Protein AF-A0A131YBC5-F1 (afdb_monomer)

Solvent-accessible surface area (backbone atoms only — not comparable to full-atom values): 39615 Å² total; per-residue (Å²): 109,69,64,59,53,55,29,52,48,31,42,52,53,32,71,51,49,41,75,57,91,74,76,90,86,76,80,87,75,79,66,49,69,49,52,29,26,50,46,65,32,44,64,62,72,51,44,61,75,42,24,81,53,76,83,85,81,64,76,83,44,83,56,64,72,63,69,94,82,47,56,78,46,55,39,40,51,45,51,32,32,52,36,47,54,52,54,61,67,48,94,66,61,68,50,45,68,53,53,69,59,48,43,53,46,45,57,54,52,67,77,45,67,62,61,71,50,40,58,47,55,46,37,50,48,52,55,51,49,54,50,50,53,54,46,65,45,49,68,68,92,54,102,64,82,49,70,66,52,49,52,32,51,50,47,45,50,53,54,50,34,50,53,64,66,24,90,53,84,79,61,51,57,48,53,36,59,46,17,57,51,51,50,39,50,25,49,38,36,55,49,74,40,33,72,51,59,74,40,66,73,52,32,52,46,51,48,48,41,51,42,43,52,46,54,60,26,68,75,38,63,34,32,39,56,41,32,52,65,40,51,49,53,49,25,54,50,32,62,71,40,100,50,78,52,52,77,34,46,42,48,49,52,51,42,45,45,50,49,41,34,54,61,57,57,66,77,83,62,60,68,83,49,43,58,53,43,51,53,51,41,51,46,44,49,55,20,52,44,58,45,41,42,60,55,62,72,45,94,78,73,58,70,72,56,47,43,50,52,26,47,51,38,29,48,49,54,49,35,34,56,30,48,56,75,71,45,97,64,91,67,94,74,65,70,56,70,40,43,37,48,46,47,51,53,53,50,50,35,36,62,71,62,67,58,92,66,92,44,71,38,52,51,51,22,51,44,47,49,57,76,38,36,89,82,38,79,78,55,62,90,68,55,71,47,55,55,48,51,18,53,50,52,47,54,33,52,54,38,57,66,67,55,82,67,98,79,74,78,95,86,69,80,84,80,74,87,41,85,79,67,65,56,52,74,67,57,51,53,38,50,49,51,52,49,63,65,47,52,75,68,45,51,42,51,40,50,65,55,48,50,59,55,55,71,72,48,56,86,86,42,57,41,43,46,45,50,54,51,49,49,51,52,47,60,74,53,64,81,71,54,94,49,72,69,29,52,51,45,22,52,51,55,36,53,53,52,53,49,50,30,52,47,47,63,71,50,60,34,52,85,39,38,69,57,53,38,49,54,50,51,50,51,44,52,61,70,69,45,63,76,80,47,52,52,70,63,44,50,49,50,50,37,49,33,58,49,49,52,52,61,65,57,15,57,92,40,61,68,51,32,46,50,36,52,43,48,51,37,50,44,54,41,49,36,60,76,76,38,44,70,47,44,67,78,37,46,66,40,53,47,47,36,54,41,49,54,55,49,40,54,54,70,60,38,21,54,75,58,47,70,78,50,63,82,64,52,62,56,47,50,38,53,36,42,52,41,48,34,54,36,57,53,59,46,56,83,42,32,87,80,37,24,82,50,27,39,57,49,50,49,49,52,40,68,63,44,71,87,49,63,53,37,67,75,44,43,57,43,50,50,53,36,48,39,53,32,62,71,34,27,44,74,69,51,50,53,47,47,61,72,70,47,54,78,75,35,38,59,56,48,53,54,54,52,56,51,38,55,58,62,63,71,71,71,74,130

Structure (mmCIF, N/CA/C/O backbone):
data_AF-A0A131YBC5-F1
#
_entry.id   AF-A0A131YBC5-F1
#
loop_
_atom_site.group_PDB
_atom_site.id
_atom_site.type_symbol
_atom_site.label_atom_id
_atom_site.label_alt_id
_atom_site.label_comp_id
_atom_site.label_asym_id
_atom_site.label_entity_id
_atom_site.label_seq_id
_atom_site.pdbx_PDB_ins_code
_atom_site.Cartn_x
_atom_site.Cartn_y
_atom_site.Cartn_z
_atom_site.occupancy
_atom_site.B_iso_or_equiv
_atom_site.auth_seq_id
_atom_site.auth_comp_id
_atom_site.auth_asym_id
_atom_site.auth_atom_id
_atom_site.pdbx_PDB_model_num
ATOM 1 N N . MET A 1 1 ? -16.601 -34.981 16.150 1.00 80.06 1 MET A N 1
ATOM 2 C CA . MET A 1 1 ? -15.252 -34.863 16.756 1.00 80.06 1 MET A CA 1
ATOM 3 C C . MET A 1 1 ? -15.036 -33.504 17.428 1.00 80.06 1 MET A C 1
ATOM 5 O O . MET A 1 1 ? -14.831 -33.505 18.633 1.00 80.06 1 MET A O 1
ATOM 9 N N . GLN A 1 2 ? -15.168 -32.365 16.724 1.00 89.00 2 GLN A N 1
ATOM 10 C CA . GLN A 1 2 ? -15.011 -31.020 17.324 1.00 89.00 2 GLN A CA 1
ATOM 11 C C . GLN A 1 2 ? -15.858 -30.815 18.596 1.00 89.00 2 GLN A C 1
ATOM 13 O O . GLN A 1 2 ? -15.333 -30.436 19.635 1.00 89.00 2 GLN A O 1
ATOM 18 N N . THR A 1 3 ? -17.158 -31.128 18.547 1.00 90.44 3 THR A N 1
ATOM 19 C CA . THR A 1 3 ? -18.078 -30.937 19.683 1.00 90.44 3 THR A CA 1
ATOM 20 C C . THR A 1 3 ? -17.697 -31.757 20.917 1.00 90.44 3 THR A C 1
ATOM 22 O O . THR A 1 3 ? -17.765 -31.249 22.035 1.00 90.44 3 THR A O 1
ATOM 25 N N . ALA A 1 4 ? -17.268 -33.008 20.729 1.00 90.19 4 ALA A N 1
ATOM 26 C CA . ALA A 1 4 ? -16.803 -33.867 21.817 1.00 90.19 4 ALA A CA 1
ATOM 27 C C . ALA A 1 4 ? -15.543 -33.298 22.478 1.00 90.19 4 ALA A C 1
ATOM 29 O O . ALA A 1 4 ? -15.485 -33.196 23.700 1.00 90.19 4 ALA A O 1
ATOM 30 N N . PHE A 1 5 ? -14.591 -32.841 21.664 1.00 91.88 5 PHE A N 1
ATOM 31 C CA . PHE A 1 5 ? -13.354 -32.233 22.141 1.00 91.88 5 PHE A CA 1
ATOM 32 C C . PHE A 1 5 ? -13.615 -30.944 22.935 1.00 91.88 5 PHE A C 1
ATOM 34 O O . PHE A 1 5 ? -13.182 -30.823 24.077 1.00 91.88 5 PHE A O 1
ATOM 41 N N . VAL A 1 6 ? -14.422 -30.027 22.388 1.00 92.38 6 VAL A N 1
ATOM 42 C CA . VAL A 1 6 ? -14.829 -28.786 23.072 1.00 92.38 6 VAL A CA 1
ATOM 43 C C . VAL A 1 6 ? -15.564 -29.086 24.387 1.00 92.38 6 VAL A C 1
ATOM 45 O O . VAL A 1 6 ? -15.355 -28.404 25.384 1.00 92.38 6 VAL A O 1
ATOM 48 N N . THR A 1 7 ? -16.390 -30.136 24.425 1.00 92.38 7 THR A N 1
ATOM 49 C CA . THR A 1 7 ? -17.095 -30.548 25.652 1.00 92.38 7 THR A CA 1
ATOM 50 C C . THR A 1 7 ? -16.144 -31.046 26.731 1.00 92.38 7 THR A C 1
ATOM 52 O O . THR A 1 7 ? -16.283 -30.644 27.883 1.00 92.38 7 THR A O 1
ATOM 55 N N . ALA A 1 8 ? -15.160 -31.867 26.362 1.00 91.50 8 ALA A N 1
ATOM 56 C CA . ALA A 1 8 ? -14.150 -32.354 27.294 1.00 91.50 8 ALA A CA 1
ATOM 57 C C . ALA A 1 8 ? -13.313 -31.206 27.882 1.00 91.50 8 ALA A C 1
ATOM 59 O O . ALA A 1 8 ? -13.076 -31.183 29.088 1.00 91.50 8 ALA A O 1
ATOM 60 N N . LEU A 1 9 ? -12.930 -30.223 27.057 1.00 92.06 9 LEU A N 1
ATOM 61 C CA . LEU A 1 9 ? -12.197 -29.042 27.522 1.00 92.06 9 LEU A CA 1
ATOM 62 C C . LEU A 1 9 ? -13.000 -28.247 28.558 1.00 92.06 9 LEU A C 1
ATOM 64 O O . LEU A 1 9 ? -12.499 -27.993 29.649 1.00 92.06 9 LEU A O 1
ATOM 68 N N . TRP A 1 10 ? -14.262 -27.905 28.276 1.00 93.31 10 TRP A N 1
ATOM 69 C CA . TRP A 1 10 ? -15.070 -27.144 29.238 1.00 93.31 10 TRP A CA 1
ATOM 70 C C . TRP A 1 10 ? -15.426 -27.946 30.496 1.00 93.31 10 TRP A C 1
ATOM 72 O O . TRP A 1 10 ? -15.513 -27.358 31.571 1.00 93.31 10 TRP A O 1
ATOM 82 N N . SER A 1 11 ? -15.558 -29.277 30.404 1.00 90.31 11 SER A N 1
ATOM 83 C CA . SER A 1 11 ? -15.691 -30.144 31.588 1.00 90.31 11 SER A CA 1
ATOM 84 C C . SER A 1 11 ? -14.456 -30.044 32.479 1.00 90.31 11 SER A C 1
ATOM 86 O O . SER A 1 11 ? -14.574 -29.787 33.674 1.00 90.31 11 SER A O 1
ATOM 88 N N . LYS A 1 12 ? -13.261 -30.147 31.883 1.00 88.06 12 LYS A N 1
ATOM 89 C CA . LYS A 1 12 ? -11.995 -30.010 32.608 1.00 88.06 12 LYS A CA 1
ATOM 90 C C . LYS A 1 12 ? -11.838 -28.618 33.227 1.00 88.06 12 LYS A C 1
ATOM 92 O O . LYS A 1 12 ? -11.399 -28.505 34.366 1.00 88.06 12 LYS A O 1
ATOM 97 N N . ALA A 1 13 ? -12.241 -27.565 32.510 1.00 86.94 13 ALA A N 1
ATOM 98 C CA . ALA A 1 13 ? -12.257 -26.204 33.043 1.00 86.94 13 ALA A CA 1
ATOM 99 C C . ALA A 1 13 ? -13.158 -26.099 34.281 1.00 86.94 13 ALA A C 1
ATOM 101 O O . ALA A 1 13 ? -12.733 -25.570 35.301 1.00 86.94 13 ALA A O 1
ATOM 102 N N . SER A 1 14 ? -14.366 -26.668 34.221 1.00 87.38 14 SER A N 1
ATOM 103 C CA . SER A 1 14 ? -15.304 -26.700 35.347 1.00 87.38 14 SER A CA 1
ATOM 104 C C . SER A 1 14 ? -14.753 -27.448 36.566 1.00 87.38 14 SER A C 1
ATOM 106 O O . SER A 1 14 ? -14.954 -27.008 37.696 1.00 87.38 14 SER A O 1
ATOM 108 N N . GLU A 1 15 ? -14.068 -28.575 36.355 1.00 85.62 15 GLU A N 1
ATOM 109 C CA . GLU A 1 15 ? -13.433 -29.363 37.422 1.00 85.62 15 GLU A CA 1
ATOM 110 C C . GLU A 1 15 ? -12.255 -28.622 38.076 1.00 85.62 15 GLU A C 1
ATOM 112 O O . GLU A 1 15 ? -12.010 -28.773 39.275 1.00 85.62 15 GLU A O 1
ATOM 117 N N . GLY A 1 16 ? -11.545 -27.795 37.303 1.00 80.38 16 GLY A N 1
ATOM 118 C CA . GLY A 1 16 ? -10.413 -26.993 37.770 1.00 80.38 16 GLY A CA 1
ATOM 119 C C . GLY A 1 16 ? -10.793 -25.783 38.634 1.00 80.38 16 GLY A C 1
ATOM 120 O O . GLY A 1 16 ? -9.922 -25.219 39.304 1.00 80.38 16 GLY A O 1
ATOM 121 N N . ILE A 1 17 ? -12.069 -25.378 38.659 1.00 83.00 17 ILE A N 1
ATOM 122 C CA . ILE A 1 17 ? -12.534 -24.202 39.411 1.00 83.00 17 ILE A CA 1
ATOM 123 C C . ILE A 1 17 ? -12.698 -24.529 40.895 1.00 83.00 17 ILE A C 1
ATOM 125 O O . ILE A 1 17 ? -13.414 -25.451 41.292 1.00 83.00 17 ILE A O 1
ATOM 129 N N . LYS A 1 18 ? -12.043 -23.726 41.739 1.00 79.06 18 LYS A N 1
ATOM 130 C CA . LYS A 1 18 ? -12.039 -23.872 43.199 1.00 79.06 18 LYS A CA 1
ATOM 131 C C . LYS A 1 18 ? -12.534 -22.593 43.871 1.00 79.06 18 LYS A C 1
ATOM 133 O O . LYS A 1 18 ? -12.229 -21.489 43.424 1.00 79.06 18 LYS A O 1
ATOM 138 N N . ALA A 1 19 ? -13.243 -22.733 44.988 1.00 71.94 19 ALA A N 1
ATOM 139 C CA . ALA A 1 19 ? -13.643 -21.594 45.814 1.00 71.94 19 ALA A CA 1
ATOM 140 C C . ALA A 1 19 ? -12.417 -20.910 46.456 1.00 71.94 19 ALA A C 1
ATOM 142 O O . ALA A 1 19 ? -11.483 -21.583 46.905 1.00 71.94 19 ALA A O 1
ATOM 143 N N . LYS A 1 20 ? -12.421 -19.573 46.550 1.00 63.97 20 LYS A N 1
ATOM 144 C CA . LYS A 1 20 ? -11.434 -18.822 47.347 1.00 63.97 20 LYS A CA 1
ATOM 145 C C . LYS A 1 20 ? -11.615 -19.159 48.836 1.00 63.97 20 LYS A C 1
ATOM 147 O O . LYS A 1 20 ? -12.739 -19.165 49.339 1.00 63.97 20 LYS A O 1
ATOM 152 N N . LYS A 1 21 ? -10.522 -19.415 49.573 1.00 52.81 21 LYS A N 1
ATOM 153 C CA . LYS A 1 21 ? -10.567 -19.569 51.043 1.00 52.81 21 LYS A CA 1
ATOM 154 C C . LYS A 1 21 ? -11.025 -18.240 51.668 1.00 52.81 21 LYS A C 1
ATOM 156 O O . LYS A 1 21 ? -10.283 -17.266 51.615 1.00 52.81 21 LYS A O 1
ATOM 161 N N . ARG A 1 22 ? -12.235 -18.185 52.240 1.00 52.72 22 ARG A N 1
ATOM 162 C CA . ARG A 1 22 ? -12.787 -16.970 52.877 1.00 52.72 22 ARG A CA 1
ATOM 163 C C . ARG A 1 22 ? -12.172 -16.734 54.268 1.00 52.72 22 ARG A C 1
ATOM 165 O O . ARG A 1 22 ? -12.033 -17.678 55.044 1.00 52.72 22 ARG A O 1
ATOM 172 N N . LYS A 1 23 ? -11.888 -15.470 54.618 1.00 42.03 23 LYS A N 1
ATOM 173 C CA . LYS A 1 23 ? -11.907 -15.009 56.022 1.00 42.03 23 LYS A CA 1
ATOM 174 C C . LYS A 1 23 ? -13.375 -14.958 56.469 1.00 42.03 23 LYS A C 1
ATOM 176 O O . LYS A 1 23 ? -14.231 -14.552 55.691 1.00 42.03 23 LYS A O 1
ATOM 181 N N . HIS A 1 24 ? -13.655 -15.442 57.678 1.00 38.81 24 HIS A N 1
ATOM 182 C CA . HIS A 1 24 ? -14.999 -15.603 58.245 1.00 38.81 24 HIS A CA 1
ATOM 183 C C . HIS A 1 24 ? -15.912 -14.379 58.020 1.00 38.81 24 HIS A C 1
ATOM 185 O O . HIS A 1 24 ? -15.507 -13.259 58.315 1.00 38.81 24 HIS A O 1
ATOM 191 N N . ASN A 1 25 ? -17.157 -14.655 57.611 1.00 41.09 25 ASN A N 1
ATOM 192 C CA . ASN A 1 25 ? -18.331 -13.769 57.518 1.00 41.09 25 ASN A CA 1
ATOM 193 C C . ASN A 1 25 ? -18.552 -13.059 56.174 1.00 41.09 25 ASN A C 1
ATOM 195 O O . ASN A 1 25 ? -18.163 -11.914 55.977 1.00 41.09 25 ASN A O 1
ATOM 199 N N . THR A 1 26 ? -19.268 -13.734 55.274 1.00 37.88 26 THR A N 1
ATOM 200 C CA . THR A 1 26 ? -20.198 -13.134 54.297 1.00 37.88 26 THR A CA 1
ATOM 201 C C . THR A 1 26 ? -21.030 -14.264 53.688 1.00 37.88 26 THR A C 1
ATOM 203 O O . THR A 1 26 ? -20.494 -15.345 53.425 1.00 37.88 26 THR A O 1
ATOM 206 N N . GLU A 1 27 ? -22.335 -14.033 53.540 1.00 39.69 27 GLU A N 1
ATOM 207 C CA . GLU A 1 27 ? -23.337 -14.980 53.030 1.00 39.69 27 GLU A CA 1
ATOM 208 C C . GLU A 1 27 ? -22.933 -15.610 51.677 1.00 39.69 27 GLU A C 1
ATOM 210 O O . GLU A 1 27 ? -22.072 -15.114 50.943 1.00 39.69 27 GLU A O 1
ATOM 215 N N . GLU A 1 28 ? -23.487 -16.783 51.375 1.00 42.75 28 GLU A N 1
ATOM 216 C CA . GLU A 1 28 ? -23.162 -17.601 50.201 1.00 42.75 28 GLU A CA 1
ATOM 217 C C . GLU A 1 28 ? -23.539 -16.899 48.882 1.00 42.75 28 GLU A C 1
ATOM 219 O O . GLU A 1 28 ? -24.636 -17.066 48.361 1.00 42.75 28 GLU A O 1
ATOM 224 N N . ALA A 1 29 ? -22.623 -16.116 48.302 1.00 47.16 29 ALA A N 1
ATOM 225 C CA . ALA A 1 29 ? -22.755 -15.693 46.907 1.00 47.16 29 ALA A CA 1
ATOM 226 C C . ALA A 1 29 ? -22.729 -16.930 45.973 1.00 47.16 29 ALA A C 1
ATOM 228 O O . ALA A 1 29 ? -21.834 -17.770 46.135 1.00 47.16 29 ALA A O 1
ATOM 229 N N . PRO A 1 30 ? -23.663 -17.058 45.008 1.00 51.69 30 PRO A N 1
ATOM 230 C CA . PRO A 1 30 ? -23.722 -18.197 44.090 1.00 51.69 30 PRO A CA 1
ATOM 231 C C . PRO A 1 30 ? -22.465 -18.302 43.204 1.00 51.69 30 PRO A C 1
ATOM 233 O O . PRO A 1 30 ? -21.887 -17.294 42.799 1.00 51.69 30 PRO A O 1
ATOM 236 N N . SER A 1 31 ? -22.029 -19.532 42.896 1.00 66.00 31 SER A N 1
ATOM 237 C CA . SER A 1 31 ? -20.847 -19.812 42.061 1.00 66.00 31 SER A CA 1
ATOM 238 C C . SER A 1 31 ? -21.128 -19.582 40.567 1.00 66.00 31 SER A C 1
ATOM 240 O O . SER A 1 31 ? -21.388 -20.525 39.808 1.00 66.00 31 SER A O 1
ATOM 242 N N . CYS A 1 32 ? -21.126 -18.322 40.128 1.00 79.88 32 CYS A N 1
ATOM 243 C CA . CYS A 1 32 ? -21.463 -17.981 38.743 1.00 79.88 32 CYS A CA 1
ATOM 244 C C . CYS A 1 32 ? -20.431 -18.517 37.729 1.00 79.88 32 CYS A C 1
ATOM 246 O O . CYS A 1 32 ? -20.822 -18.933 36.640 1.00 79.88 32 CYS A O 1
ATOM 248 N N . CYS A 1 33 ? -19.132 -18.570 38.059 1.00 83.12 33 CYS A N 1
ATOM 249 C CA . CYS A 1 33 ? -18.118 -19.014 37.097 1.00 83.12 33 CYS A CA 1
ATOM 250 C C . CYS A 1 33 ? -18.191 -20.519 36.866 1.00 83.12 33 CYS A C 1
ATOM 252 O O . CYS A 1 33 ? -18.254 -20.951 35.719 1.00 83.12 33 CYS A O 1
ATOM 254 N N . ARG A 1 34 ? -18.268 -21.331 37.923 1.00 85.88 34 ARG A N 1
ATOM 255 C CA . ARG A 1 34 ? -18.446 -22.781 37.765 1.00 85.88 34 ARG A CA 1
ATOM 256 C C . ARG A 1 34 ? -19.719 -23.130 36.984 1.00 85.88 34 ARG A C 1
ATOM 258 O O . ARG A 1 34 ? -19.656 -23.918 36.044 1.00 85.88 34 ARG A O 1
ATOM 265 N N . SER A 1 35 ? -20.838 -22.474 37.299 1.00 88.56 35 SER A N 1
ATOM 266 C CA . SER A 1 35 ? -22.120 -22.658 36.599 1.00 88.56 35 SER A CA 1
ATOM 267 C C . SER A 1 35 ? -22.028 -22.370 35.092 1.00 88.56 35 SER A C 1
ATOM 269 O O . SER A 1 35 ? -22.616 -23.090 34.275 1.00 88.56 35 SER A O 1
ATOM 271 N N . LEU A 1 36 ? -21.234 -21.364 34.697 1.00 91.31 36 LEU A N 1
ATOM 272 C CA . LEU A 1 36 ? -20.961 -21.075 33.289 1.00 91.31 36 LEU A CA 1
ATOM 273 C C . LEU A 1 36 ? -20.334 -22.294 32.601 1.00 91.31 36 LEU A C 1
ATOM 275 O O . LEU A 1 36 ? -20.853 -22.747 31.581 1.00 91.31 36 LEU A O 1
ATOM 279 N N . PHE A 1 37 ? -19.256 -22.857 33.152 1.00 91.50 37 PHE A N 1
ATOM 280 C CA . PHE A 1 37 ? -18.558 -23.980 32.518 1.00 91.50 37 PHE A CA 1
ATOM 281 C C . PHE A 1 37 ? -19.333 -25.297 32.591 1.00 91.50 37 PHE A C 1
ATOM 283 O O . PHE A 1 37 ? -19.240 -26.071 31.643 1.00 91.50 37 PHE A O 1
ATOM 290 N N . GLU A 1 38 ? -20.150 -25.524 33.623 1.00 90.69 38 GLU A N 1
ATOM 291 C CA . GLU A 1 38 ? -21.089 -26.659 33.689 1.00 90.69 38 GLU A CA 1
ATOM 292 C C . GLU A 1 38 ? -22.176 -26.552 32.606 1.00 90.69 38 GLU A C 1
ATOM 294 O O . GLU A 1 38 ? -22.495 -27.525 31.919 1.00 90.69 38 GLU A O 1
ATOM 299 N N . THR A 1 39 ? -22.704 -25.345 32.377 1.00 91.88 39 THR A N 1
ATOM 300 C CA . THR A 1 39 ? -23.646 -25.090 31.276 1.00 91.88 39 THR A CA 1
ATOM 301 C C . THR A 1 39 ? -22.967 -25.324 29.931 1.00 91.88 39 THR A C 1
ATOM 303 O O . THR A 1 39 ? -23.514 -25.997 29.048 1.00 91.88 39 THR A O 1
ATOM 306 N N . LEU A 1 40 ? -21.751 -24.789 29.771 1.00 91.75 40 LEU A N 1
ATOM 307 C CA . LEU A 1 40 ? -20.974 -24.982 28.562 1.00 91.75 40 LEU A CA 1
ATOM 308 C C . LEU A 1 40 ? -20.644 -26.459 28.384 1.00 91.75 40 LEU A C 1
ATOM 310 O O . LEU A 1 40 ? -20.755 -26.895 27.258 1.00 91.75 40 LEU A O 1
ATOM 314 N N . SER A 1 41 ? -20.337 -27.262 29.404 1.00 90.06 41 SER A N 1
ATOM 315 C CA . SER A 1 41 ? -20.012 -28.700 29.307 1.00 90.06 41 SER A CA 1
ATOM 316 C C . SER A 1 41 ? -21.230 -29.638 29.218 1.00 90.06 41 SER A C 1
ATOM 318 O O . SER A 1 41 ? -21.072 -30.857 29.275 1.00 90.06 41 SER A O 1
ATOM 320 N N . GLY A 1 42 ? -22.435 -29.089 29.012 1.00 83.00 42 GLY A N 1
ATOM 321 C CA . GLY A 1 42 ? -23.689 -29.845 28.952 1.00 83.00 42 GLY A CA 1
ATOM 322 C C . GLY A 1 42 ? -23.727 -30.998 27.930 1.00 83.00 42 GLY A C 1
ATOM 323 O O . GLY A 1 42 ? -22.832 -31.185 27.110 1.00 83.00 42 GLY A O 1
ATOM 324 N N . SER A 1 43 ? -24.814 -31.779 27.960 1.00 86.25 43 SER A N 1
ATOM 325 C CA . SER A 1 43 ? -24.950 -33.062 27.242 1.00 86.25 43 SER A CA 1
ATOM 326 C C . SER A 1 43 ? -24.418 -33.061 25.800 1.00 86.25 43 SER A C 1
ATOM 328 O O . SER A 1 43 ? -24.970 -32.393 24.921 1.00 86.25 43 SER A O 1
ATOM 330 N N . LEU A 1 44 ? -23.409 -33.903 25.534 1.00 88.25 44 LEU A N 1
ATOM 331 C CA . LEU A 1 44 ? -22.776 -34.049 24.217 1.00 88.25 44 LEU A CA 1
ATOM 332 C C . LEU A 1 44 ? -23.794 -34.287 23.091 1.00 88.25 44 LEU A C 1
ATOM 334 O O . LEU A 1 44 ? -23.717 -33.652 22.043 1.00 88.25 44 LEU A O 1
ATOM 338 N N . LYS A 1 45 ? -24.806 -35.131 23.337 1.00 88.69 45 LYS A N 1
ATOM 339 C CA . LYS A 1 45 ? -25.863 -35.445 22.361 1.00 88.69 45 LYS A CA 1
ATOM 340 C C . LYS A 1 45 ? -26.663 -34.209 21.940 1.00 88.69 45 LYS A C 1
ATOM 342 O O . LYS A 1 45 ? -27.123 -34.137 20.804 1.00 88.69 45 LYS A O 1
ATOM 347 N N . VAL A 1 46 ? -26.860 -33.252 22.849 1.00 89.06 46 VAL A N 1
ATOM 348 C CA . VAL A 1 46 ? -27.586 -32.007 22.555 1.00 89.06 46 VAL A CA 1
ATOM 349 C C . VAL A 1 46 ? -26.738 -31.104 21.669 1.00 89.06 46 VAL A C 1
ATOM 351 O O . VAL A 1 46 ? -27.238 -30.610 20.660 1.00 89.06 46 VAL A O 1
ATOM 354 N N . TRP A 1 47 ? -25.462 -30.931 22.012 1.00 89.69 47 TRP A N 1
ATOM 355 C CA . TRP A 1 47 ? -24.541 -30.109 21.233 1.00 89.69 47 TRP A CA 1
ATOM 356 C C . TRP A 1 47 ? -24.278 -30.693 19.843 1.00 89.69 47 TRP A C 1
ATOM 358 O O . TRP A 1 47 ? -24.305 -29.955 18.869 1.00 89.69 47 TRP A O 1
ATOM 368 N N . GLU A 1 48 ? -24.079 -32.009 19.717 1.00 89.38 48 GLU A N 1
ATOM 369 C CA . GLU A 1 48 ? -23.844 -32.656 18.418 1.00 89.38 48 GLU A CA 1
ATOM 370 C C . GLU A 1 48 ? -25.057 -32.552 17.494 1.00 89.38 48 GLU A C 1
ATOM 372 O O . GLU A 1 48 ? -24.898 -32.255 16.314 1.00 89.38 48 GLU A O 1
ATOM 377 N N . LYS A 1 49 ? -26.271 -32.721 18.032 1.00 89.50 49 LYS A N 1
ATOM 378 C CA . LYS A 1 49 ? -27.506 -32.671 17.240 1.00 89.50 49 LYS A CA 1
ATOM 379 C C . LYS A 1 49 ? -27.746 -31.311 16.577 1.00 89.50 49 LYS A C 1
ATOM 381 O O . LYS A 1 49 ? -28.340 -31.259 15.505 1.00 89.50 49 LYS A O 1
ATOM 386 N N . TYR A 1 50 ? -27.343 -30.220 17.226 1.00 88.69 50 TYR A N 1
ATOM 387 C CA . TYR A 1 50 ? -27.657 -28.858 16.785 1.00 88.69 50 TYR A CA 1
ATOM 388 C C . TYR A 1 50 ? -26.416 -28.027 16.434 1.00 88.69 50 TYR A C 1
ATOM 390 O O . TYR A 1 50 ? -26.567 -26.833 16.184 1.00 88.69 50 TYR A O 1
ATOM 398 N N . ALA A 1 51 ? -25.217 -28.621 16.382 1.00 82.94 51 ALA A N 1
ATOM 399 C CA . ALA A 1 51 ? -23.952 -27.895 16.222 1.00 82.94 51 ALA A CA 1
ATOM 400 C C . ALA A 1 51 ? -23.948 -26.940 15.014 1.00 82.94 51 ALA A C 1
ATOM 402 O O . ALA A 1 51 ? -23.507 -25.797 15.135 1.00 82.94 51 ALA A O 1
ATOM 403 N N . GLU A 1 52 ? -24.476 -27.402 13.876 1.00 86.06 52 GLU A N 1
ATOM 404 C CA . GLU A 1 52 ? -24.560 -26.654 12.612 1.00 86.06 52 GLU A CA 1
ATOM 405 C C . GLU A 1 52 ? -25.754 -25.695 12.532 1.00 86.06 52 GLU A C 1
ATOM 407 O O . GLU A 1 52 ? -25.812 -24.847 11.644 1.00 86.06 52 GLU A O 1
ATOM 412 N N . SER A 1 53 ? -26.717 -25.813 13.451 1.00 88.50 53 SER A N 1
ATOM 413 C CA . SER A 1 53 ? -27.884 -24.935 13.453 1.00 88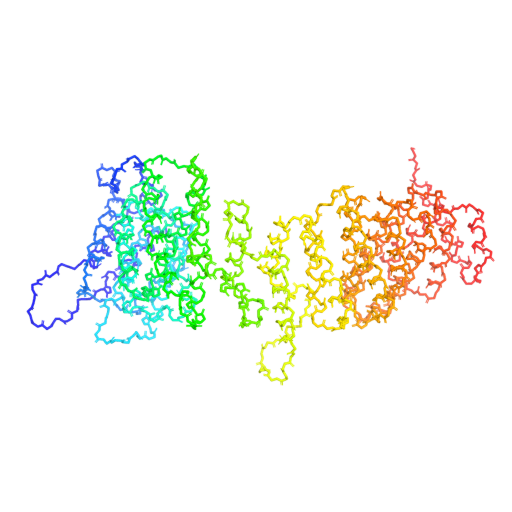.50 53 SER A CA 1
ATOM 414 C C . SER A 1 53 ? -27.482 -23.504 13.795 1.00 88.50 53 SER A C 1
ATOM 416 O O . SER A 1 53 ? -26.602 -23.280 14.622 1.00 88.50 53 SER A O 1
ATOM 418 N N . VAL A 1 54 ? -28.186 -22.535 13.219 1.00 85.56 54 VAL A N 1
ATOM 419 C CA . VAL A 1 54 ? -28.038 -21.108 13.528 1.00 85.56 54 VAL A CA 1
ATOM 420 C C . VAL A 1 54 ? -29.345 -20.590 14.128 1.00 85.56 54 VAL A C 1
ATOM 422 O O . VAL A 1 54 ? -30.413 -21.082 13.750 1.00 85.56 54 VAL A O 1
ATOM 425 N N . PRO A 1 55 ? -29.308 -19.631 15.069 1.00 80.44 55 PRO A N 1
ATOM 426 C CA . PRO A 1 55 ? -30.534 -19.040 15.580 1.00 80.44 55 PRO A CA 1
ATOM 427 C C . PRO A 1 55 ? -31.196 -18.236 14.457 1.00 80.44 55 PRO A C 1
ATOM 429 O O . PRO A 1 55 ? -30.489 -17.603 13.672 1.00 80.44 55 PRO A O 1
ATOM 432 N N . GLN A 1 56 ? -32.530 -18.247 14.370 1.00 70.00 56 GLN A N 1
ATOM 433 C CA . GLN A 1 56 ? -33.250 -17.360 13.453 1.00 70.00 56 GLN A CA 1
ATOM 434 C C . GLN A 1 56 ? -33.210 -15.931 14.017 1.00 70.00 56 GLN A C 1
ATOM 436 O O . GLN A 1 56 ? -33.787 -15.678 15.075 1.00 70.00 56 GLN A O 1
ATOM 441 N N . PRO A 1 57 ? -32.504 -14.995 13.365 1.00 61.75 57 PRO A N 1
ATOM 442 C CA . PRO A 1 57 ? -32.391 -13.633 13.861 1.00 61.75 57 PRO A CA 1
ATOM 443 C C . PRO A 1 57 ? -33.664 -12.838 13.540 1.00 61.75 57 PRO A C 1
ATOM 445 O O . PRO A 1 57 ? -34.010 -12.661 12.374 1.00 61.75 57 PRO A O 1
ATOM 448 N N . ASP A 1 58 ? -34.325 -12.290 14.560 1.00 63.81 58 ASP A N 1
ATOM 449 C CA . ASP A 1 58 ? -35.307 -11.219 14.365 1.00 63.81 58 ASP A CA 1
ATOM 450 C C . ASP A 1 58 ? -34.583 -9.864 14.355 1.00 63.81 58 ASP A C 1
ATOM 452 O O . ASP A 1 58 ? -34.369 -9.227 15.389 1.00 63.81 58 ASP A O 1
ATOM 456 N N . TYR A 1 59 ? -34.182 -9.426 13.162 1.00 58.06 59 TYR A N 1
ATOM 457 C CA . TYR A 1 59 ? -33.480 -8.156 12.959 1.00 58.06 59 TYR A CA 1
ATOM 458 C C . TYR A 1 59 ? -34.345 -6.911 13.220 1.00 58.06 59 TYR A C 1
ATOM 460 O O . TYR A 1 59 ? -33.804 -5.805 13.309 1.00 58.06 59 TYR A O 1
ATOM 468 N N . ALA A 1 60 ? -35.667 -7.063 13.351 1.00 57.34 60 ALA A N 1
ATOM 469 C CA . ALA A 1 60 ? -36.577 -5.971 13.685 1.00 57.34 60 ALA A CA 1
ATOM 470 C C . ALA A 1 60 ? -36.734 -5.788 15.207 1.00 57.34 60 ALA A C 1
ATOM 472 O O . ALA A 1 60 ? -37.072 -4.687 15.665 1.00 57.34 60 ALA A O 1
ATOM 473 N N . SER A 1 61 ? -36.452 -6.835 15.992 1.00 65.56 61 SER A N 1
ATOM 474 C CA . SER A 1 61 ? -36.573 -6.822 17.449 1.00 65.56 61 SER A CA 1
ATOM 475 C C . SER A 1 61 ? -35.677 -5.772 18.112 1.00 65.56 61 SER A C 1
ATOM 477 O O . SER A 1 61 ? -34.538 -5.506 17.725 1.00 65.56 61 SER A O 1
ATOM 479 N N . LYS A 1 62 ? -36.207 -5.164 19.180 1.00 62.00 62 LYS A N 1
ATOM 480 C CA . LYS A 1 62 ? -35.474 -4.218 20.034 1.00 62.00 62 LYS A CA 1
ATOM 481 C C . LYS A 1 62 ? -34.611 -4.915 21.092 1.00 62.00 62 LYS A C 1
ATOM 483 O O . LYS A 1 62 ? -33.880 -4.217 21.790 1.00 62.00 62 LYS A O 1
ATOM 488 N N . LYS A 1 63 ? -34.738 -6.235 21.251 1.00 71.12 63 LYS A N 1
ATOM 489 C CA . LYS A 1 63 ? -34.088 -7.028 22.302 1.00 71.12 63 LYS A CA 1
ATOM 490 C C . LYS A 1 63 ? -33.099 -8.026 21.692 1.00 71.12 63 LYS A C 1
ATOM 492 O O . LYS A 1 63 ? -33.189 -8.362 20.511 1.00 71.12 63 LYS A O 1
ATOM 497 N N . LEU A 1 64 ? -32.148 -8.475 22.508 1.00 76.44 64 LEU A N 1
ATOM 498 C CA . LEU A 1 64 ? -31.334 -9.656 22.208 1.00 76.44 64 LEU A CA 1
ATOM 499 C C . LEU A 1 64 ? -32.234 -10.902 22.124 1.00 76.44 64 LEU A C 1
ATOM 501 O O . LEU A 1 64 ? -33.392 -10.856 22.555 1.00 76.44 64 LEU A O 1
ATOM 505 N N . LEU A 1 65 ? -31.733 -11.990 21.538 1.00 77.56 65 LEU A N 1
ATOM 506 C CA . LEU A 1 65 ? -32.523 -13.211 21.365 1.00 77.56 65 LEU A CA 1
ATOM 507 C C . LEU A 1 65 ? -32.957 -13.772 22.726 1.00 77.56 65 LEU A C 1
ATOM 509 O O . LEU A 1 65 ? -32.119 -14.010 23.589 1.00 77.56 65 LEU A O 1
ATOM 513 N N . GLY A 1 66 ? -34.264 -13.983 22.903 1.00 70.31 66 GLY A N 1
ATOM 514 C CA . GLY A 1 66 ? -34.842 -14.619 24.091 1.00 70.31 66 GLY A CA 1
ATOM 515 C C . GLY A 1 66 ? -35.034 -16.128 23.918 1.00 70.31 66 GLY A C 1
ATOM 516 O O . GLY A 1 66 ? -34.938 -16.649 22.807 1.00 70.31 66 GLY A O 1
ATOM 517 N N . MET A 1 67 ? -35.346 -16.832 25.011 1.00 73.81 67 MET A N 1
ATOM 518 C CA . MET A 1 67 ? -35.488 -18.298 25.025 1.00 73.81 67 MET A CA 1
ATOM 519 C C . MET A 1 67 ? -36.593 -18.851 24.113 1.00 73.81 67 MET A C 1
ATOM 521 O O . MET A 1 67 ? -36.446 -19.961 23.605 1.00 73.81 67 MET A O 1
ATOM 525 N N . ASP A 1 68 ? -37.664 -18.092 23.875 1.00 68.31 68 ASP A N 1
ATOM 526 C CA . ASP A 1 68 ? -38.941 -18.599 23.342 1.00 68.31 68 ASP A CA 1
ATOM 527 C C . ASP A 1 68 ? -38.884 -19.146 21.898 1.00 68.31 68 ASP A C 1
ATOM 529 O O . ASP A 1 68 ? -39.843 -19.750 21.423 1.00 68.31 68 ASP A O 1
ATOM 533 N N . SER A 1 69 ? -37.757 -18.975 21.196 1.00 67.44 69 SER A N 1
ATOM 534 C CA . SER A 1 69 ? -37.545 -19.421 19.806 1.00 67.44 69 SER A CA 1
ATOM 535 C C . SER A 1 69 ? -36.294 -20.290 19.605 1.00 67.44 69 SER A C 1
ATOM 537 O O . SER A 1 69 ? -35.929 -20.616 18.473 1.00 67.44 69 SER A O 1
ATOM 539 N N . LEU A 1 70 ? -35.615 -20.681 20.688 1.00 83.75 70 LEU A N 1
ATOM 540 C CA . LEU A 1 70 ? -34.318 -21.350 20.614 1.00 83.75 70 LEU A CA 1
ATOM 541 C C . LEU A 1 70 ? -34.448 -22.871 20.711 1.00 83.75 70 LEU A C 1
ATOM 543 O O . LEU A 1 70 ? -35.182 -23.417 21.534 1.00 83.75 70 LEU A O 1
ATOM 547 N N . ASN A 1 71 ? -33.661 -23.586 19.904 1.00 88.81 71 ASN A N 1
ATOM 548 C CA . ASN A 1 71 ? -33.470 -25.016 20.128 1.00 88.81 71 ASN A CA 1
ATOM 549 C C . ASN A 1 71 ? -32.669 -25.263 21.422 1.00 88.81 71 ASN A C 1
ATOM 551 O O . ASN A 1 71 ? -32.085 -24.351 22.006 1.00 88.81 71 ASN A O 1
ATOM 555 N N . LYS A 1 72 ? -32.604 -26.525 21.859 1.00 89.81 72 LYS A N 1
ATOM 556 C CA . LYS A 1 72 ? -31.982 -26.893 23.143 1.00 89.81 72 LYS A CA 1
ATOM 557 C C . LYS A 1 72 ? -30.523 -26.435 23.283 1.00 89.81 72 LYS A C 1
ATOM 559 O O . LYS A 1 72 ? -30.119 -26.094 24.385 1.00 89.81 72 LYS A O 1
ATOM 564 N N . MET A 1 73 ? -29.741 -26.425 22.201 1.00 92.50 73 MET A N 1
ATOM 565 C CA . MET A 1 73 ? -28.346 -25.971 22.244 1.00 92.50 73 MET A CA 1
ATOM 566 C C . MET A 1 73 ? -28.266 -24.451 22.406 1.00 92.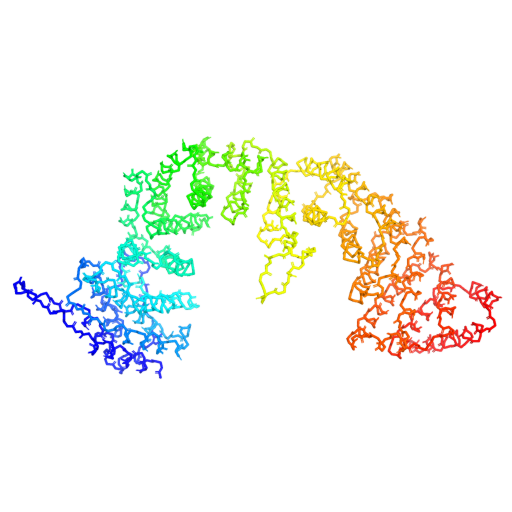50 73 MET A C 1
ATOM 568 O O . MET A 1 73 ? -27.562 -23.961 23.283 1.00 92.50 73 MET A O 1
ATOM 572 N N . TRP A 1 74 ? -29.018 -23.696 21.603 1.00 91.31 74 TRP A N 1
ATOM 573 C CA . TRP A 1 74 ? -29.035 -22.236 21.708 1.00 91.31 74 TRP A CA 1
ATOM 574 C C . TRP A 1 74 ? -29.656 -21.747 23.025 1.00 91.31 74 TRP A C 1
ATOM 576 O O . TRP A 1 74 ? -29.239 -20.717 23.542 1.00 91.31 74 TRP A O 1
ATOM 586 N N . ALA A 1 75 ? -30.572 -22.512 23.624 1.00 90.38 75 ALA A N 1
ATOM 587 C CA . ALA A 1 75 ? -31.072 -22.257 24.974 1.00 90.38 75 ALA A CA 1
ATOM 588 C C . ALA A 1 75 ? -29.974 -22.397 26.050 1.00 90.38 75 ALA A C 1
ATOM 590 O O . ALA A 1 75 ? -29.925 -21.585 26.972 1.00 90.38 75 ALA A O 1
ATOM 591 N N . LEU A 1 76 ? -29.062 -23.372 25.917 1.00 91.81 76 LEU A N 1
ATOM 592 C CA . LEU A 1 76 ? -27.882 -23.483 26.789 1.00 91.81 76 LEU A CA 1
ATOM 593 C C . LEU A 1 76 ? -26.913 -22.314 26.577 1.00 91.81 76 LEU A C 1
ATOM 595 O O . LEU A 1 76 ? -26.386 -21.782 27.547 1.00 91.81 76 LEU A O 1
ATOM 599 N N . ILE A 1 77 ? -26.711 -21.881 25.328 1.00 92.69 77 ILE A N 1
ATOM 600 C CA . ILE A 1 77 ? -25.901 -20.691 25.012 1.00 92.69 77 ILE A CA 1
ATOM 601 C C . ILE A 1 77 ? -26.507 -19.436 25.648 1.00 92.69 77 ILE A C 1
ATOM 603 O O . ILE A 1 77 ? -25.775 -18.653 26.245 1.00 92.69 77 ILE A O 1
ATOM 607 N N . HIS A 1 78 ? -27.829 -19.263 25.578 1.00 92.62 78 HIS A N 1
ATOM 608 C CA . HIS A 1 78 ? -28.526 -18.168 26.252 1.00 92.62 78 HIS A CA 1
ATOM 609 C C . HIS A 1 78 ? -28.367 -18.243 27.779 1.00 92.62 78 HIS A C 1
ATOM 611 O O . HIS A 1 78 ? -28.105 -17.235 28.422 1.00 92.62 78 HIS A O 1
ATOM 617 N N . HIS A 1 79 ? -28.492 -19.427 28.387 1.00 92.38 79 HIS A N 1
ATOM 618 C CA . HIS A 1 79 ? -28.246 -19.580 29.825 1.00 92.38 79 HIS A CA 1
ATOM 619 C C . HIS A 1 79 ? -26.809 -19.178 30.192 1.00 92.38 79 HIS A C 1
ATOM 621 O O . HIS A 1 79 ? -26.604 -18.353 31.077 1.00 92.38 79 HIS A O 1
ATOM 627 N N . ALA A 1 80 ? -25.823 -19.674 29.440 1.00 93.56 80 ALA A N 1
ATOM 628 C CA . ALA A 1 80 ? -24.422 -19.315 29.615 1.00 93.56 80 ALA A CA 1
ATOM 629 C C . ALA A 1 80 ? -24.170 -17.807 29.417 1.00 93.56 80 ALA A C 1
ATOM 631 O O . ALA A 1 80 ? -23.375 -17.222 30.149 1.00 93.56 80 ALA A O 1
ATOM 632 N N . SER A 1 81 ? -24.850 -17.146 28.474 1.00 93.31 81 SER A N 1
ATOM 633 C CA . SER A 1 81 ? -24.701 -15.700 28.266 1.00 93.31 81 SER A CA 1
ATOM 634 C C . SER A 1 81 ? -25.287 -14.878 29.415 1.00 93.31 81 SER A C 1
ATOM 636 O O . SER A 1 81 ? -24.704 -13.859 29.782 1.00 93.31 81 SER A O 1
ATOM 638 N N . VAL A 1 82 ? -26.390 -15.331 30.023 1.00 91.94 82 VAL A N 1
ATOM 639 C CA . VAL A 1 82 ? -26.959 -14.725 31.236 1.00 91.94 82 VAL A CA 1
ATOM 640 C C . VAL A 1 82 ? -25.984 -14.862 32.404 1.00 91.94 82 VAL A C 1
ATOM 642 O O . VAL A 1 82 ? -25.684 -13.864 33.055 1.00 91.94 82 VAL A O 1
ATOM 645 N N . THR A 1 83 ? -25.415 -16.052 32.615 1.00 91.62 83 THR A N 1
ATOM 646 C CA . THR A 1 83 ? -24.396 -16.269 33.652 1.00 91.62 83 THR A CA 1
ATOM 647 C C . THR A 1 83 ? -23.153 -15.407 33.415 1.00 91.62 83 THR A C 1
ATOM 649 O O . THR A 1 83 ? -22.649 -14.776 34.340 1.00 91.62 83 THR A O 1
ATOM 652 N N . LEU A 1 84 ? -22.679 -15.295 32.168 1.00 92.50 84 LEU A N 1
ATOM 653 C CA . LEU A 1 84 ? -21.573 -14.395 31.828 1.00 92.50 84 LEU A CA 1
ATOM 654 C C . LEU A 1 84 ? -21.926 -12.927 32.111 1.00 92.50 84 LEU A C 1
ATOM 656 O O . LEU A 1 84 ? -21.083 -12.178 32.595 1.00 92.50 84 LEU A O 1
ATOM 660 N N . ALA A 1 85 ? -23.166 -12.504 31.856 1.00 91.12 85 ALA A N 1
ATOM 661 C CA . ALA A 1 85 ? -23.616 -11.150 32.169 1.00 91.12 85 ALA A CA 1
ATOM 662 C C . ALA A 1 85 ? -23.633 -10.852 33.676 1.00 91.12 85 ALA A C 1
ATOM 664 O O . ALA A 1 85 ? -23.404 -9.707 34.064 1.00 91.12 85 ALA A O 1
ATOM 665 N N . GLU A 1 86 ? -23.874 -11.851 34.524 1.00 89.81 86 GLU A N 1
ATOM 666 C CA . GLU A 1 86 ? -23.714 -11.726 35.978 1.00 89.81 86 GLU A CA 1
ATOM 667 C C . GLU A 1 86 ? -22.240 -11.600 36.371 1.00 89.81 86 GLU A C 1
ATOM 669 O O . GLU A 1 86 ? -21.895 -10.705 37.142 1.00 89.81 86 GLU A O 1
ATOM 674 N N . ILE A 1 87 ? -21.360 -12.413 35.773 1.00 88.50 87 ILE A N 1
ATOM 675 C CA . ILE A 1 87 ? -19.904 -12.331 35.985 1.00 88.50 87 ILE A CA 1
ATOM 676 C C . ILE A 1 87 ? -19.383 -10.937 35.613 1.00 88.50 87 ILE A C 1
ATOM 678 O O . ILE A 1 87 ? -18.662 -10.327 36.394 1.00 88.50 87 ILE A O 1
ATOM 682 N N . MET A 1 88 ? -19.804 -10.384 34.470 1.00 89.50 88 MET A N 1
ATOM 683 C CA . MET A 1 88 ? -19.391 -9.044 34.029 1.00 89.50 88 MET A CA 1
ATOM 684 C C . MET A 1 88 ? -19.828 -7.920 34.982 1.00 89.50 88 MET A C 1
ATOM 686 O O . MET A 1 88 ? -19.179 -6.875 35.018 1.00 89.50 88 MET A O 1
ATOM 690 N N . LYS A 1 89 ? -20.919 -8.108 35.739 1.00 85.38 89 LYS A N 1
ATOM 691 C CA . LYS A 1 89 ? -21.410 -7.133 36.729 1.00 85.38 89 LYS A CA 1
ATOM 692 C C . LYS A 1 89 ? -20.714 -7.253 38.083 1.00 85.38 89 LYS A C 1
ATOM 694 O O . LYS A 1 89 ? -20.712 -6.276 38.828 1.00 85.38 89 LYS A O 1
ATOM 699 N N . SER A 1 90 ? -20.181 -8.426 38.424 1.00 75.00 90 SER A N 1
ATOM 700 C CA . SER A 1 90 ? -19.517 -8.637 39.710 1.00 75.00 90 SER A CA 1
ATOM 701 C C . SER A 1 90 ? -18.173 -7.913 39.753 1.00 75.00 90 SER A C 1
ATOM 703 O O . SER A 1 90 ? -17.382 -7.999 38.815 1.00 75.00 90 SER A O 1
ATOM 705 N N . ALA A 1 91 ? -17.894 -7.210 40.851 1.00 60.12 91 ALA A N 1
ATOM 706 C CA . ALA A 1 91 ? -16.595 -6.573 41.068 1.00 60.12 91 ALA A CA 1
ATOM 707 C C . ALA A 1 91 ? -15.508 -7.587 41.467 1.00 60.12 91 ALA A C 1
ATOM 709 O O . ALA A 1 91 ? -14.335 -7.345 41.206 1.00 60.12 91 ALA A O 1
ATOM 710 N N . GLU A 1 92 ? -15.894 -8.718 42.070 1.00 64.44 92 GLU A N 1
ATOM 711 C CA . GLU A 1 92 ? -14.970 -9.754 42.535 1.00 64.44 92 GLU A CA 1
ATOM 712 C C . GLU A 1 92 ? -15.550 -11.158 42.304 1.00 64.44 92 GLU A C 1
ATOM 714 O O . GLU A 1 92 ? -16.669 -11.472 42.721 1.00 64.44 92 GLU A O 1
ATOM 719 N N . CYS A 1 93 ? -14.778 -12.038 41.667 1.00 67.88 93 CYS A N 1
ATOM 720 C CA . CYS A 1 93 ? -15.087 -13.461 41.598 1.00 67.88 93 CYS A CA 1
ATOM 721 C C . CYS A 1 93 ? -14.704 -14.170 42.909 1.00 67.88 93 CYS A C 1
ATOM 723 O O . CYS A 1 93 ? -13.573 -14.059 43.393 1.00 67.88 93 CYS A O 1
ATOM 725 N N . SER A 1 94 ? -15.632 -14.945 43.475 1.00 67.06 94 SER A N 1
ATOM 726 C CA . SER A 1 94 ? -15.414 -15.782 44.667 1.00 67.06 94 SER A CA 1
ATOM 727 C C . SER A 1 94 ? -14.667 -17.090 44.363 1.00 67.06 94 SER A C 1
ATOM 729 O O . SER A 1 94 ? -14.337 -17.853 45.275 1.00 67.06 94 SER A O 1
ATOM 731 N N . GLU A 1 95 ? -14.360 -17.338 43.091 1.00 79.19 95 GLU A N 1
ATOM 732 C CA . GLU A 1 95 ? -13.759 -18.562 42.572 1.00 79.19 95 GLU A CA 1
ATOM 733 C C . GLU A 1 95 ? -12.405 -18.267 41.904 1.00 79.19 95 GLU A C 1
ATOM 735 O O . GLU A 1 95 ? -12.113 -17.137 41.510 1.00 79.19 95 GLU A O 1
ATOM 740 N N . LYS A 1 96 ? -11.538 -19.279 41.816 1.00 80.25 96 LYS A N 1
ATOM 741 C CA . LYS A 1 96 ? -10.230 -19.216 41.148 1.00 80.25 96 LYS A CA 1
ATOM 742 C C . LYS A 1 96 ? -10.050 -20.429 40.240 1.00 80.25 96 LYS A C 1
ATOM 744 O O . LYS A 1 96 ? -10.488 -21.528 40.581 1.00 80.25 96 LYS A O 1
ATOM 749 N N . ILE A 1 97 ? -9.362 -20.228 39.120 1.00 84.00 97 ILE A N 1
ATOM 750 C CA . ILE A 1 97 ? -8.903 -21.292 38.219 1.00 84.00 97 ILE A CA 1
ATOM 751 C C . ILE A 1 97 ? -7.372 -21.339 38.238 1.00 84.00 97 ILE A C 1
ATOM 753 O O . ILE A 1 97 ? -6.721 -20.303 38.395 1.00 84.00 97 ILE A O 1
ATOM 757 N N . ASN A 1 98 ? -6.788 -22.534 38.136 1.00 84.81 98 ASN A N 1
ATOM 758 C CA . ASN A 1 98 ? -5.337 -22.670 38.044 1.00 84.81 98 ASN A CA 1
ATOM 759 C C . ASN A 1 98 ? -4.850 -22.168 36.675 1.00 84.81 98 ASN A C 1
ATOM 761 O O . ASN A 1 98 ? -5.415 -22.512 35.640 1.00 84.81 98 ASN A O 1
ATOM 765 N N . VAL A 1 99 ? -3.779 -21.379 36.675 1.00 87.12 99 VAL A N 1
ATOM 766 C CA . VAL A 1 99 ? -3.161 -20.816 35.467 1.00 87.12 99 VAL A CA 1
ATOM 767 C C . VAL A 1 99 ? -2.673 -21.922 34.523 1.00 87.12 99 VAL A C 1
ATOM 769 O O . VAL A 1 99 ? -2.862 -21.823 33.315 1.00 87.12 99 VAL A O 1
ATOM 772 N N . GLU A 1 100 ? -2.125 -23.012 35.066 1.00 87.25 100 GLU A N 1
ATOM 773 C CA . GLU A 1 100 ? -1.659 -24.161 34.271 1.00 87.25 100 GLU A CA 1
ATOM 774 C C . GLU A 1 100 ? -2.816 -24.880 33.566 1.00 87.25 100 GLU A C 1
ATOM 776 O O . GLU A 1 100 ? -2.679 -25.302 32.417 1.00 87.25 100 GLU A O 1
ATOM 781 N N . ASP A 1 101 ? -3.984 -24.952 34.212 1.00 87.31 101 ASP A N 1
ATOM 782 C CA . ASP A 1 101 ? -5.185 -25.504 33.586 1.00 87.31 101 ASP A CA 1
ATOM 783 C C . ASP A 1 101 ? -5.659 -24.606 32.439 1.00 87.31 101 ASP A C 1
ATOM 785 O O . ASP A 1 101 ? -6.046 -25.118 31.391 1.00 87.31 101 ASP A O 1
ATOM 789 N N . VAL A 1 102 ? -5.571 -23.278 32.586 1.00 90.12 102 VAL A N 1
ATOM 790 C CA . VAL A 1 102 ? -5.904 -22.338 31.503 1.00 90.12 102 VAL A CA 1
ATOM 791 C C . VAL A 1 102 ? -4.974 -22.505 30.304 1.00 90.12 102 VAL A C 1
ATOM 793 O O . VAL A 1 102 ? -5.471 -22.598 29.184 1.00 90.12 102 VAL A O 1
ATOM 796 N N . LEU A 1 103 ? -3.660 -22.599 30.521 1.00 91.06 103 LEU A N 1
ATOM 797 C CA . LEU A 1 103 ? -2.690 -22.810 29.439 1.00 91.06 103 LEU A CA 1
ATOM 798 C C . LEU A 1 103 ? -2.940 -24.131 28.699 1.00 91.06 103 LEU A C 1
ATOM 800 O O . LEU A 1 103 ? -2.942 -24.170 27.471 1.00 91.06 103 LEU A O 1
ATOM 804 N N . LEU A 1 104 ? -3.231 -25.209 29.433 1.00 90.44 104 LEU A N 1
ATOM 805 C CA . LEU A 1 104 ? -3.607 -26.495 28.838 1.00 90.44 104 LEU A CA 1
ATOM 806 C C . LEU A 1 104 ? -4.908 -26.398 28.027 1.00 90.44 104 LEU A C 1
ATOM 808 O O . LEU A 1 104 ? -5.035 -27.041 26.984 1.00 90.44 104 LEU A O 1
ATOM 812 N N . LEU A 1 105 ? -5.883 -25.616 28.496 1.00 92.69 105 LEU A N 1
ATOM 813 C CA . LEU A 1 105 ? -7.155 -25.405 27.804 1.00 92.69 105 LEU A CA 1
ATOM 814 C C . LEU A 1 105 ? -6.969 -24.619 26.503 1.00 92.69 105 LEU A C 1
ATOM 816 O O . LEU A 1 105 ? -7.485 -25.041 25.467 1.00 92.69 105 LEU A O 1
ATOM 820 N N . THR A 1 106 ? -6.236 -23.504 26.533 1.00 92.19 106 THR A N 1
ATOM 821 C CA . THR A 1 106 ? -5.992 -22.675 25.344 1.00 92.19 106 THR A CA 1
ATOM 822 C C . THR A 1 106 ? -5.112 -23.402 24.331 1.00 92.19 106 THR A C 1
ATOM 824 O O . THR A 1 106 ? -5.449 -23.415 23.149 1.00 92.19 106 THR A O 1
ATOM 827 N N . GLN A 1 107 ? -4.073 -24.116 24.778 1.00 91.69 107 GLN A N 1
ATOM 828 C CA . GLN A 1 107 ? -3.280 -24.996 23.914 1.00 91.69 107 GLN A CA 1
ATOM 829 C C . GLN A 1 107 ? -4.148 -26.107 23.307 1.00 91.69 107 GLN A C 1
ATOM 831 O O . GLN A 1 107 ? -4.055 -26.395 22.116 1.00 91.69 107 GLN A O 1
ATOM 836 N N . GLY A 1 108 ? -5.046 -26.699 24.101 1.00 90.94 108 GLY A N 1
ATOM 837 C CA . GLY A 1 108 ? -6.035 -27.664 23.627 1.00 90.94 108 GLY A CA 1
ATOM 838 C C . GLY A 1 108 ? -6.890 -27.107 22.487 1.00 90.94 108 GLY A C 1
ATOM 839 O O . GLY A 1 108 ? -7.034 -27.755 21.451 1.00 90.94 108 GLY A O 1
ATOM 840 N N . LEU A 1 109 ? -7.424 -25.893 22.646 1.00 91.62 109 LEU A N 1
ATOM 841 C CA . LEU A 1 109 ? -8.232 -25.226 21.620 1.00 91.62 109 LEU A CA 1
ATOM 842 C C . LEU A 1 109 ? -7.451 -24.961 20.328 1.00 91.62 109 LEU A C 1
ATOM 844 O O . LEU A 1 109 ? -8.030 -25.092 19.254 1.00 91.62 109 LEU A O 1
ATOM 848 N N . GLN A 1 110 ? -6.156 -24.652 20.408 1.00 88.06 110 GLN A N 1
ATOM 849 C CA . GLN A 1 110 ? -5.311 -24.401 19.232 1.00 88.06 110 GLN A CA 1
ATOM 850 C C . GLN A 1 110 ? -5.123 -25.633 18.328 1.00 88.06 110 GLN A C 1
ATOM 852 O O . GLN A 1 110 ? -4.805 -25.476 17.153 1.00 88.06 110 GLN A O 1
ATOM 857 N N . TYR A 1 111 ? -5.381 -26.851 18.819 1.00 89.81 111 TYR A N 1
ATOM 858 C CA . TYR A 1 111 ? -5.403 -28.057 17.977 1.00 89.81 111 TYR A CA 1
ATOM 859 C C . TYR A 1 111 ? -6.681 -28.200 17.136 1.00 89.81 111 TYR A C 1
ATOM 861 O O . TYR A 1 111 ? -6.767 -29.087 16.283 1.00 89.81 111 TYR A O 1
ATOM 869 N N . LEU A 1 112 ? -7.698 -27.367 17.370 1.00 88.75 112 LEU A N 1
ATOM 870 C CA . LEU A 1 112 ? -8.897 -27.330 16.542 1.00 88.75 112 LEU A CA 1
ATOM 871 C C . LEU A 1 112 ? -8.714 -26.352 15.374 1.00 88.75 112 LEU A C 1
ATOM 873 O O . LEU A 1 112 ? -8.086 -25.309 15.537 1.00 88.75 112 LEU A O 1
ATOM 877 N N . PRO A 1 113 ? -9.345 -26.609 14.214 1.00 87.50 113 PRO A N 1
ATOM 878 C CA . PRO A 1 113 ? -9.424 -25.623 13.145 1.00 87.50 113 PRO A CA 1
ATOM 879 C C . PRO A 1 113 ? -10.406 -24.516 13.559 1.00 87.50 113 PRO A C 1
ATOM 881 O O . PRO A 1 113 ? -11.594 -24.582 13.229 1.00 87.50 113 PRO A O 1
ATOM 884 N N . LEU A 1 114 ? -9.925 -23.535 14.332 1.00 87.38 114 LEU A N 1
ATOM 885 C CA . LEU A 1 114 ? -10.745 -22.495 14.970 1.00 87.38 114 LEU A CA 1
ATOM 886 C C . LEU A 1 114 ? -11.615 -21.728 13.960 1.00 87.38 114 LEU A C 1
ATOM 888 O O . LEU A 1 114 ? -12.776 -21.441 14.253 1.00 87.38 114 LEU A O 1
ATOM 892 N N . ASP A 1 115 ? -11.118 -21.525 12.738 1.00 83.12 115 ASP A N 1
ATOM 893 C CA . ASP A 1 115 ? -11.845 -20.849 11.654 1.00 83.12 115 ASP A CA 1
ATOM 894 C C . ASP A 1 115 ? -13.013 -21.654 11.070 1.00 83.12 115 ASP A C 1
ATOM 896 O O . ASP A 1 115 ? -13.900 -21.112 10.407 1.00 83.12 115 ASP A O 1
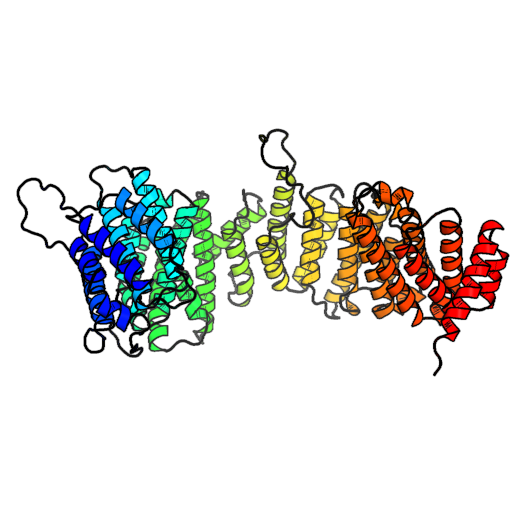ATOM 900 N N . CYS A 1 116 ? -13.024 -22.967 11.299 1.00 85.50 116 CYS A N 1
ATOM 901 C CA . CYS A 1 116 ? -13.996 -23.902 10.734 1.00 85.50 116 CYS A CA 1
ATOM 902 C C . CYS A 1 116 ? -14.916 -24.514 11.797 1.00 85.50 116 CYS A C 1
ATOM 904 O O . CYS A 1 116 ? -15.628 -25.484 11.511 1.00 85.50 116 CYS A O 1
ATOM 906 N N . LEU A 1 117 ? -14.921 -23.975 13.021 1.00 89.94 117 LEU A N 1
ATOM 907 C CA . LEU A 1 117 ? -15.814 -24.450 14.071 1.00 89.94 117 LEU A CA 1
ATOM 908 C C . LEU A 1 117 ? -17.279 -24.257 13.686 1.00 89.94 117 LEU A C 1
ATOM 910 O O . LEU A 1 117 ? -17.676 -23.276 13.049 1.00 89.94 117 LEU A O 1
ATOM 914 N N . PHE A 1 118 ? -18.109 -25.215 14.091 1.00 91.12 118 PHE A N 1
ATOM 915 C CA . PHE A 1 118 ? -19.554 -25.073 13.977 1.00 91.12 118 PHE A CA 1
ATOM 916 C C . PHE A 1 118 ? -20.072 -23.862 14.782 1.00 91.12 118 PHE A C 1
ATOM 918 O O . PHE A 1 118 ? -19.541 -23.607 15.866 1.00 91.12 118 PHE A O 1
ATOM 925 N N . PRO A 1 119 ? -21.126 -23.162 14.313 1.00 89.75 119 PRO A N 1
ATOM 926 C CA . PRO A 1 119 ? -21.704 -21.973 14.955 1.00 89.75 119 PRO A CA 1
ATOM 927 C C . PRO A 1 119 ? -21.882 -22.068 16.474 1.00 89.75 119 PRO A C 1
ATOM 929 O O . PRO A 1 119 ? -21.469 -21.176 17.226 1.00 89.75 119 PRO A O 1
ATOM 932 N N . GLY A 1 120 ? -22.466 -23.179 16.936 1.00 89.62 120 GLY A N 1
ATOM 933 C CA . GLY A 1 120 ? -22.678 -23.421 18.360 1.00 89.62 120 GLY A CA 1
ATOM 934 C C . GLY A 1 120 ? -21.366 -23.567 19.130 1.00 89.62 120 GLY A C 1
ATOM 935 O O . GLY A 1 120 ? -21.210 -22.969 20.190 1.00 89.62 120 GLY A O 1
ATOM 936 N N . ASN A 1 121 ? -20.395 -24.303 18.577 1.00 92.06 121 ASN A N 1
ATOM 937 C CA . ASN A 1 121 ? -19.090 -24.514 19.209 1.00 92.06 121 ASN A CA 1
ATOM 938 C C . ASN A 1 121 ? -18.251 -23.233 19.233 1.00 92.06 121 ASN A C 1
ATOM 940 O O . ASN A 1 121 ? -17.630 -22.949 20.250 1.00 92.06 121 ASN A O 1
ATOM 944 N N . GLN A 1 122 ? -18.266 -22.440 18.161 1.00 92.69 122 GLN A N 1
ATOM 945 C CA . GLN A 1 122 ? -17.579 -21.149 18.120 1.00 92.69 122 GLN A CA 1
ATOM 946 C C . GLN A 1 122 ? -18.115 -20.211 19.211 1.00 92.69 122 GLN A C 1
ATOM 948 O O . GLN A 1 122 ? -17.346 -19.688 20.014 1.00 92.69 122 GLN A O 1
ATOM 953 N N . THR A 1 123 ? -19.441 -20.048 19.291 1.00 92.06 123 THR A N 1
ATOM 954 C CA . THR A 1 123 ? -20.084 -19.172 20.289 1.00 92.06 123 THR A CA 1
ATOM 955 C C . THR A 1 123 ? -19.828 -19.665 21.714 1.00 92.06 123 THR A C 1
ATOM 957 O O . THR A 1 123 ? -19.509 -18.876 22.601 1.00 92.06 123 THR A O 1
ATOM 960 N N . ARG A 1 124 ? -19.896 -20.984 21.924 1.00 91.69 124 ARG A N 1
ATOM 961 C CA . ARG A 1 124 ? -19.561 -21.649 23.189 1.00 91.69 124 ARG A CA 1
ATOM 962 C C . ARG A 1 124 ? -18.116 -21.376 23.610 1.00 91.69 124 ARG A C 1
ATOM 964 O O . ARG A 1 124 ? -17.883 -21.062 24.772 1.00 91.69 124 ARG A O 1
ATOM 971 N N . CYS A 1 125 ? -17.164 -21.455 22.678 1.00 94.25 125 CYS A N 1
ATOM 972 C CA . CYS A 1 125 ? -15.765 -21.155 22.963 1.00 94.25 125 CYS A CA 1
ATOM 973 C C . CYS A 1 125 ? -15.543 -19.683 23.315 1.00 94.25 125 CYS A C 1
ATOM 975 O O . CYS A 1 125 ? -14.828 -19.402 24.270 1.00 94.25 125 CYS A O 1
ATOM 977 N N . LEU A 1 126 ? -16.192 -18.755 22.605 1.00 95.31 126 LEU A N 1
ATOM 978 C CA . LEU A 1 126 ? -16.115 -17.327 22.923 1.00 95.31 126 LEU A CA 1
ATOM 979 C C . LEU A 1 126 ? -16.627 -17.034 24.342 1.00 95.31 126 LEU A C 1
ATOM 981 O O . LEU A 1 126 ? -15.937 -16.367 25.106 1.00 95.31 126 LEU A O 1
ATOM 985 N N . LEU A 1 127 ? -17.793 -17.573 24.721 1.00 95.56 127 LEU A N 1
ATOM 986 C CA . LEU A 1 127 ? -18.345 -17.406 26.073 1.00 95.56 127 LEU A CA 1
ATOM 987 C C . LEU A 1 127 ? -17.405 -17.960 27.154 1.00 95.56 127 LEU A C 1
ATOM 989 O O . LEU A 1 127 ? -17.158 -17.287 28.153 1.00 95.56 127 LEU A O 1
ATOM 993 N N . GLY A 1 128 ? -16.862 -19.163 26.939 1.00 94.62 128 GLY A N 1
ATOM 994 C CA . GLY A 1 128 ? -15.926 -19.794 27.870 1.00 94.62 128 GLY A CA 1
ATOM 995 C C . GLY A 1 128 ? -14.628 -19.004 28.030 1.00 94.62 128 GLY A C 1
ATOM 996 O O . GLY A 1 128 ? -14.193 -18.767 29.153 1.00 94.62 128 GLY A O 1
ATOM 997 N N . LEU A 1 129 ? -14.038 -18.539 26.925 1.00 95.44 129 LEU A N 1
ATOM 998 C CA . LEU A 1 129 ? -12.801 -17.755 26.943 1.00 95.44 129 LEU A CA 1
ATOM 999 C C . LEU A 1 129 ? -12.984 -16.381 27.604 1.00 95.44 129 LEU A C 1
ATOM 1001 O O . LEU A 1 129 ? -12.130 -15.989 28.394 1.00 95.44 129 LEU A O 1
ATOM 1005 N N . PHE A 1 130 ? -14.099 -15.675 27.366 1.00 94.81 130 PHE A N 1
ATOM 1006 C CA . PHE A 1 130 ? -14.396 -14.441 28.110 1.00 94.81 130 PHE A CA 1
ATOM 1007 C C . PHE A 1 130 ? -14.576 -14.708 29.608 1.00 94.81 130 PHE A C 1
ATOM 1009 O O . PHE A 1 130 ? -14.055 -13.952 30.425 1.00 94.81 130 PHE A O 1
ATOM 1016 N N . GLY A 1 131 ? -15.242 -15.809 29.975 1.00 92.19 131 GLY A N 1
ATOM 1017 C CA . GLY A 1 131 ? -15.331 -16.253 31.367 1.00 92.19 131 GLY A CA 1
ATOM 1018 C C . GLY A 1 131 ? -13.952 -16.477 31.995 1.00 92.19 131 GLY A C 1
ATOM 1019 O O . GLY A 1 131 ? -13.664 -15.919 33.050 1.00 92.19 131 GLY A O 1
ATOM 1020 N N . ILE A 1 132 ? -13.068 -17.222 31.317 1.00 92.19 132 ILE A N 1
ATOM 1021 C CA . ILE A 1 132 ? -11.682 -17.448 31.762 1.00 92.19 132 ILE A CA 1
ATOM 1022 C C . ILE A 1 132 ? -10.928 -16.126 31.902 1.00 92.19 132 ILE A C 1
ATOM 1024 O O . ILE A 1 132 ? -10.255 -15.920 32.906 1.00 92.19 132 ILE A O 1
ATOM 1028 N N . LEU A 1 133 ? -11.034 -15.226 30.923 1.00 92.06 133 LEU A N 1
ATOM 1029 C CA . LEU A 1 133 ? -10.341 -13.940 30.941 1.00 92.06 133 LEU A CA 1
ATOM 1030 C C . LEU A 1 133 ? -10.741 -13.096 32.160 1.00 92.06 133 LEU A C 1
ATOM 1032 O O . LEU A 1 133 ? -9.871 -12.560 32.843 1.00 92.06 133 LEU A O 1
ATOM 1036 N N . PHE A 1 134 ? -12.036 -13.019 32.476 1.00 89.88 134 PHE A N 1
ATOM 1037 C CA . PHE A 1 134 ? -12.515 -12.280 33.650 1.00 89.88 134 PHE A CA 1
ATOM 1038 C C . PHE A 1 134 ? -12.168 -12.980 34.969 1.00 89.88 134 PHE A C 1
ATOM 1040 O O . PHE A 1 134 ? -11.847 -12.315 35.949 1.00 89.88 134 PHE A O 1
ATOM 1047 N N . MET A 1 135 ? -12.119 -14.315 34.996 1.00 86.69 135 MET A N 1
ATOM 1048 C CA . MET A 1 135 ? -11.563 -15.030 36.147 1.00 86.69 135 MET A CA 1
ATOM 1049 C C . MET A 1 135 ? -10.079 -14.724 36.339 1.00 86.69 135 MET A C 1
ATOM 1051 O O . MET A 1 135 ? -9.649 -14.497 37.467 1.00 86.69 135 MET A O 1
ATOM 1055 N N . LEU A 1 136 ? -9.299 -14.707 35.252 1.00 86.81 136 LEU A N 1
ATOM 1056 C CA . LEU A 1 136 ? -7.881 -14.374 35.281 1.00 86.81 136 LEU A CA 1
ATOM 1057 C C . LEU A 1 136 ? -7.645 -12.937 35.726 1.00 86.81 136 LEU A C 1
ATOM 1059 O O . LEU A 1 136 ? -6.607 -12.711 36.325 1.00 86.81 136 LEU A O 1
ATOM 1063 N N . ASP A 1 137 ? -8.550 -11.990 35.482 1.00 83.12 137 ASP A N 1
ATOM 1064 C CA . ASP A 1 137 ? -8.511 -10.620 36.018 1.00 83.12 137 ASP A CA 1
ATOM 1065 C C . ASP A 1 137 ? -8.690 -10.600 37.553 1.00 83.12 137 ASP A C 1
ATOM 1067 O O . ASP A 1 137 ? -7.878 -10.016 38.275 1.00 83.12 137 ASP A O 1
ATOM 1071 N N . ASP A 1 138 ? -9.644 -11.372 38.077 1.00 72.94 138 ASP A N 1
ATOM 1072 C CA . ASP A 1 138 ? -10.039 -11.379 39.496 1.00 72.94 138 ASP A CA 1
ATOM 1073 C C . ASP A 1 138 ? -9.106 -12.186 40.438 1.00 72.94 138 ASP A C 1
ATOM 1075 O O . ASP A 1 138 ? -9.390 -12.365 41.632 1.00 72.94 138 ASP A O 1
ATOM 1079 N N . MET A 1 139 ? -7.975 -12.706 39.946 1.00 66.19 139 MET A N 1
ATOM 1080 C CA . MET A 1 139 ? -7.045 -13.550 40.725 1.00 66.19 139 MET A CA 1
ATOM 1081 C C . MET A 1 139 ? -6.188 -12.798 41.770 1.00 66.19 139 MET A C 1
ATOM 1083 O O . MET A 1 139 ? -5.448 -13.450 42.512 1.00 66.19 139 MET A O 1
ATOM 1087 N N . SER A 1 140 ? -6.274 -11.467 41.870 1.00 56.00 140 SER A N 1
ATOM 1088 C CA . SER A 1 140 ? -5.321 -10.638 42.631 1.00 56.00 140 SER A CA 1
ATOM 1089 C C . SER A 1 140 ? -5.555 -10.605 44.154 1.00 56.00 140 SER A C 1
ATOM 1091 O O . SER A 1 140 ? -6.538 -10.037 44.616 1.00 56.00 140 SER A O 1
ATOM 1093 N N . GLU A 1 141 ? -4.598 -11.136 44.931 1.00 52.50 141 GLU A N 1
ATOM 1094 C CA . GLU A 1 141 ? -4.267 -10.625 46.284 1.00 52.50 141 GLU A CA 1
ATOM 1095 C C . GLU A 1 141 ? -2.959 -9.803 46.299 1.00 52.50 141 GLU A C 1
ATOM 1097 O O . GLU A 1 141 ? -2.718 -9.038 47.228 1.00 52.50 141 GLU A O 1
ATOM 1102 N N . GLU A 1 142 ? -2.141 -9.878 45.243 1.00 50.56 142 GLU A N 1
ATOM 1103 C CA . GLU A 1 142 ? -0.899 -9.115 45.091 1.00 50.56 142 GLU A CA 1
ATOM 1104 C C . GLU A 1 142 ? -0.936 -8.319 43.782 1.00 50.56 142 GLU A C 1
ATOM 1106 O O . GLU A 1 142 ? -1.239 -8.856 42.719 1.00 50.56 142 GLU A O 1
ATOM 1111 N N . ARG A 1 143 ? -0.591 -7.026 43.844 1.00 48.94 143 ARG A N 1
ATOM 1112 C CA . ARG A 1 143 ? -0.646 -6.058 42.726 1.00 48.94 143 ARG A CA 1
ATOM 1113 C C . ARG A 1 143 ? 0.315 -6.353 41.551 1.00 48.94 143 ARG A C 1
ATOM 1115 O O . ARG A 1 143 ? 0.542 -5.477 40.721 1.00 48.94 143 ARG A O 1
ATOM 1122 N N . LYS A 1 144 ? 0.918 -7.544 41.461 1.00 58.03 144 LYS A N 1
ATOM 1123 C CA . LYS A 1 144 ? 1.818 -7.939 40.365 1.00 58.03 144 LYS A CA 1
ATOM 1124 C C . LYS A 1 144 ? 1.223 -9.116 39.589 1.00 58.03 144 LYS A C 1
ATOM 1126 O O . LYS A 1 144 ? 0.923 -10.157 40.163 1.00 58.03 144 LYS A O 1
ATOM 1131 N N . LEU A 1 145 ? 1.075 -8.947 38.273 1.00 63.47 145 LEU A N 1
ATOM 1132 C CA . LEU A 1 145 ? 0.848 -10.066 37.359 1.00 63.47 145 LEU A CA 1
ATOM 1133 C C . LEU A 1 145 ? 2.106 -10.950 37.354 1.00 63.47 145 LEU A C 1
ATOM 1135 O O . LEU A 1 145 ? 3.181 -10.451 37.021 1.00 63.47 145 LEU A O 1
ATOM 1139 N N . ASP A 1 146 ? 1.967 -12.212 37.757 1.00 76.38 146 ASP A N 1
ATOM 1140 C CA . ASP A 1 146 ? 2.998 -13.246 37.598 1.00 76.38 146 ASP A CA 1
ATOM 1141 C C . ASP A 1 146 ? 3.185 -13.582 36.104 1.00 76.38 146 ASP A C 1
ATOM 1143 O O . ASP A 1 146 ? 2.221 -13.508 35.334 1.00 76.38 146 ASP A O 1
ATOM 1147 N N . GLU A 1 147 ? 4.395 -13.964 35.690 1.00 82.00 147 GLU A N 1
ATOM 1148 C CA . GLU A 1 147 ? 4.751 -14.266 34.294 1.00 82.00 147 GLU A CA 1
ATOM 1149 C C . GLU A 1 147 ? 3.849 -15.358 33.708 1.00 82.00 147 GLU A C 1
ATOM 1151 O O . GLU A 1 147 ? 3.294 -15.194 32.622 1.00 82.00 147 GLU A O 1
ATOM 1156 N N . LYS A 1 148 ? 3.578 -16.422 34.476 1.00 84.62 148 LYS A N 1
ATOM 1157 C CA . LYS A 1 148 ? 2.658 -17.492 34.053 1.00 84.62 148 LYS A CA 1
ATOM 1158 C C . LYS A 1 148 ? 1.233 -16.984 33.817 1.00 84.62 148 LYS A C 1
ATOM 1160 O O . LYS A 1 148 ? 0.529 -17.452 32.923 1.00 84.62 148 LYS A O 1
ATOM 1165 N N . ARG A 1 149 ? 0.765 -16.029 34.631 1.00 85.31 149 ARG A N 1
ATOM 1166 C CA . ARG A 1 149 ? -0.574 -15.434 34.475 1.00 85.31 149 ARG A CA 1
ATOM 1167 C C . ARG A 1 149 ? -0.624 -14.546 33.235 1.00 85.31 149 ARG A C 1
ATOM 1169 O O . ARG A 1 149 ? -1.634 -14.572 32.537 1.00 85.31 149 ARG A O 1
ATOM 1176 N N . LEU A 1 150 ? 0.445 -13.799 32.953 1.00 86.88 150 LEU A N 1
ATOM 1177 C CA . LEU A 1 150 ? 0.580 -13.017 31.723 1.00 86.88 150 LEU A CA 1
ATOM 1178 C C . LEU A 1 150 ? 0.521 -13.920 30.485 1.00 86.88 150 LEU A C 1
ATOM 1180 O O . LEU A 1 150 ? -0.237 -13.636 29.560 1.00 86.88 150 LEU A O 1
ATOM 1184 N N . GLU A 1 151 ? 1.242 -15.042 30.511 1.00 89.12 151 GLU A N 1
ATOM 1185 C CA . GLU A 1 151 ? 1.222 -16.057 29.453 1.00 89.12 151 GLU A CA 1
ATOM 1186 C C . GLU A 1 151 ? -0.195 -16.609 29.222 1.00 89.12 151 GLU A C 1
ATOM 1188 O O . GLU A 1 151 ? -0.666 -16.681 28.086 1.00 89.12 151 GLU A O 1
ATOM 1193 N N . ALA A 1 152 ? -0.927 -16.925 30.295 1.00 90.94 152 ALA A N 1
ATOM 1194 C CA . ALA A 1 152 ? -2.297 -17.423 30.186 1.00 90.94 152 ALA A CA 1
ATOM 1195 C C . ALA A 1 152 ? -3.272 -16.379 29.620 1.00 90.94 152 ALA A C 1
ATOM 1197 O O . ALA A 1 152 ? -4.123 -16.719 28.794 1.00 90.94 152 ALA A O 1
ATOM 1198 N N . VAL A 1 153 ? -3.141 -15.108 30.018 1.00 91.38 153 VAL A N 1
ATOM 1199 C CA . VAL A 1 153 ? -3.938 -14.007 29.450 1.00 91.38 153 VAL A CA 1
ATOM 1200 C C . VAL A 1 153 ? -3.614 -13.822 27.968 1.00 91.38 153 VAL A C 1
ATOM 1202 O O . VAL A 1 153 ? -4.535 -13.760 27.157 1.00 91.38 153 VAL A O 1
ATOM 1205 N N . SER A 1 154 ? -2.331 -13.813 27.603 1.00 90.44 154 SER A N 1
ATOM 1206 C CA . SER A 1 154 ? -1.868 -13.726 26.213 1.00 90.44 154 SER A CA 1
ATOM 1207 C C . SER A 1 154 ? -2.431 -14.863 25.350 1.00 90.44 154 SER A C 1
ATOM 1209 O O . SER A 1 154 ? -3.055 -14.623 24.313 1.00 90.44 154 SER A O 1
ATOM 1211 N N . SER A 1 155 ? -2.320 -16.108 25.821 1.00 92.00 155 SER A N 1
ATOM 1212 C CA . SER A 1 155 ? -2.846 -17.290 25.129 1.00 92.00 155 SER A CA 1
ATOM 1213 C C . SER A 1 155 ? -4.374 -17.235 24.957 1.00 92.00 155 SER A C 1
ATOM 1215 O O . SER A 1 155 ? -4.911 -17.567 23.892 1.00 92.00 155 SER A O 1
ATOM 1217 N N . CYS A 1 156 ? -5.089 -16.745 25.977 1.00 93.75 156 CYS A N 1
ATOM 1218 C CA . CYS A 1 156 ? -6.535 -16.532 25.928 1.00 93.75 156 CYS A CA 1
ATOM 1219 C C . CYS A 1 156 ? -6.919 -15.453 24.901 1.00 93.75 156 CYS A C 1
ATOM 1221 O O . CYS A 1 156 ? -7.761 -15.706 24.036 1.00 93.75 156 CYS A O 1
ATOM 1223 N N . CYS A 1 157 ? -6.262 -14.288 24.931 1.00 92.81 157 CYS A N 1
ATOM 1224 C CA . CYS A 1 157 ? -6.469 -13.202 23.969 1.00 92.81 157 CYS A CA 1
ATOM 1225 C C . CYS A 1 157 ? -6.176 -13.645 22.533 1.00 92.81 157 CYS A C 1
ATOM 1227 O O . CYS A 1 157 ? -6.963 -13.355 21.634 1.00 92.81 157 CYS A O 1
ATOM 1229 N N . THR A 1 158 ? -5.110 -14.420 22.321 1.00 91.12 158 THR A N 1
ATOM 1230 C CA . THR A 1 158 ? -4.739 -14.930 20.990 1.00 91.12 158 THR A CA 1
ATOM 1231 C C . THR A 1 158 ? -5.857 -15.807 20.436 1.00 91.12 158 THR A C 1
ATOM 1233 O O . THR A 1 158 ? -6.308 -15.640 19.303 1.00 91.12 158 THR A O 1
ATOM 1236 N N . THR A 1 159 ? -6.374 -16.708 21.273 1.00 92.94 159 THR A N 1
ATOM 1237 C CA . THR A 1 159 ? -7.460 -17.620 20.897 1.00 92.94 159 THR A CA 1
ATOM 1238 C C . THR A 1 159 ? -8.775 -16.870 20.649 1.00 92.94 159 THR A C 1
ATOM 1240 O O . THR A 1 159 ? -9.489 -17.177 19.692 1.00 92.94 159 THR A O 1
ATOM 1243 N N . LEU A 1 160 ? -9.085 -15.855 21.464 1.00 93.94 160 LEU A N 1
ATOM 1244 C CA . LEU A 1 160 ? -10.236 -14.969 21.263 1.00 93.94 160 LEU A CA 1
ATOM 1245 C C . LEU A 1 160 ? -10.143 -14.200 19.942 1.00 93.94 160 LEU A C 1
ATOM 1247 O O . LEU A 1 160 ? -11.123 -14.157 19.198 1.00 93.94 160 LEU A O 1
ATOM 1251 N N . ALA A 1 161 ? -8.979 -13.621 19.639 1.00 91.88 161 ALA A N 1
ATOM 1252 C CA . ALA A 1 161 ? -8.747 -12.867 18.413 1.00 91.88 161 ALA A CA 1
ATOM 1253 C C . ALA A 1 161 ? -8.971 -13.744 17.172 1.00 91.88 161 ALA A C 1
ATOM 1255 O O . ALA A 1 161 ? -9.747 -13.358 16.299 1.00 91.88 161 ALA A O 1
ATOM 1256 N N . MET A 1 162 ? -8.403 -14.957 17.142 1.00 90.19 162 MET A N 1
ATOM 1257 C CA . MET A 1 162 ? -8.617 -15.916 16.047 1.00 90.19 162 MET A CA 1
ATOM 1258 C C . MET A 1 162 ? -10.104 -16.255 15.857 1.00 90.19 162 MET A C 1
ATOM 1260 O O . MET A 1 162 ? -10.634 -16.179 14.752 1.00 90.19 162 MET A O 1
ATOM 1264 N N . LEU A 1 163 ? -10.820 -16.564 16.944 1.00 92.56 163 LEU A N 1
ATOM 1265 C CA . LEU A 1 163 ? -12.240 -16.926 16.870 1.00 92.56 163 LEU A CA 1
ATOM 1266 C C . LEU A 1 163 ? -13.144 -15.774 16.415 1.00 92.56 163 LEU A C 1
ATOM 1268 O O . LEU A 1 163 ? -14.155 -16.025 15.756 1.00 92.56 163 LEU A O 1
ATOM 1272 N N . LEU A 1 164 ? -12.816 -14.532 16.781 1.00 90.81 164 LEU A N 1
ATOM 1273 C CA . LEU A 1 164 ? -13.568 -13.338 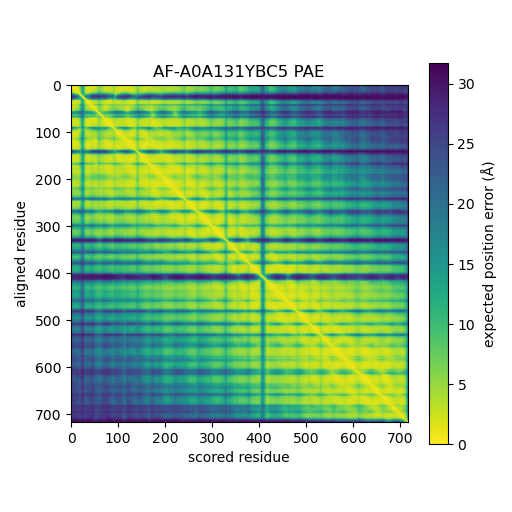16.386 1.00 90.81 164 LEU A CA 1
ATOM 1274 C C . LEU A 1 164 ? -13.258 -12.885 14.952 1.00 90.81 164 LEU A C 1
ATOM 1276 O O . LEU A 1 164 ? -14.120 -12.276 14.320 1.00 90.81 164 LEU A O 1
ATOM 1280 N N . GLN A 1 165 ? -12.061 -13.182 14.443 1.00 84.38 165 GLN A N 1
ATOM 1281 C CA . GLN A 1 165 ? -11.629 -12.850 13.080 1.00 84.38 165 GLN A CA 1
ATOM 1282 C C . GLN A 1 165 ? -11.947 -13.936 12.044 1.00 84.38 165 GLN A C 1
ATOM 1284 O O . GLN A 1 165 ? -11.707 -13.726 10.854 1.00 84.38 165 GLN A O 1
ATOM 1289 N N . SER A 1 166 ? -12.491 -15.081 12.465 1.00 83.62 166 SER A N 1
ATOM 1290 C CA . SER A 1 166 ? -12.814 -16.178 11.553 1.00 83.62 166 SER A CA 1
ATOM 1291 C C . SER A 1 166 ? -13.714 -15.725 10.395 1.00 83.62 166 SER A C 1
ATOM 1293 O O . SER A 1 166 ? -14.570 -14.852 10.554 1.00 83.62 166 SER A O 1
ATOM 1295 N N . THR A 1 167 ? -13.615 -16.402 9.249 1.00 76.44 167 THR A N 1
ATOM 1296 C CA . THR A 1 167 ? -14.480 -16.139 8.080 1.00 76.44 167 THR A CA 1
ATOM 1297 C C . THR A 1 167 ? -15.975 -16.338 8.363 1.00 76.44 167 THR A C 1
ATOM 1299 O O . THR A 1 167 ? -16.825 -15.793 7.654 1.00 76.44 167 THR A O 1
ATOM 1302 N N . ARG A 1 168 ? -16.320 -17.106 9.405 1.00 77.88 168 ARG A N 1
ATOM 1303 C CA . ARG A 1 168 ? -17.698 -17.314 9.854 1.00 77.88 168 ARG A CA 1
ATOM 1304 C C . ARG A 1 168 ? -18.132 -16.199 10.801 1.00 77.88 168 ARG A C 1
ATOM 1306 O O . ARG A 1 168 ? -17.412 -15.803 11.711 1.00 77.88 168 ARG A O 1
ATOM 1313 N N . ARG A 1 169 ? -19.368 -15.729 10.617 1.00 80.19 169 ARG A N 1
ATOM 1314 C CA . ARG A 1 169 ? -19.999 -14.752 11.514 1.00 80.19 169 ARG A CA 1
ATOM 1315 C C . ARG A 1 169 ? -20.036 -15.283 12.950 1.00 80.19 169 ARG A C 1
ATOM 1317 O O . ARG A 1 169 ? -20.489 -16.396 13.173 1.00 80.19 169 ARG A O 1
ATOM 1324 N N . SER A 1 170 ? -19.707 -14.429 13.917 1.00 83.56 170 SER A N 1
ATOM 1325 C CA . SER A 1 170 ? -19.956 -14.696 15.336 1.00 83.56 170 SER A CA 1
ATOM 1326 C C . SER A 1 170 ? -21.412 -14.394 15.727 1.00 83.56 170 SER A C 1
ATOM 1328 O O . SER A 1 170 ? -21.967 -13.344 15.386 1.00 83.56 170 SER A O 1
ATOM 1330 N N . TRP A 1 171 ? -22.036 -15.303 16.483 1.00 87.94 171 TRP A N 1
ATOM 1331 C CA . TRP A 1 171 ? -23.361 -15.101 17.095 1.00 87.94 171 TRP A CA 1
ATOM 1332 C C . TRP A 1 171 ? -23.284 -14.616 18.545 1.00 87.94 171 TRP A C 1
ATOM 1334 O O . TRP A 1 171 ? -24.316 -14.443 19.183 1.00 87.94 171 TRP A O 1
ATOM 1344 N N . LEU A 1 172 ? -22.085 -14.348 19.073 1.00 91.31 172 LEU A N 1
ATOM 1345 C CA . LEU A 1 172 ? -21.883 -13.925 20.463 1.00 91.31 172 LEU A CA 1
ATOM 1346 C C . LEU A 1 172 ? -22.779 -12.741 20.853 1.00 91.31 172 LEU A C 1
ATOM 1348 O O . LEU A 1 172 ? -23.501 -12.795 21.847 1.00 91.31 172 LEU A O 1
ATOM 1352 N N . LEU A 1 173 ? -22.769 -11.684 20.038 1.00 90.62 173 LEU A N 1
ATOM 1353 C CA . LEU A 1 173 ? -23.508 -10.455 20.331 1.00 90.62 173 LEU A CA 1
ATOM 1354 C C . LEU A 1 173 ? -25.019 -10.585 20.103 1.00 90.62 173 LEU A C 1
ATOM 1356 O O . LEU A 1 173 ? -25.757 -9.678 20.455 1.00 90.62 173 LEU A O 1
ATOM 1360 N N . ASP A 1 174 ? -25.510 -11.701 19.553 1.00 87.94 174 ASP A N 1
ATOM 1361 C CA . ASP A 1 174 ? -26.954 -11.973 19.542 1.00 87.94 174 ASP A CA 1
ATOM 1362 C C . ASP A 1 174 ? -27.481 -12.338 20.950 1.00 87.94 174 ASP A C 1
ATOM 1364 O O . ASP A 1 174 ? -28.684 -12.227 21.197 1.00 87.94 174 ASP A O 1
ATOM 1368 N N . PHE A 1 175 ? -26.582 -12.715 21.873 1.00 89.81 175 PHE A N 1
ATOM 1369 C CA . PHE A 1 175 ? -26.890 -13.154 23.242 1.00 89.81 175 PHE A CA 1
ATOM 1370 C C . PHE A 1 175 ? -26.224 -12.316 24.345 1.00 89.81 175 PHE A C 1
ATOM 1372 O O . PHE A 1 175 ? -26.690 -12.342 25.484 1.00 89.81 175 PHE A O 1
ATOM 1379 N N . VAL A 1 176 ? -25.136 -11.601 24.039 1.00 91.81 176 VAL A N 1
ATOM 1380 C CA . VAL A 1 176 ? -24.350 -10.813 25.006 1.00 91.81 176 VAL A CA 1
ATOM 1381 C C . VAL A 1 176 ? -24.467 -9.318 24.708 1.00 91.81 176 VAL A C 1
ATOM 1383 O O . VAL A 1 176 ? -24.325 -8.887 23.565 1.00 91.81 176 VAL A O 1
ATOM 1386 N N . ASP A 1 177 ? -24.689 -8.519 25.754 1.00 92.88 177 ASP A N 1
ATOM 1387 C CA . ASP A 1 177 ? -24.721 -7.057 25.676 1.00 92.88 177 ASP A CA 1
ATOM 1388 C C . ASP A 1 177 ? -23.328 -6.500 25.331 1.00 92.88 177 ASP A C 1
ATOM 1390 O O . ASP A 1 177 ? -22.391 -6.579 26.128 1.00 92.88 177 ASP A O 1
ATOM 1394 N N . SER A 1 178 ? -23.192 -5.941 24.125 1.00 92.06 178 SER A N 1
ATOM 1395 C CA . SER A 1 178 ? -21.908 -5.454 23.600 1.00 92.06 178 SER A CA 1
ATOM 1396 C C . SER A 1 178 ? -21.314 -4.311 24.428 1.00 92.06 178 SER A C 1
ATOM 1398 O O . SER A 1 178 ? -20.097 -4.250 24.587 1.00 92.06 178 SER A O 1
ATOM 1400 N N . GLY A 1 179 ? -22.149 -3.423 24.979 1.00 92.56 179 GLY A N 1
ATOM 1401 C CA . GLY A 1 179 ? -21.694 -2.294 25.790 1.00 92.56 179 GLY A CA 1
ATOM 1402 C C . GLY A 1 179 ? -21.123 -2.750 27.130 1.00 92.56 179 GLY A C 1
ATOM 1403 O O . GLY A 1 179 ? -20.066 -2.286 27.544 1.00 92.56 179 GLY A O 1
ATOM 1404 N N . SER A 1 180 ? -21.783 -3.711 27.773 1.00 92.88 180 SER A N 1
ATOM 1405 C CA . SER A 1 180 ? -21.340 -4.313 29.034 1.00 92.88 180 SER A CA 1
ATOM 1406 C C . SER A 1 180 ? -20.063 -5.130 28.843 1.00 92.88 180 SER A C 1
ATOM 1408 O O . SER A 1 180 ? -19.158 -5.047 29.669 1.00 92.88 180 SER A O 1
ATOM 1410 N N . LEU A 1 181 ? -19.960 -5.869 27.731 1.00 94.75 181 LEU A N 1
ATOM 1411 C CA . LEU A 1 181 ? -18.764 -6.637 27.387 1.00 94.75 181 LEU A CA 1
ATOM 1412 C C . LEU A 1 181 ? -17.549 -5.731 27.156 1.00 94.75 181 LEU A C 1
ATOM 1414 O O . LEU A 1 181 ? -16.494 -5.961 27.746 1.00 94.75 181 LEU A O 1
ATOM 1418 N N . LEU A 1 182 ? -17.699 -4.684 26.338 1.00 94.69 182 LEU A N 1
ATOM 1419 C CA . LEU A 1 182 ? -16.630 -3.712 26.095 1.00 94.69 182 LEU A CA 1
ATOM 1420 C C . LEU A 1 182 ? -16.257 -2.947 27.369 1.00 94.69 182 LEU A C 1
ATOM 1422 O O . LEU A 1 182 ? -15.074 -2.751 27.631 1.00 94.69 182 LEU A O 1
ATOM 1426 N N . GLY A 1 183 ? -17.244 -2.574 28.189 1.00 92.69 183 GLY A N 1
ATOM 1427 C CA . GLY A 1 183 ? -17.007 -1.923 29.475 1.00 92.69 183 GLY A CA 1
ATOM 1428 C C . GLY A 1 183 ? -16.233 -2.801 30.454 1.00 92.69 183 GLY A C 1
ATOM 1429 O O . GLY A 1 183 ? -15.277 -2.326 31.071 1.00 92.69 183 GLY A O 1
ATOM 1430 N N . ARG A 1 184 ? -16.578 -4.092 30.559 1.00 92.25 184 ARG A N 1
ATOM 1431 C CA . ARG A 1 184 ? -15.834 -5.024 31.413 1.00 92.25 184 ARG A CA 1
ATOM 1432 C C . ARG A 1 184 ? -14.414 -5.246 30.897 1.00 92.25 184 ARG A C 1
ATOM 1434 O O . ARG A 1 184 ? -13.492 -5.176 31.698 1.00 92.25 184 ARG A O 1
ATOM 1441 N N . LEU A 1 185 ? -14.222 -5.436 29.588 1.00 93.81 185 LEU A N 1
ATOM 1442 C CA . LEU A 1 185 ? -12.885 -5.550 28.991 1.00 93.81 185 LEU A CA 1
ATOM 1443 C C . LEU A 1 185 ? -12.029 -4.314 29.285 1.00 93.81 185 LEU A C 1
ATOM 1445 O O . LEU A 1 185 ? -10.926 -4.448 29.808 1.00 93.81 185 LEU A O 1
ATOM 1449 N N . ALA A 1 186 ? -12.552 -3.115 29.018 1.00 92.06 186 ALA A N 1
ATOM 1450 C CA . ALA A 1 186 ? -11.830 -1.877 29.285 1.00 92.06 186 ALA A CA 1
ATOM 1451 C C . ALA A 1 186 ? -11.472 -1.740 30.774 1.00 92.06 186 ALA A C 1
ATOM 1453 O O . ALA A 1 186 ? -10.344 -1.380 31.100 1.00 92.06 186 ALA A O 1
ATOM 1454 N N . THR A 1 187 ? -12.385 -2.120 31.674 1.00 90.75 187 THR A N 1
ATOM 1455 C CA . THR A 1 187 ? -12.133 -2.133 33.122 1.00 90.75 187 THR A CA 1
ATOM 1456 C C . THR A 1 187 ? -11.015 -3.110 33.489 1.00 90.75 187 THR A C 1
ATOM 1458 O O . THR A 1 187 ? -10.049 -2.695 34.124 1.00 90.75 187 THR A O 1
ATOM 1461 N N . SER A 1 188 ? -11.081 -4.368 33.041 1.00 89.75 188 SER A N 1
ATOM 1462 C CA . SER A 1 188 ? -10.077 -5.400 33.340 1.00 89.75 188 SER A CA 1
ATOM 1463 C C . SER A 1 188 ? -8.673 -5.013 32.860 1.00 89.75 188 SER A C 1
ATOM 1465 O O . SER A 1 188 ? -7.703 -5.134 33.607 1.00 89.75 188 SER A O 1
ATOM 1467 N N . PHE A 1 189 ? -8.560 -4.480 31.638 1.00 90.69 189 PHE A N 1
ATOM 1468 C CA . PHE A 1 189 ? -7.286 -4.034 31.057 1.00 90.69 189 PHE A CA 1
ATOM 1469 C C . PHE A 1 189 ? -6.822 -2.656 31.538 1.00 90.69 189 PHE A C 1
ATOM 1471 O O . PHE A 1 189 ? -5.653 -2.328 31.385 1.00 90.69 189 PHE A O 1
ATOM 1478 N N . SER A 1 190 ? -7.694 -1.855 32.149 1.00 88.06 190 SER A N 1
ATOM 1479 C CA . SER A 1 190 ? -7.282 -0.662 32.901 1.00 88.06 190 SER A CA 1
ATOM 1480 C C . SER A 1 190 ? -6.839 -0.981 34.331 1.00 88.06 190 SER A C 1
ATOM 1482 O O . SER A 1 190 ? -6.047 -0.246 34.912 1.00 88.06 190 SER A O 1
ATOM 1484 N N . GLY A 1 191 ? -7.383 -2.065 34.889 1.00 85.62 191 GLY A N 1
ATOM 1485 C CA . GLY A 1 191 ? -7.159 -2.540 36.244 1.00 85.62 191 GLY A CA 1
ATOM 1486 C C . GLY A 1 191 ? -6.050 -3.578 36.279 1.00 85.62 191 GLY A C 1
ATOM 1487 O O . GLY A 1 191 ? -4.906 -3.274 35.967 1.00 85.62 191 GLY A O 1
ATOM 1488 N N . ASN A 1 192 ? -6.359 -4.816 36.670 1.00 82.38 192 ASN A N 1
ATOM 1489 C CA . ASN A 1 192 ? -5.313 -5.793 36.976 1.00 82.38 192 ASN A CA 1
ATOM 1490 C C . ASN A 1 192 ? -4.515 -6.244 35.750 1.00 82.38 192 ASN A C 1
ATOM 1492 O O . ASN A 1 192 ? -3.381 -6.679 35.921 1.00 82.38 192 ASN A O 1
ATOM 1496 N N . LEU A 1 193 ? -5.068 -6.145 34.537 1.00 85.81 193 LEU A N 1
ATOM 1497 C CA . LEU A 1 193 ? -4.418 -6.603 33.304 1.00 85.81 193 LEU A CA 1
ATOM 1498 C C . LEU A 1 193 ? -3.656 -5.493 32.556 1.00 85.81 193 LEU A C 1
ATOM 1500 O O . LEU A 1 193 ? -3.230 -5.719 31.428 1.00 85.81 193 LEU A O 1
ATOM 1504 N N . PHE A 1 194 ? -3.444 -4.316 33.158 1.00 83.94 194 PHE A N 1
ATOM 1505 C CA . PHE A 1 194 ? -2.818 -3.170 32.476 1.00 83.94 194 PHE A CA 1
ATOM 1506 C C . PHE A 1 194 ? -1.439 -3.465 31.873 1.00 83.94 194 PHE A C 1
ATOM 1508 O O . PHE A 1 194 ? -1.147 -2.988 30.780 1.00 83.94 194 PHE A O 1
ATOM 1515 N N . LYS A 1 195 ? -0.630 -4.310 32.529 1.00 82.94 195 LYS A N 1
ATOM 1516 C CA . LYS A 1 195 ? 0.694 -4.726 32.035 1.00 82.94 195 LYS A CA 1
ATOM 1517 C C . LYS A 1 195 ? 0.645 -5.411 30.672 1.00 82.94 195 LYS A C 1
ATOM 1519 O O . LYS A 1 195 ? 1.606 -5.344 29.922 1.00 82.94 195 LYS A O 1
ATOM 1524 N N . VAL A 1 196 ? -0.475 -6.055 30.334 1.00 82.19 196 VAL A N 1
ATOM 1525 C CA . VAL A 1 196 ? -0.665 -6.670 29.012 1.00 82.19 196 VAL A CA 1
ATOM 1526 C C . VAL A 1 196 ? -0.606 -5.611 27.914 1.00 82.19 196 VAL A C 1
ATOM 1528 O O . VAL A 1 196 ? -0.181 -5.900 26.808 1.00 82.19 196 VAL A O 1
ATOM 1531 N N . LEU A 1 197 ? -1.018 -4.378 28.216 1.00 85.12 197 LEU A N 1
ATOM 1532 C CA . LEU A 1 197 ? -0.995 -3.277 27.262 1.00 85.12 197 LEU A CA 1
ATOM 1533 C C . LEU A 1 197 ? 0.362 -2.561 27.198 1.00 85.12 197 LEU A C 1
ATOM 1535 O O . LEU A 1 197 ? 0.489 -1.635 26.401 1.00 85.12 197 LEU A O 1
ATOM 1539 N N . GLU A 1 198 ? 1.344 -2.920 28.028 1.00 85.31 198 GLU A N 1
ATOM 1540 C CA . GLU A 1 198 ? 2.715 -2.386 27.937 1.00 85.31 198 GLU A CA 1
ATOM 1541 C C . GLU A 1 198 ? 3.513 -3.067 26.814 1.00 85.31 198 GLU A C 1
ATOM 1543 O O . GLU A 1 198 ? 4.422 -2.455 26.266 1.00 85.31 198 GLU A O 1
ATOM 1548 N N . ASP A 1 199 ? 3.138 -4.295 26.443 1.00 85.88 199 ASP A N 1
ATOM 1549 C CA . ASP A 1 199 ? 3.657 -5.012 25.277 1.00 85.88 199 ASP A CA 1
ATOM 1550 C C . ASP A 1 199 ? 2.855 -4.628 24.021 1.00 85.88 199 ASP A C 1
ATOM 1552 O O . ASP A 1 199 ? 1.622 -4.712 24.005 1.00 85.88 199 ASP A O 1
ATOM 1556 N N . ASP A 1 200 ? 3.547 -4.191 22.968 1.00 85.25 200 ASP A N 1
ATOM 1557 C CA . ASP A 1 200 ? 2.902 -3.695 21.749 1.00 85.25 200 ASP A CA 1
ATOM 1558 C C . ASP A 1 200 ? 2.152 -4.799 20.985 1.00 85.25 200 ASP A C 1
ATOM 1560 O O . ASP A 1 200 ? 1.029 -4.568 20.535 1.00 85.25 200 ASP A O 1
ATOM 1564 N N . ALA A 1 201 ? 2.688 -6.022 20.913 1.00 85.88 201 ALA A N 1
ATOM 1565 C CA . ALA A 1 201 ? 2.033 -7.133 20.217 1.00 85.88 201 ALA A CA 1
ATOM 1566 C C . ALA A 1 201 ? 0.742 -7.565 20.934 1.00 85.88 201 ALA A C 1
ATOM 1568 O O . ALA A 1 201 ? -0.281 -7.866 20.307 1.00 85.88 201 ALA A O 1
ATOM 1569 N N . LEU A 1 202 ? 0.752 -7.563 22.268 1.00 85.62 202 LEU A N 1
ATOM 1570 C CA . LEU A 1 202 ? -0.437 -7.853 23.069 1.00 85.62 202 LEU A CA 1
ATOM 1571 C C . LEU A 1 202 ? -1.448 -6.701 23.052 1.00 85.62 202 LEU A C 1
ATOM 1573 O O . LEU A 1 202 ? -2.661 -6.950 23.058 1.00 85.62 202 LEU A O 1
ATOM 1577 N N . HIS A 1 203 ? -0.988 -5.449 22.979 1.00 89.12 203 HIS A N 1
ATOM 1578 C CA . HIS A 1 203 ? -1.870 -4.298 22.782 1.00 89.12 203 HIS A CA 1
ATOM 1579 C C . HIS A 1 203 ? -2.577 -4.351 21.424 1.00 89.12 203 HIS A C 1
ATOM 1581 O O . HIS A 1 203 ? -3.797 -4.173 21.385 1.00 89.12 203 HIS A O 1
ATOM 1587 N N . GLU A 1 204 ? -1.866 -4.675 20.342 1.00 89.12 204 GLU A N 1
ATOM 1588 C CA . GLU A 1 204 ? -2.457 -4.885 19.012 1.00 89.12 204 GLU A CA 1
ATOM 1589 C C . GLU A 1 204 ? -3.515 -5.995 19.030 1.00 89.12 204 GLU A C 1
ATOM 1591 O O . GLU A 1 204 ? -4.597 -5.867 18.445 1.00 89.12 204 GLU A O 1
ATOM 1596 N N . MET A 1 205 ? -3.250 -7.077 19.762 1.00 89.31 205 MET A N 1
ATOM 1597 C CA . MET A 1 205 ? -4.188 -8.184 19.918 1.00 89.31 205 MET A CA 1
ATOM 1598 C C . MET A 1 205 ? -5.461 -7.762 20.664 1.00 89.31 205 MET A C 1
ATOM 1600 O O . MET A 1 205 ? -6.571 -8.060 20.211 1.00 89.31 205 MET A O 1
ATOM 1604 N N . TYR A 1 206 ? -5.326 -7.015 21.765 1.00 92.69 206 TYR A N 1
ATOM 1605 C CA . TYR A 1 206 ? -6.462 -6.420 22.475 1.00 92.69 206 TYR A CA 1
ATOM 1606 C C . TYR A 1 206 ? -7.256 -5.468 21.569 1.00 92.69 206 TYR A C 1
ATOM 1608 O O . TYR A 1 206 ? -8.482 -5.576 21.477 1.00 92.69 206 TYR A O 1
ATOM 1616 N N . GLN A 1 207 ? -6.568 -4.580 20.845 1.00 91.88 207 GLN A N 1
ATOM 1617 C CA . GLN A 1 207 ? -7.187 -3.673 19.881 1.00 91.88 207 GLN A CA 1
ATOM 1618 C C . GLN A 1 207 ? -7.965 -4.447 18.812 1.00 91.88 207 GLN A C 1
ATOM 1620 O O . GLN A 1 207 ? -9.077 -4.060 18.451 1.00 91.88 207 GLN A O 1
ATOM 1625 N N . SER A 1 208 ? -7.434 -5.576 18.349 1.00 93.00 208 SER A N 1
ATOM 1626 C CA . SER A 1 208 ? -8.099 -6.430 17.373 1.00 93.00 208 SER A CA 1
ATOM 1627 C C . SER A 1 208 ? -9.382 -7.081 17.907 1.00 93.00 208 SER A C 1
ATOM 1629 O O . SER A 1 208 ? -10.411 -7.066 17.224 1.00 93.00 208 SER A O 1
ATOM 1631 N N . ILE A 1 209 ? -9.373 -7.571 19.154 1.00 94.56 209 ILE A N 1
ATOM 1632 C CA . ILE A 1 209 ? -10.572 -8.094 19.836 1.00 94.56 209 ILE A CA 1
ATOM 1633 C C . ILE A 1 209 ? -11.646 -7.005 19.941 1.00 94.56 209 ILE A C 1
ATOM 1635 O O . ILE A 1 209 ? -12.799 -7.224 19.558 1.00 94.56 209 ILE A O 1
ATOM 1639 N N . VAL A 1 210 ? -11.268 -5.817 20.423 1.00 95.31 210 VAL A N 1
ATOM 1640 C CA . VAL A 1 210 ? -12.178 -4.672 20.565 1.00 95.31 210 VAL A CA 1
ATOM 1641 C C . VAL A 1 210 ? -12.759 -4.272 19.207 1.00 95.31 210 VAL A C 1
ATOM 1643 O O . VAL A 1 210 ? -13.978 -4.155 19.075 1.00 95.31 210 VAL A O 1
ATOM 1646 N N . ASN A 1 211 ? -11.920 -4.141 18.176 1.00 93.75 211 ASN A N 1
ATOM 1647 C CA . ASN A 1 211 ? -12.344 -3.814 16.815 1.00 93.75 211 ASN A CA 1
ATOM 1648 C C . ASN A 1 211 ? -13.337 -4.839 16.250 1.00 93.75 211 ASN A C 1
ATOM 1650 O O . ASN A 1 211 ? -14.317 -4.454 15.611 1.00 93.75 211 ASN A O 1
ATOM 1654 N N . ALA A 1 212 ? -13.115 -6.136 16.483 1.00 93.00 212 ALA A N 1
ATOM 1655 C CA . ALA A 1 212 ? -14.020 -7.184 16.020 1.00 93.00 212 ALA A CA 1
ATOM 1656 C C . ALA A 1 212 ? -15.393 -7.104 16.712 1.00 93.00 212 ALA A C 1
ATOM 1658 O O . ALA A 1 212 ? -16.426 -7.151 16.039 1.00 93.00 212 ALA A O 1
ATOM 1659 N N . ILE A 1 213 ? -15.418 -6.905 18.036 1.00 93.88 213 ILE A N 1
ATOM 1660 C CA . ILE A 1 213 ? -16.660 -6.743 18.809 1.00 93.88 213 ILE A CA 1
ATOM 1661 C C . ILE A 1 213 ? -17.426 -5.501 18.345 1.00 93.88 213 ILE A C 1
ATOM 1663 O O . ILE A 1 213 ? -18.623 -5.581 18.072 1.00 93.88 213 ILE A O 1
ATOM 1667 N N . VAL A 1 214 ? -16.745 -4.360 18.225 1.00 93.25 214 VAL A N 1
ATOM 1668 C CA . VAL A 1 214 ? -17.345 -3.094 17.786 1.00 93.25 214 VAL A CA 1
ATOM 1669 C C . VAL A 1 214 ? -17.922 -3.221 16.373 1.00 93.25 214 VAL A C 1
ATOM 1671 O O . VAL A 1 214 ? -19.069 -2.835 16.132 1.00 93.25 214 VAL A O 1
ATOM 1674 N N . ARG A 1 215 ? -17.171 -3.822 15.442 1.00 90.62 215 ARG A N 1
ATOM 1675 C CA . ARG A 1 215 ? -17.616 -4.056 14.062 1.00 90.62 215 ARG A CA 1
ATOM 1676 C C . ARG A 1 215 ? -18.881 -4.901 14.004 1.00 90.62 215 ARG A C 1
ATOM 1678 O O . ARG A 1 215 ? -19.811 -4.546 13.284 1.00 90.62 215 ARG A O 1
ATOM 1685 N N . GLU A 1 216 ? -18.941 -5.999 14.753 1.00 88.56 216 GLU A N 1
ATOM 1686 C CA . GLU A 1 216 ? -20.143 -6.837 14.810 1.00 88.56 216 GLU A CA 1
ATOM 1687 C C . GLU A 1 216 ? -21.314 -6.124 15.498 1.00 88.56 216 GLU A C 1
ATOM 1689 O O . GLU A 1 216 ? -22.454 -6.231 15.039 1.00 88.56 216 GLU A O 1
ATOM 1694 N N . ALA A 1 217 ? -21.051 -5.345 16.550 1.00 89.69 217 ALA A N 1
ATOM 1695 C CA . ALA A 1 217 ? -22.079 -4.605 17.273 1.00 89.69 217 ALA A CA 1
ATOM 1696 C C . ALA A 1 217 ? -22.755 -3.540 16.397 1.00 89.69 217 ALA A C 1
ATOM 1698 O O . ALA A 1 217 ? -23.975 -3.376 16.470 1.00 89.69 217 ALA A O 1
ATOM 1699 N N . CYS A 1 218 ? -21.993 -2.861 15.533 1.00 87.75 218 CYS A N 1
ATOM 1700 C CA . CYS A 1 218 ? -22.514 -1.834 14.631 1.00 87.75 218 CYS A CA 1
ATOM 1701 C C . CYS A 1 218 ? -23.366 -2.390 13.475 1.00 87.75 218 CYS A C 1
ATOM 1703 O O . CYS A 1 218 ? -24.133 -1.638 12.879 1.00 87.75 218 CYS A O 1
ATOM 1705 N N . LYS A 1 219 ? -23.301 -3.695 13.168 1.00 82.31 219 LYS A N 1
ATOM 1706 C CA . LYS A 1 219 ? -24.071 -4.299 12.063 1.00 82.31 219 LYS A CA 1
ATOM 1707 C C . LYS A 1 219 ? -25.562 -4.477 12.361 1.00 82.31 219 LYS A C 1
ATOM 1709 O O . LYS A 1 219 ? -26.349 -4.570 11.421 1.00 82.31 219 LYS A O 1
ATOM 1714 N N . LYS A 1 220 ? -25.972 -4.582 13.632 1.00 79.19 220 LYS A N 1
ATOM 1715 C CA . LYS A 1 220 ? -27.362 -4.915 14.001 1.00 79.19 220 LYS A CA 1
ATOM 1716 C C . LYS A 1 220 ? -27.975 -3.868 14.920 1.00 79.19 220 LYS A C 1
ATOM 1718 O O . LYS A 1 220 ? -27.340 -3.333 15.822 1.00 79.19 220 LYS A O 1
ATOM 1723 N N . LYS A 1 221 ? -29.271 -3.621 14.726 1.00 81.31 221 LYS A N 1
ATOM 1724 C CA . LYS A 1 221 ? -30.036 -2.608 15.467 1.00 81.31 221 LYS A CA 1
ATOM 1725 C C . LYS A 1 221 ? -30.094 -2.872 16.975 1.00 81.31 221 LYS A C 1
ATOM 1727 O O . LYS A 1 221 ? -30.021 -1.931 17.762 1.00 81.31 221 LYS A O 1
ATOM 1732 N N . ASN A 1 222 ? -30.259 -4.130 17.379 1.00 80.94 222 ASN A N 1
ATOM 1733 C CA . ASN A 1 222 ? -30.351 -4.530 18.784 1.00 80.94 222 ASN A CA 1
ATOM 1734 C C . ASN A 1 222 ? -28.999 -4.393 19.510 1.00 80.94 222 ASN A C 1
ATOM 1736 O O . ASN A 1 222 ? -28.963 -3.800 20.585 1.00 80.94 222 ASN A O 1
ATOM 1740 N N . THR A 1 223 ? -27.899 -4.833 18.894 1.00 85.56 223 THR A N 1
ATOM 1741 C CA . THR A 1 223 ? -26.532 -4.739 19.446 1.00 85.56 223 THR A CA 1
ATOM 1742 C C . THR A 1 223 ? -25.935 -3.338 19.386 1.00 85.56 223 THR A C 1
ATOM 1744 O O . THR A 1 223 ? -25.054 -3.003 20.171 1.00 85.56 223 THR A O 1
ATOM 1747 N N . LEU A 1 224 ? -26.399 -2.493 18.466 1.00 88.06 224 LEU A N 1
ATOM 1748 C CA . LEU A 1 224 ? -25.993 -1.092 18.424 1.00 88.06 224 LEU A CA 1
ATOM 1749 C C . LEU A 1 224 ? -26.545 -0.329 19.635 1.00 88.06 224 LEU A C 1
ATOM 1751 O O . LEU A 1 224 ? -25.861 0.503 20.221 1.00 88.06 224 LEU A O 1
ATOM 1755 N N . ARG A 1 225 ? -27.789 -0.611 20.039 1.00 86.81 225 ARG A N 1
ATOM 1756 C CA . ARG A 1 225 ? -28.431 0.097 21.159 1.00 86.81 225 ARG A CA 1
ATOM 1757 C C . ARG A 1 225 ? -27.770 -0.176 22.499 1.00 86.81 225 ARG A C 1
ATOM 1759 O O . ARG A 1 225 ? -27.746 0.716 23.344 1.00 86.81 225 ARG A O 1
ATOM 1766 N N . THR A 1 226 ? -27.230 -1.374 22.688 1.00 89.31 226 THR A N 1
ATOM 1767 C CA . THR A 1 226 ? -26.505 -1.737 23.910 1.00 89.31 226 THR A CA 1
ATOM 1768 C C . THR A 1 226 ? -25.216 -0.922 24.069 1.00 89.31 226 THR A C 1
ATOM 1770 O O . THR A 1 226 ? -24.795 -0.666 25.194 1.00 89.31 226 THR A O 1
ATOM 1773 N N . LEU A 1 227 ? -24.648 -0.396 22.975 1.00 92.56 227 LEU A N 1
ATOM 1774 C CA . LEU A 1 227 ? -23.477 0.486 23.026 1.00 92.56 227 LEU A CA 1
ATOM 1775 C C . LEU A 1 227 ? -23.779 1.889 23.570 1.00 92.56 227 LEU A C 1
ATOM 1777 O O . LEU A 1 227 ? -22.867 2.527 24.083 1.00 92.56 227 LEU A O 1
ATOM 1781 N N . ILE A 1 228 ? -25.027 2.373 23.515 1.00 91.25 228 ILE A N 1
ATOM 1782 C CA . ILE A 1 228 ? -25.369 3.771 23.853 1.00 91.25 228 ILE A CA 1
ATOM 1783 C C . ILE A 1 228 ? -24.921 4.139 25.273 1.00 91.25 228 ILE A C 1
ATOM 1785 O O . ILE A 1 228 ? -24.347 5.206 25.488 1.00 91.25 228 ILE A O 1
ATOM 1789 N N . ARG A 1 229 ? -25.165 3.255 26.251 1.00 90.69 229 ARG A N 1
ATOM 1790 C CA . ARG A 1 229 ? -24.768 3.499 27.647 1.00 90.69 229 ARG A CA 1
ATOM 1791 C C . ARG A 1 229 ? -23.247 3.548 27.791 1.00 90.69 229 ARG A C 1
ATOM 1793 O O . ARG A 1 229 ? -22.745 4.410 28.501 1.00 90.69 229 ARG A O 1
ATOM 1800 N N . PHE A 1 230 ? -22.539 2.645 27.117 1.00 92.88 230 PHE A N 1
ATOM 1801 C CA . PHE A 1 230 ? -21.083 2.579 27.180 1.00 92.88 230 PHE A CA 1
ATOM 1802 C C . PHE A 1 230 ? -20.428 3.780 26.486 1.00 92.88 230 PHE A C 1
ATOM 1804 O O . PHE A 1 230 ? -19.527 4.390 27.046 1.00 92.88 230 PHE A O 1
ATOM 1811 N N . VAL A 1 231 ? -20.947 4.201 25.329 1.00 93.38 231 VAL A N 1
ATOM 1812 C CA . VAL A 1 231 ? -20.516 5.433 24.653 1.00 93.38 231 VAL A CA 1
ATOM 1813 C C . VAL A 1 231 ? -20.697 6.647 25.558 1.00 93.38 231 VAL A C 1
ATOM 1815 O O . VAL A 1 231 ? -19.784 7.456 25.668 1.00 93.38 231 VAL A O 1
ATOM 1818 N N . LYS A 1 232 ? -21.837 6.754 26.252 1.00 91.81 232 LYS A N 1
ATOM 1819 C CA . LYS A 1 232 ? -22.055 7.834 27.217 1.00 91.81 232 LYS A CA 1
ATOM 1820 C C . LYS A 1 232 ? -21.015 7.803 28.344 1.00 91.81 232 LYS A C 1
ATOM 1822 O O . LYS A 1 232 ? -20.419 8.829 28.633 1.00 91.81 232 LYS A O 1
ATOM 1827 N N . GLN A 1 233 ? -20.761 6.630 28.927 1.00 90.38 233 GLN A N 1
ATOM 1828 C CA . GLN A 1 233 ? -19.736 6.458 29.961 1.00 90.38 233 GLN A CA 1
ATOM 1829 C C . GLN A 1 233 ? -18.342 6.889 29.474 1.00 90.38 233 GLN A C 1
ATOM 1831 O O . GLN A 1 233 ? -17.625 7.557 30.212 1.00 90.38 233 GLN A O 1
ATOM 1836 N N . LEU A 1 234 ? -17.970 6.539 28.238 1.00 90.69 234 LEU A N 1
ATOM 1837 C CA . LEU A 1 234 ? -16.710 6.967 27.625 1.00 90.69 234 LEU A CA 1
ATOM 1838 C C . LEU A 1 234 ? -16.659 8.484 27.427 1.00 90.69 234 LEU A C 1
ATOM 1840 O O . LEU A 1 234 ? -15.685 9.110 27.829 1.00 90.69 234 LEU A O 1
ATOM 1844 N N . SER A 1 235 ? -17.700 9.077 26.833 1.00 89.62 235 SER A N 1
ATOM 1845 C CA . SER A 1 235 ? -17.782 10.524 26.606 1.00 89.62 235 SER A CA 1
ATOM 1846 C C . SER A 1 235 ? -17.685 11.313 27.911 1.00 89.62 235 SER A C 1
ATOM 1848 O O . SER A 1 235 ? -16.945 12.293 27.975 1.00 89.62 235 SER A O 1
ATOM 1850 N N . ASP A 1 236 ? -18.403 10.878 28.947 1.00 87.88 236 ASP A N 1
ATOM 1851 C CA . ASP A 1 236 ? -18.397 11.527 30.258 1.00 87.88 236 ASP A CA 1
ATOM 1852 C C . ASP A 1 236 ? -17.008 11.398 30.918 1.00 87.88 236 ASP A C 1
ATOM 1854 O O . ASP A 1 236 ? -16.497 12.377 31.455 1.00 87.88 236 ASP A O 1
ATOM 1858 N N . GLY A 1 237 ? -16.364 10.227 30.814 1.00 85.12 237 GLY A N 1
ATOM 1859 C CA . GLY A 1 237 ? -15.014 9.988 31.339 1.00 85.12 237 GLY A CA 1
ATOM 1860 C C . GLY A 1 237 ? -13.931 10.827 30.653 1.00 85.12 237 GLY A C 1
ATOM 1861 O O . GLY A 1 237 ? -13.160 11.494 31.332 1.00 85.12 237 GLY A O 1
ATOM 1862 N N . ILE A 1 238 ? -13.923 10.868 29.315 1.00 85.81 238 ILE A N 1
ATOM 1863 C CA . ILE A 1 238 ? -12.977 11.684 28.528 1.00 85.81 238 ILE A CA 1
ATOM 1864 C C . ILE A 1 238 ? -13.149 13.177 28.835 1.00 85.81 238 ILE A C 1
ATOM 1866 O O . ILE A 1 238 ? -12.174 13.913 28.864 1.00 85.81 238 ILE A O 1
ATOM 1870 N N . SER A 1 239 ? -14.385 13.632 29.063 1.00 83.31 239 SER A N 1
ATOM 1871 C CA . SER A 1 239 ? -14.658 15.050 29.333 1.00 83.31 239 SER A CA 1
ATOM 1872 C C . SER A 1 239 ? -14.283 15.475 30.758 1.00 83.31 239 SER A C 1
ATOM 1874 O O . SER A 1 239 ? -14.105 16.666 31.006 1.00 83.31 239 SER A O 1
ATOM 1876 N N . ALA A 1 240 ? -14.229 14.530 31.702 1.00 80.62 240 ALA A N 1
ATOM 1877 C CA . ALA A 1 240 ? -13.934 14.791 33.109 1.00 80.62 240 ALA A CA 1
ATOM 1878 C C . ALA A 1 240 ? -12.433 14.736 33.434 1.00 80.62 240 ALA A C 1
ATOM 1880 O O . ALA A 1 240 ? -11.992 15.398 34.373 1.00 80.62 240 ALA A O 1
ATOM 1881 N N . GLU A 1 241 ? -11.657 13.945 32.693 1.00 70.62 241 GLU A N 1
ATOM 1882 C CA . GLU A 1 241 ? -10.217 13.780 32.903 1.00 70.62 241 GLU A CA 1
ATOM 1883 C C . GLU A 1 241 ? -9.409 14.740 32.006 1.00 70.62 241 GLU A C 1
ATOM 1885 O O . GLU A 1 241 ? -9.654 14.847 30.810 1.00 70.62 241 GLU A O 1
ATOM 1890 N N . GLU A 1 242 ? -8.390 15.415 32.560 1.00 60.94 242 GLU A N 1
ATOM 1891 C CA . GLU A 1 242 ? -7.435 16.250 31.789 1.00 60.94 242 GLU A CA 1
ATOM 1892 C C . GLU A 1 242 ? -6.467 15.421 30.911 1.00 60.94 242 GLU A C 1
ATOM 1894 O O . GLU A 1 242 ? -5.575 15.951 30.238 1.00 60.94 242 GLU A O 1
ATOM 1899 N N . GLN A 1 243 ? -6.573 14.094 30.972 1.00 64.06 243 GLN A N 1
ATOM 1900 C CA . GLN A 1 243 ? -5.802 13.135 30.190 1.00 64.06 243 GLN A CA 1
ATOM 1901 C C . GLN A 1 243 ? -6.762 12.152 29.526 1.00 64.06 243 GLN A C 1
ATOM 1903 O O . GLN A 1 243 ? -7.888 11.968 29.980 1.00 64.06 243 GLN A O 1
ATOM 1908 N N . LEU A 1 244 ? -6.316 11.516 28.438 1.00 68.50 244 LEU A N 1
ATOM 1909 C CA . LEU A 1 244 ? -7.125 10.471 27.820 1.00 68.50 244 LEU A CA 1
ATOM 1910 C C . LEU A 1 244 ? -7.244 9.332 28.845 1.00 68.50 244 LEU A C 1
ATOM 1912 O O . LEU A 1 244 ? -6.223 8.985 29.453 1.00 68.50 244 LEU A O 1
ATOM 1916 N N . PRO A 1 245 ? -8.434 8.735 29.029 1.00 75.12 245 PRO A N 1
ATOM 1917 C CA . PRO A 1 245 ? -8.590 7.610 29.935 1.00 75.12 245 PRO A CA 1
ATOM 1918 C C . PRO A 1 245 ? -7.631 6.480 29.548 1.00 75.12 245 PRO A C 1
ATOM 1920 O O . PRO A 1 245 ? -7.115 6.446 28.428 1.00 75.12 245 PRO A O 1
ATOM 1923 N N . SER A 1 246 ? -7.381 5.557 30.482 1.00 83.69 246 SER A N 1
ATOM 1924 C CA . SER A 1 246 ? -6.357 4.505 30.353 1.00 83.69 246 SER A CA 1
ATOM 1925 C C . SER A 1 246 ? -6.276 3.864 28.955 1.00 83.69 246 SER A C 1
ATOM 1927 O O . SER A 1 246 ? -7.274 3.775 28.236 1.00 83.69 246 SER A O 1
ATOM 1929 N N . LYS A 1 247 ? -5.097 3.339 28.575 1.00 86.12 247 LYS A N 1
ATOM 1930 C CA . LYS A 1 247 ? -4.822 2.756 27.239 1.00 86.12 247 LYS A CA 1
ATOM 1931 C C . LYS A 1 247 ? -5.942 1.813 26.749 1.00 86.12 247 LYS A C 1
ATOM 1933 O O . LYS A 1 247 ? -6.279 1.823 25.564 1.00 86.12 247 LYS A O 1
ATOM 1938 N N . ALA A 1 248 ? -6.591 1.080 27.658 1.00 88.75 248 ALA A N 1
ATOM 1939 C CA . ALA A 1 248 ? -7.754 0.234 27.386 1.00 88.75 248 ALA A CA 1
ATOM 1940 C C . ALA A 1 248 ? -9.016 1.010 26.946 1.00 88.75 248 ALA A C 1
ATOM 1942 O O . ALA A 1 248 ? -9.616 0.673 25.921 1.00 88.75 248 ALA A O 1
ATOM 1943 N N . TYR A 1 249 ? -9.413 2.040 27.703 1.00 89.94 249 TYR A N 1
ATOM 1944 C CA . TYR A 1 249 ? -10.562 2.903 27.405 1.00 89.94 249 TYR A CA 1
ATOM 1945 C C . TYR A 1 249 ? -10.316 3.776 26.171 1.00 89.94 249 TYR A C 1
ATOM 1947 O O . TYR A 1 249 ? -11.207 3.892 25.331 1.00 89.94 249 TYR A O 1
ATOM 1955 N N . ALA A 1 250 ? -9.104 4.315 26.013 1.00 88.50 250 ALA A N 1
ATOM 1956 C CA . ALA A 1 250 ? -8.686 5.029 24.808 1.00 88.50 250 ALA A CA 1
ATOM 1957 C C . ALA A 1 250 ? -8.848 4.163 23.549 1.00 88.50 250 ALA A C 1
ATOM 1959 O O . ALA A 1 250 ? -9.478 4.579 22.577 1.00 88.50 250 ALA A O 1
ATOM 1960 N N . THR A 1 251 ? -8.352 2.921 23.591 1.00 90.88 251 THR A N 1
ATOM 1961 C CA . THR A 1 251 ? -8.489 1.962 22.482 1.00 90.88 251 THR A CA 1
ATOM 1962 C C . THR A 1 251 ? -9.963 1.689 22.160 1.00 90.88 251 THR A C 1
ATOM 1964 O O . THR A 1 251 ? -10.344 1.679 20.991 1.00 90.88 251 THR A O 1
ATOM 1967 N N . ALA A 1 252 ? -10.816 1.524 23.178 1.00 92.69 252 ALA A N 1
ATOM 1968 C CA . ALA A 1 252 ? -12.252 1.316 22.989 1.00 92.69 252 ALA A CA 1
ATOM 1969 C C . ALA A 1 252 ? -12.957 2.536 22.372 1.00 92.69 252 ALA A C 1
ATOM 1971 O O . ALA A 1 252 ? -13.762 2.371 21.455 1.00 92.69 252 ALA A O 1
ATOM 1972 N N . ALA A 1 253 ? -12.639 3.749 22.835 1.00 92.88 253 ALA A N 1
ATOM 1973 C CA . ALA A 1 253 ? -13.197 4.989 22.300 1.00 92.88 253 ALA A CA 1
ATOM 1974 C C . ALA A 1 253 ? -12.796 5.211 20.834 1.00 92.88 253 ALA A C 1
ATOM 1976 O O . ALA A 1 253 ? -13.661 5.485 20.002 1.00 92.88 253 ALA A O 1
ATOM 1977 N N . ILE A 1 254 ? -11.514 5.017 20.502 1.00 91.94 254 ILE A N 1
ATOM 1978 C CA . ILE A 1 254 ? -10.989 5.133 19.132 1.00 91.94 254 ILE A CA 1
ATOM 1979 C C . ILE A 1 254 ? -11.638 4.088 18.214 1.00 91.94 254 ILE A C 1
ATOM 1981 O O . ILE A 1 254 ? -12.113 4.439 17.134 1.00 91.94 254 ILE A O 1
ATOM 1985 N N . ALA A 1 255 ? -11.722 2.824 18.645 1.00 93.31 255 ALA A N 1
ATOM 1986 C CA . ALA A 1 255 ? -12.350 1.750 17.872 1.00 93.31 255 ALA A CA 1
ATOM 1987 C C . ALA A 1 255 ? -13.835 2.029 17.587 1.00 93.31 255 ALA A C 1
ATOM 1989 O O . ALA A 1 255 ? -14.296 1.892 16.451 1.00 93.31 255 ALA A O 1
ATOM 1990 N N . LEU A 1 256 ? -14.587 2.457 18.609 1.00 94.44 256 LEU A N 1
ATOM 1991 C CA . LEU A 1 256 ? -15.992 2.846 18.480 1.00 94.44 256 LEU A CA 1
ATOM 1992 C C . LEU A 1 256 ? -16.164 4.020 17.524 1.00 94.44 256 LEU A C 1
ATOM 1994 O O . LEU A 1 256 ? -16.983 3.939 16.609 1.00 94.44 256 LEU A O 1
ATOM 1998 N N . PHE A 1 257 ? -15.394 5.091 17.714 1.00 94.31 257 PHE A N 1
ATOM 1999 C CA . PHE A 1 257 ? -15.510 6.274 16.874 1.00 94.31 257 PHE A CA 1
ATOM 2000 C C . PHE A 1 257 ? -15.164 5.945 15.418 1.00 94.31 257 PHE A C 1
ATOM 2002 O O . PHE A 1 257 ? -15.967 6.231 14.536 1.00 94.31 257 PHE A O 1
ATOM 2009 N N . SER A 1 258 ? -14.065 5.223 15.176 1.00 93.62 258 SER A N 1
ATOM 2010 C CA . SER A 1 258 ? -13.652 4.772 13.841 1.00 93.62 258 SER A CA 1
ATOM 2011 C C . SER A 1 258 ? -14.694 3.902 13.137 1.00 93.62 258 SER A C 1
ATOM 2013 O O . SER A 1 258 ? -14.987 4.101 11.954 1.00 93.62 258 SER A O 1
ATOM 2015 N N . GLN A 1 259 ? -15.306 2.946 13.839 1.00 92.94 259 GLN A N 1
ATOM 2016 C CA . GLN A 1 259 ? -16.331 2.109 13.221 1.00 92.94 259 GLN A CA 1
ATOM 2017 C C . GLN A 1 259 ? -17.608 2.905 12.931 1.00 92.94 259 GLN A C 1
ATOM 2019 O O . GLN A 1 259 ? -18.211 2.724 11.873 1.00 92.94 259 GLN A O 1
ATOM 2024 N N . LEU A 1 260 ? -18.029 3.782 13.847 1.00 91.31 260 LEU A N 1
ATOM 2025 C CA . LEU A 1 260 ? -19.215 4.616 13.657 1.00 91.31 260 LEU A CA 1
ATOM 2026 C C . LEU A 1 260 ? -19.039 5.574 12.473 1.00 91.31 260 LEU A C 1
ATOM 2028 O O . LEU A 1 260 ? -19.938 5.663 11.638 1.00 91.31 260 LEU A O 1
ATOM 2032 N N . THR A 1 261 ? -17.887 6.238 12.348 1.00 89.38 261 THR A N 1
ATOM 2033 C CA . THR A 1 261 ? -17.586 7.112 11.200 1.00 89.38 261 THR A CA 1
ATOM 2034 C C . THR A 1 261 ? -17.552 6.323 9.894 1.00 89.38 261 THR A C 1
ATOM 2036 O O . THR A 1 261 ? -18.155 6.742 8.904 1.00 89.38 261 THR A O 1
ATOM 2039 N N . THR A 1 262 ? -16.937 5.138 9.903 1.00 89.88 262 THR A N 1
ATOM 2040 C CA . THR A 1 262 ? -16.886 4.247 8.738 1.00 89.88 262 THR A CA 1
ATOM 2041 C C . THR A 1 262 ? -18.283 3.838 8.277 1.00 89.88 262 THR A C 1
ATOM 2043 O O . THR A 1 262 ? -18.575 3.929 7.086 1.00 89.88 262 THR A O 1
ATOM 2046 N N . GLU A 1 263 ? -19.174 3.416 9.178 1.00 87.19 263 GLU A N 1
ATOM 2047 C CA . GLU A 1 263 ? -20.546 3.049 8.797 1.00 87.19 263 GLU A CA 1
ATOM 2048 C C . GLU A 1 263 ? -21.357 4.254 8.302 1.00 87.19 263 GLU A C 1
ATOM 2050 O O . GLU A 1 263 ? -22.061 4.139 7.298 1.00 87.19 263 GLU A O 1
ATOM 2055 N N . LEU A 1 264 ? -21.214 5.426 8.932 1.00 86.31 264 LEU A N 1
ATOM 2056 C CA . LEU A 1 264 ? -21.873 6.659 8.482 1.00 86.31 264 LEU A CA 1
ATOM 2057 C C . LEU A 1 264 ? -21.429 7.075 7.071 1.00 86.31 264 LEU A C 1
ATOM 2059 O O . LEU A 1 264 ? -22.239 7.578 6.294 1.00 86.31 264 LEU A O 1
ATOM 2063 N N . SER A 1 265 ? -20.174 6.806 6.703 1.00 82.31 265 SER A N 1
ATOM 2064 C CA . SER A 1 265 ? -19.633 7.146 5.383 1.00 82.31 265 SER A CA 1
ATOM 2065 C C . SER A 1 265 ? -20.226 6.331 4.218 1.00 82.31 265 SER A C 1
ATOM 2067 O O . SER A 1 265 ? -20.144 6.773 3.069 1.00 82.31 265 SER A O 1
ATOM 2069 N N . LYS A 1 266 ? -20.837 5.163 4.490 1.00 81.69 266 LYS A N 1
ATOM 2070 C CA . LYS A 1 266 ? -21.346 4.223 3.468 1.00 81.69 266 LYS A CA 1
ATOM 2071 C C . LYS A 1 266 ? -22.682 4.629 2.837 1.00 81.69 266 LYS A C 1
ATOM 2073 O O . LYS A 1 266 ? -23.096 3.996 1.871 1.00 81.69 266 LYS A O 1
ATOM 2078 N N . GLY A 1 267 ? -23.374 5.645 3.357 1.00 62.50 267 GLY A N 1
ATOM 2079 C CA . GLY A 1 267 ? -24.604 6.214 2.777 1.00 62.50 267 GLY A CA 1
ATOM 2080 C C . GLY A 1 267 ? -25.878 5.354 2.885 1.00 62.50 267 GLY A C 1
ATOM 2081 O O . GLY A 1 267 ? -26.965 5.903 3.038 1.00 62.50 267 GLY A O 1
ATOM 2082 N N . PHE A 1 268 ? -25.775 4.022 2.879 1.00 62.62 268 PHE A N 1
ATOM 2083 C CA . PHE A 1 268 ? -26.914 3.097 2.954 1.00 62.62 268 PHE A CA 1
ATOM 2084 C C . PHE A 1 268 ? -27.140 2.587 4.384 1.00 62.62 268 PHE A C 1
ATOM 2086 O O . PHE A 1 268 ? -26.708 1.493 4.745 1.00 62.62 268 PHE A O 1
ATOM 2093 N N . LEU A 1 269 ? -27.833 3.373 5.212 1.00 67.56 269 LEU A N 1
ATOM 2094 C CA . LEU A 1 269 ? -28.245 2.968 6.560 1.00 67.56 269 LEU A CA 1
ATOM 2095 C C . LEU A 1 269 ? -29.763 3.103 6.718 1.00 67.56 269 LEU A C 1
ATOM 2097 O O . LEU A 1 269 ? -30.348 4.102 6.308 1.00 67.56 269 LEU A O 1
ATOM 2101 N N . HIS A 1 270 ? -30.403 2.124 7.365 1.00 67.62 270 HIS A N 1
ATOM 2102 C CA . HIS A 1 270 ? -31.794 2.272 7.806 1.00 67.62 270 HIS A CA 1
ATOM 2103 C C . HIS A 1 270 ? -31.915 3.472 8.763 1.00 67.62 270 HIS A C 1
ATOM 2105 O O . HIS A 1 270 ? -31.135 3.571 9.713 1.00 67.62 270 HIS A O 1
ATOM 2111 N N . GLU A 1 271 ? -32.921 4.329 8.561 1.00 66.44 271 GLU A N 1
ATOM 2112 C CA . GLU A 1 271 ? -33.123 5.584 9.315 1.00 66.44 271 GLU A CA 1
ATOM 2113 C C . GLU A 1 271 ? -33.056 5.410 10.850 1.00 66.44 271 GLU A C 1
ATOM 2115 O O . GLU A 1 271 ? -32.342 6.137 11.543 1.00 66.44 271 GLU A O 1
ATOM 2120 N N . ASP A 1 272 ? -33.674 4.357 11.396 1.00 67.88 272 ASP A N 1
ATOM 2121 C CA . ASP A 1 272 ? -33.640 4.061 12.839 1.00 67.88 272 ASP A CA 1
ATOM 2122 C C . ASP A 1 272 ? -32.239 3.718 13.396 1.00 67.88 272 ASP A C 1
ATOM 2124 O O . ASP A 1 272 ? -31.976 3.879 14.593 1.00 67.88 272 ASP A O 1
ATOM 2128 N N . ILE A 1 273 ? -31.359 3.153 12.565 1.00 76.75 273 ILE A N 1
ATOM 2129 C CA . ILE A 1 273 ? -29.981 2.779 12.929 1.00 76.75 273 ILE A CA 1
ATOM 2130 C C . ILE A 1 273 ? -29.083 4.007 12.780 1.00 76.75 273 ILE A C 1
ATOM 2132 O O . ILE A 1 273 ? -28.320 4.329 13.693 1.00 76.75 273 ILE A O 1
ATOM 2136 N N . LYS A 1 274 ? -29.258 4.731 11.672 1.00 81.56 274 LYS A N 1
ATOM 2137 C CA . LYS A 1 274 ? -28.553 5.966 11.331 1.00 81.56 274 LYS A CA 1
ATOM 2138 C C . LYS A 1 274 ? -28.643 7.003 12.451 1.00 81.56 274 LYS A C 1
ATOM 2140 O O . LYS A 1 274 ? -27.606 7.458 12.924 1.00 81.56 274 LYS A O 1
ATOM 2145 N N . GLY A 1 275 ? -29.844 7.289 12.962 1.00 82.56 275 GLY A N 1
ATOM 2146 C CA . GLY A 1 275 ? -30.019 8.280 14.030 1.00 82.56 275 GLY A CA 1
ATOM 2147 C C . GLY A 1 275 ? -29.308 7.918 15.344 1.00 82.56 275 GLY A C 1
ATOM 2148 O O . GLY A 1 275 ? -28.779 8.793 16.027 1.00 82.56 275 GLY A O 1
ATOM 2149 N N . ASN A 1 276 ? -29.243 6.629 15.704 1.00 85.25 276 ASN A N 1
ATOM 2150 C CA . ASN A 1 276 ? -28.503 6.188 16.895 1.00 85.25 276 ASN A CA 1
ATOM 2151 C C . ASN A 1 276 ? -26.985 6.257 16.678 1.00 85.25 276 ASN A C 1
ATOM 2153 O O . ASN A 1 276 ? -26.267 6.698 17.574 1.00 85.25 276 ASN A O 1
ATOM 2157 N N . MET A 1 277 ? -26.502 5.866 15.493 1.00 88.19 277 MET A N 1
ATOM 2158 C CA . MET A 1 277 ? -25.085 5.982 15.132 1.00 88.19 277 MET A CA 1
ATOM 2159 C C . MET A 1 277 ? -24.622 7.440 15.130 1.00 88.19 277 MET A C 1
ATOM 2161 O O . MET A 1 277 ? -23.597 7.737 15.734 1.00 88.19 277 MET A O 1
ATOM 2165 N N . GLN A 1 278 ? -25.396 8.353 14.533 1.00 87.88 278 GLN A N 1
ATOM 2166 C CA . GLN A 1 278 ? -25.091 9.788 14.516 1.00 87.88 278 GLN A CA 1
ATOM 2167 C C . GLN A 1 278 ? -25.006 10.367 15.930 1.00 87.88 278 GLN A C 1
ATOM 2169 O O . GLN A 1 278 ? -24.039 11.050 16.247 1.00 87.88 278 GLN A O 1
ATOM 2174 N N . LYS A 1 279 ? -25.963 10.048 16.813 1.00 88.88 279 LYS A N 1
ATOM 2175 C CA . LYS A 1 279 ? -25.935 10.513 18.212 1.00 88.88 279 LYS A CA 1
ATOM 2176 C C . LYS A 1 279 ? -24.700 10.019 18.966 1.00 88.88 279 LYS A C 1
ATOM 2178 O O . LYS A 1 279 ? -24.075 10.798 19.679 1.00 88.88 279 LYS A O 1
ATOM 2183 N N . MET A 1 280 ? -24.343 8.744 18.809 1.00 91.81 280 MET A N 1
ATOM 2184 C CA . MET A 1 280 ? -23.152 8.180 19.454 1.00 91.81 280 MET A CA 1
ATOM 2185 C C . MET A 1 280 ? -21.857 8.771 18.889 1.00 91.81 280 MET A C 1
ATOM 2187 O O . MET A 1 280 ? -20.987 9.159 19.663 1.00 91.81 280 MET A O 1
ATOM 2191 N N . ALA A 1 281 ? -21.749 8.893 17.564 1.00 91.56 281 ALA A N 1
ATOM 2192 C CA . ALA A 1 281 ? -20.593 9.495 16.907 1.00 91.56 281 ALA A CA 1
ATOM 2193 C C . ALA A 1 281 ? -20.424 10.966 17.306 1.00 91.56 281 ALA A C 1
ATOM 2195 O O . ALA A 1 281 ? -19.320 11.379 17.637 1.00 91.56 281 ALA A O 1
ATOM 2196 N N . HIS A 1 282 ? -21.518 11.731 17.371 1.00 91.25 282 HIS A N 1
ATOM 2197 C CA . HIS A 1 282 ? -21.503 13.117 17.834 1.00 91.25 282 HIS A CA 1
ATOM 2198 C C . HIS A 1 282 ? -21.066 13.232 19.304 1.00 91.25 282 HIS A C 1
ATOM 2200 O O . HIS A 1 282 ? -20.240 14.080 19.629 1.00 91.25 282 HIS A O 1
ATOM 2206 N N . SER A 1 283 ? -21.566 12.357 20.186 1.00 91.06 283 SER A N 1
ATOM 2207 C CA . SER A 1 283 ? -21.166 12.321 21.603 1.00 91.06 283 SER A CA 1
ATOM 2208 C C . SER A 1 283 ? -19.670 12.041 21.776 1.00 91.06 283 SER A C 1
ATOM 2210 O O . SER A 1 283 ? -19.003 12.714 22.563 1.00 91.06 283 SER A O 1
ATOM 2212 N N . LEU A 1 284 ? -19.126 11.065 21.040 1.00 92.00 284 LEU A N 1
ATOM 2213 C CA . LEU A 1 284 ? -17.692 10.756 21.072 1.00 92.00 284 LEU A CA 1
ATOM 2214 C C . LEU A 1 284 ? -16.864 11.878 20.455 1.00 92.00 284 LEU A C 1
ATOM 2216 O O . LEU A 1 284 ? -15.881 12.286 21.059 1.00 92.00 284 LEU A O 1
ATOM 2220 N N . SER A 1 285 ? -17.296 12.417 19.312 1.00 92.44 285 SER A N 1
ATOM 2221 C CA . SER A 1 285 ? -16.652 13.561 18.667 1.00 92.44 285 SER A CA 1
ATOM 2222 C C . SER A 1 285 ? -16.545 14.730 19.643 1.00 92.44 285 SER A C 1
ATOM 2224 O O . SER A 1 285 ? -15.465 15.255 19.840 1.00 92.44 285 SER A O 1
ATOM 2226 N N . LYS A 1 286 ? -17.624 15.127 20.322 1.00 90.75 286 LYS A N 1
ATOM 2227 C CA . LYS A 1 286 ? -17.568 16.265 21.250 1.00 90.75 286 LYS A CA 1
ATOM 2228 C C . LYS A 1 286 ? -16.571 16.050 22.398 1.00 90.75 286 LYS A C 1
ATOM 2230 O O . LYS A 1 286 ? -15.843 16.971 22.750 1.00 90.75 286 LYS A O 1
ATOM 2235 N N . ALA A 1 287 ? -16.548 14.849 22.976 1.00 90.19 287 ALA A N 1
ATOM 2236 C CA . ALA A 1 287 ? -15.643 14.527 24.077 1.00 90.19 287 ALA A CA 1
ATOM 2237 C C . ALA A 1 287 ? -14.172 14.484 23.621 1.00 90.19 287 ALA A C 1
ATOM 2239 O O . ALA A 1 287 ? -13.306 15.067 24.267 1.00 90.19 287 ALA A O 1
ATOM 2240 N N . LEU A 1 288 ? -13.900 13.834 22.486 1.00 90.75 288 LEU A N 1
ATOM 2241 C CA . LEU A 1 288 ? -12.560 13.750 21.904 1.00 90.75 288 LEU A CA 1
ATOM 2242 C C . LEU A 1 288 ? -12.054 15.107 21.403 1.00 90.75 288 LEU A C 1
ATOM 2244 O O . LEU A 1 288 ? -10.863 15.374 21.517 1.00 90.75 288 LEU A O 1
ATOM 2248 N N . ASP A 1 289 ? -12.942 15.976 20.916 1.00 89.69 289 ASP A N 1
ATOM 2249 C CA . ASP A 1 289 ? -12.581 17.332 20.507 1.00 89.69 289 ASP A CA 1
ATOM 2250 C C . ASP A 1 289 ? -12.143 18.180 21.703 1.00 89.69 289 ASP A C 1
ATOM 2252 O O . ASP A 1 289 ? -11.103 18.826 21.647 1.00 89.69 289 ASP A O 1
ATOM 2256 N N . LEU A 1 290 ? -12.882 18.119 22.817 1.00 88.94 290 LEU A N 1
ATOM 2257 C CA . LEU A 1 290 ? -12.509 18.815 24.052 1.00 88.94 290 LEU A CA 1
ATOM 2258 C C . LEU A 1 290 ? -11.129 18.364 24.549 1.00 88.94 290 LEU A C 1
ATOM 2260 O O . LEU A 1 290 ? -10.297 19.190 24.922 1.00 88.94 290 LEU A O 1
ATOM 2264 N N . TRP A 1 291 ? -10.870 17.057 24.509 1.00 89.81 291 TRP A N 1
ATOM 2265 C CA . TRP A 1 291 ? -9.557 16.506 24.824 1.00 89.81 291 TRP A CA 1
ATOM 2266 C C . TRP A 1 291 ? -8.480 17.017 23.853 1.00 89.81 291 TRP A C 1
ATOM 2268 O O . TRP A 1 291 ? -7.422 17.475 24.280 1.00 89.81 291 TRP A O 1
ATOM 2278 N N . LEU A 1 292 ? -8.759 17.011 22.546 1.00 89.19 292 LEU A N 1
ATOM 2279 C CA . LEU A 1 292 ? -7.834 17.478 21.513 1.00 89.19 292 LEU A CA 1
ATOM 2280 C C . LEU A 1 292 ? -7.459 18.956 21.711 1.00 89.19 292 LEU A C 1
ATOM 2282 O O . LEU A 1 292 ? -6.279 19.294 21.625 1.00 89.19 292 LEU A O 1
ATOM 2286 N N . GLN A 1 293 ? -8.428 19.814 22.050 1.00 88.56 293 GLN A N 1
ATOM 2287 C CA . GLN A 1 293 ? -8.202 21.232 22.371 1.00 88.56 293 GLN A CA 1
ATOM 2288 C C . GLN A 1 293 ? -7.201 21.399 23.520 1.00 88.56 293 GLN A C 1
ATOM 2290 O O . GLN A 1 293 ? -6.273 22.203 23.427 1.00 88.56 293 GLN A O 1
ATOM 2295 N N . GLN A 1 294 ? -7.350 20.610 24.587 1.00 86.50 294 GLN A N 1
ATOM 2296 C CA . GLN A 1 294 ? -6.445 20.648 25.737 1.00 86.50 294 GLN A CA 1
ATOM 2297 C C . GLN A 1 294 ? -5.034 20.171 25.388 1.00 86.50 294 GLN A C 1
ATOM 2299 O O . GLN A 1 294 ? -4.063 20.698 25.929 1.00 86.50 294 GLN A O 1
ATOM 2304 N N . MET A 1 295 ? -4.905 19.176 24.506 1.00 87.25 295 MET A N 1
ATOM 2305 C CA . MET A 1 295 ? -3.602 18.634 24.124 1.00 87.25 295 MET A CA 1
ATOM 2306 C C . MET A 1 295 ? -2.827 19.573 23.202 1.00 87.25 295 MET A C 1
ATOM 2308 O O . MET A 1 295 ? -1.637 19.776 23.423 1.00 87.25 295 MET A O 1
ATOM 2312 N N . VAL A 1 296 ? -3.487 20.168 22.205 1.00 85.69 296 VAL A N 1
ATOM 2313 C CA . VAL A 1 296 ? -2.839 21.089 21.254 1.00 85.69 296 VAL A CA 1
ATOM 2314 C C . VAL A 1 296 ? -2.406 22.398 21.928 1.00 85.69 296 VAL A C 1
ATOM 2316 O O . VAL A 1 296 ? -1.447 23.024 21.492 1.00 85.69 296 VAL A O 1
ATOM 2319 N N . ALA A 1 297 ? -3.053 22.790 23.030 1.00 84.81 297 ALA A N 1
ATOM 2320 C CA . ALA A 1 297 ? -2.643 23.944 23.831 1.00 84.81 297 ALA A CA 1
ATOM 2321 C C . ALA A 1 297 ? -1.334 23.731 24.625 1.00 84.81 297 ALA A C 1
ATOM 2323 O O . ALA A 1 297 ? -0.815 24.685 25.204 1.00 84.81 297 ALA A O 1
ATOM 2324 N N . ARG A 1 298 ? -0.798 22.502 24.700 1.00 83.94 298 ARG A N 1
ATOM 2325 C CA . ARG A 1 298 ? 0.448 22.209 25.429 1.00 83.94 298 ARG A CA 1
ATOM 2326 C C . ARG A 1 298 ? 1.667 22.424 24.535 1.00 83.94 298 ARG A C 1
ATOM 2328 O O . ARG A 1 298 ? 1.710 21.931 23.416 1.00 83.94 298 ARG A O 1
ATOM 2335 N N . GLU A 1 299 ? 2.701 23.076 25.069 1.00 70.56 299 GLU A N 1
ATOM 2336 C CA . GLU A 1 299 ? 3.944 23.363 24.329 1.00 70.56 299 GLU A CA 1
ATOM 2337 C C . GLU A 1 299 ? 4.764 22.108 23.983 1.00 70.56 299 GLU A C 1
ATOM 2339 O O . GLU A 1 299 ? 5.470 22.089 22.977 1.00 70.56 299 GLU A O 1
ATOM 2344 N N . GLN A 1 300 ? 4.695 21.055 24.805 1.00 78.50 300 GLN A N 1
ATOM 2345 C CA . GLN A 1 300 ? 5.406 19.796 24.574 1.00 78.50 300 GLN A CA 1
ATOM 2346 C C . GLN A 1 300 ? 4.494 18.597 24.827 1.00 78.50 300 GLN A C 1
ATOM 2348 O O . GLN A 1 300 ? 3.851 18.482 25.872 1.00 78.50 300 GLN A O 1
ATOM 2353 N N . LEU A 1 301 ? 4.473 17.678 23.861 1.00 81.88 301 LEU A N 1
ATOM 2354 C CA . LEU A 1 301 ? 3.673 16.459 23.890 1.00 81.88 301 LEU A CA 1
ATOM 2355 C C . LEU A 1 301 ? 4.583 15.227 23.836 1.00 81.88 301 LEU A C 1
ATOM 2357 O O . LEU A 1 301 ? 5.435 15.153 22.946 1.00 81.88 301 LEU A O 1
ATOM 2361 N N . PRO A 1 302 ? 4.383 14.228 24.717 1.00 83.12 302 PRO A N 1
ATOM 2362 C CA . PRO A 1 302 ? 5.044 12.934 24.589 1.00 83.12 302 PRO A CA 1
ATOM 2363 C C . PRO A 1 302 ? 4.728 12.280 23.237 1.00 83.12 302 PRO A C 1
ATOM 2365 O O . PRO A 1 302 ? 3.602 12.387 22.745 1.00 83.12 302 PRO A O 1
ATOM 2368 N N . ALA A 1 303 ? 5.682 11.537 22.666 1.00 79.44 303 ALA A N 1
ATOM 2369 C CA . ALA A 1 303 ? 5.535 10.899 21.352 1.00 79.44 303 ALA A CA 1
ATOM 2370 C C . ALA A 1 303 ? 4.264 10.033 21.239 1.00 79.44 303 ALA A C 1
ATOM 2372 O O . ALA A 1 303 ? 3.531 10.104 20.253 1.00 79.44 303 ALA A O 1
ATOM 2373 N N . GLN A 1 304 ? 3.936 9.266 22.282 1.00 78.81 304 GLN A N 1
ATOM 2374 C CA . GLN A 1 304 ? 2.737 8.426 22.303 1.00 78.81 304 GLN A CA 1
ATOM 2375 C C . GLN A 1 304 ? 1.434 9.240 22.312 1.00 78.81 304 GLN A C 1
ATOM 2377 O O . GLN A 1 304 ? 0.456 8.863 21.668 1.00 78.81 304 GLN A O 1
ATOM 2382 N N . THR A 1 305 ? 1.419 10.383 22.997 1.00 82.50 305 THR A N 1
ATOM 2383 C CA . THR A 1 305 ? 0.273 11.295 22.997 1.00 82.50 305 THR A CA 1
ATOM 2384 C C . THR A 1 305 ? 0.117 11.987 21.645 1.00 82.50 305 THR A C 1
ATOM 2386 O O . THR A 1 305 ? -1.006 12.131 21.168 1.00 82.50 305 THR A O 1
ATOM 2389 N N . LYS A 1 306 ? 1.224 12.334 20.972 1.00 85.62 306 LYS A N 1
ATOM 2390 C CA . LYS A 1 306 ? 1.194 12.849 19.592 1.00 85.62 306 LYS A CA 1
ATOM 2391 C C . LYS A 1 306 ? 0.555 11.851 18.623 1.00 85.62 306 LYS A C 1
ATOM 2393 O O . LYS A 1 306 ? -0.324 12.234 17.855 1.00 85.62 306 LYS A O 1
ATOM 2398 N N . LYS A 1 307 ? 0.906 10.559 18.711 1.00 86.06 307 LYS A N 1
ATOM 2399 C CA . LYS A 1 307 ? 0.256 9.501 17.909 1.00 86.06 307 LYS A CA 1
ATOM 2400 C C . LYS A 1 307 ? -1.266 9.502 18.099 1.00 86.06 307 LYS A C 1
ATOM 2402 O O . LYS A 1 307 ? -2.011 9.457 17.124 1.00 86.06 307 LYS A O 1
ATOM 2407 N N . GLN A 1 308 ? -1.739 9.621 19.342 1.00 86.94 308 GLN A N 1
ATOM 2408 C CA . GLN A 1 308 ? -3.176 9.685 19.642 1.00 86.94 308 GLN A CA 1
ATOM 2409 C C . GLN A 1 308 ? -3.844 10.945 19.081 1.00 86.94 308 GLN A C 1
ATOM 2411 O O . GLN A 1 308 ? -4.934 10.842 18.521 1.00 86.94 308 GLN A O 1
ATOM 2416 N N . VAL A 1 309 ? -3.187 12.106 19.176 1.00 89.56 309 VAL A N 1
ATOM 2417 C CA . VAL A 1 309 ? -3.645 13.369 18.572 1.00 89.56 309 VAL A CA 1
ATOM 2418 C C . VAL A 1 309 ? -3.872 13.199 17.066 1.00 89.56 309 VAL A C 1
ATOM 2420 O O . VAL A 1 309 ? -4.931 13.576 16.567 1.00 89.56 309 VAL A O 1
ATOM 2423 N N . PHE A 1 310 ? -2.941 12.562 16.351 1.00 90.94 310 PHE A N 1
ATOM 2424 C CA . PHE A 1 310 ? -3.064 12.328 14.907 1.00 90.94 310 PHE A CA 1
ATOM 2425 C C . PHE A 1 310 ? -4.173 11.328 14.556 1.00 90.94 310 PHE A C 1
ATOM 2427 O O . PHE A 1 310 ? -4.958 11.575 13.637 1.00 90.94 310 PHE A O 1
ATOM 2434 N N . VAL A 1 311 ? -4.303 10.230 15.310 1.00 90.31 311 VAL A N 1
ATOM 2435 C CA . VAL A 1 311 ? -5.391 9.254 15.113 1.00 90.31 311 VAL A CA 1
ATOM 2436 C C . VAL A 1 311 ? -6.755 9.908 15.330 1.00 90.31 311 VAL A C 1
ATOM 2438 O O . VAL A 1 311 ? -7.639 9.786 14.483 1.00 90.31 311 VAL A O 1
ATOM 2441 N N . ILE A 1 312 ? -6.927 10.630 16.439 1.00 90.94 312 ILE A N 1
ATOM 2442 C CA . ILE A 1 312 ? -8.185 11.301 16.783 1.00 90.94 312 ILE A CA 1
ATOM 2443 C C . ILE A 1 312 ? -8.504 12.391 15.753 1.00 90.94 312 ILE A C 1
ATOM 2445 O O . ILE A 1 312 ? -9.612 12.401 15.217 1.00 90.94 312 ILE A O 1
ATOM 2449 N N . GLY A 1 313 ? -7.532 13.235 15.393 1.00 90.69 313 GLY A N 1
ATOM 2450 C CA . GLY A 1 313 ? -7.694 14.252 14.351 1.00 90.69 313 GLY A CA 1
ATOM 2451 C C . GLY A 1 313 ? -8.120 13.657 13.004 1.00 90.69 313 GLY A C 1
ATOM 2452 O O . GLY A 1 313 ? -9.045 14.159 12.365 1.00 90.69 313 GLY A O 1
ATOM 2453 N N . SER A 1 314 ? -7.527 12.532 12.592 1.00 91.25 314 SER A N 1
ATOM 2454 C CA . SER A 1 314 ? -7.920 11.824 11.364 1.00 91.25 314 SER A CA 1
ATOM 2455 C C . SER A 1 314 ? -9.379 11.356 11.409 1.00 91.25 314 SER A C 1
ATOM 2457 O O . SER A 1 314 ? -10.140 11.566 10.458 1.00 91.25 314 SER A O 1
ATOM 2459 N N . LEU A 1 315 ? -9.810 10.791 12.541 1.00 91.19 315 LEU A N 1
ATOM 2460 C CA . LEU A 1 315 ? -11.198 10.371 12.740 1.00 91.19 315 LEU A CA 1
ATOM 2461 C C . LEU A 1 315 ? -12.175 11.553 12.738 1.00 91.19 315 LEU A C 1
ATOM 2463 O O . LEU A 1 315 ? -13.269 11.425 12.187 1.00 91.19 315 LEU A O 1
ATOM 2467 N N . HIS A 1 316 ? -11.783 12.706 13.284 1.00 90.75 316 HIS A N 1
ATOM 2468 C CA . HIS A 1 316 ? -12.580 13.931 13.214 1.00 90.75 316 HIS A CA 1
ATOM 2469 C C . HIS A 1 316 ? -12.783 14.413 11.778 1.00 90.75 316 HIS A C 1
ATOM 2471 O O . HIS A 1 316 ? -13.916 14.705 11.396 1.00 90.75 316 HIS A O 1
ATOM 2477 N N . ILE A 1 317 ? -11.733 14.412 10.950 1.00 89.56 317 ILE A N 1
ATOM 2478 C CA . ILE A 1 317 ? -11.845 14.771 9.526 1.00 89.56 317 ILE A CA 1
ATOM 2479 C C . ILE A 1 317 ? -12.790 13.801 8.799 1.00 89.56 317 ILE A C 1
ATOM 2481 O O . ILE A 1 317 ? -13.652 14.221 8.019 1.00 89.56 317 ILE A O 1
ATOM 2485 N N . GLN A 1 318 ? -12.670 12.495 9.067 1.00 88.88 318 GLN A N 1
ATOM 2486 C CA . GLN A 1 318 ? -13.569 11.479 8.505 1.00 88.88 318 GLN A CA 1
ATOM 2487 C C . GLN A 1 318 ? -15.020 11.686 8.941 1.00 88.88 318 GLN A C 1
ATOM 2489 O O . GLN A 1 318 ? -15.935 11.571 8.117 1.00 88.88 318 GLN A O 1
ATOM 2494 N N . TYR A 1 319 ? -15.237 11.992 10.220 1.00 89.50 319 TYR A N 1
ATOM 2495 C CA . TYR A 1 319 ? -16.556 12.269 10.770 1.00 89.50 319 TYR A CA 1
ATOM 2496 C C . TYR A 1 319 ? -17.175 13.511 10.127 1.00 89.50 319 TYR A C 1
ATOM 2498 O O . TYR A 1 319 ? -18.263 13.404 9.567 1.00 89.50 319 TYR A O 1
ATOM 2506 N N . ALA A 1 320 ? -16.463 14.641 10.119 1.00 86.19 320 ALA A N 1
ATOM 2507 C CA . ALA A 1 320 ? -16.911 15.897 9.518 1.00 86.19 320 ALA A CA 1
ATOM 2508 C C . ALA A 1 320 ? -17.297 15.711 8.043 1.00 86.19 320 ALA A C 1
ATOM 2510 O O . ALA A 1 320 ? -18.388 16.089 7.623 1.00 86.19 320 ALA A O 1
ATOM 2511 N N . THR A 1 321 ? -16.460 15.007 7.275 1.00 84.44 321 THR A N 1
ATOM 2512 C CA . THR A 1 321 ? -16.745 14.690 5.866 1.00 84.44 321 THR A CA 1
ATOM 2513 C C . THR A 1 321 ? -17.986 13.805 5.707 1.00 84.44 321 THR A C 1
ATOM 2515 O O . THR A 1 321 ? -18.739 13.943 4.743 1.00 84.44 321 THR A O 1
ATOM 2518 N N . SER A 1 322 ? -18.204 12.863 6.628 1.00 83.56 322 SER A N 1
ATOM 2519 C CA . SER A 1 322 ? -19.366 11.967 6.597 1.00 83.56 322 SER A CA 1
ATOM 2520 C C . SER A 1 322 ? -20.654 12.691 6.984 1.00 83.56 322 SER A C 1
ATOM 2522 O O . SER A 1 322 ? -21.691 12.425 6.386 1.00 83.56 322 SER A O 1
ATOM 2524 N N . VAL A 1 323 ? -20.591 13.621 7.940 1.00 81.12 323 VAL A N 1
ATOM 2525 C CA . VAL A 1 323 ? -21.719 14.483 8.318 1.00 81.12 323 VAL A CA 1
ATOM 2526 C C . VAL A 1 323 ? -22.080 15.422 7.175 1.00 81.12 323 VAL A C 1
ATOM 2528 O O . VAL A 1 323 ? -23.246 15.450 6.802 1.00 81.12 323 VAL A O 1
ATOM 2531 N N . HIS A 1 324 ? -21.097 16.072 6.546 1.00 76.06 324 HIS A N 1
ATOM 2532 C CA . HIS A 1 324 ? -21.313 16.944 5.386 1.00 76.06 324 HIS A CA 1
ATOM 2533 C C . HIS A 1 324 ? -22.024 16.230 4.226 1.00 76.06 324 HIS A C 1
ATOM 2535 O O . HIS A 1 324 ? -22.891 16.791 3.575 1.00 76.06 324 HIS A O 1
ATOM 2541 N N . LYS A 1 325 ? -21.717 14.949 3.975 1.00 74.50 325 LYS A N 1
ATOM 2542 C CA . LYS A 1 325 ? -22.452 14.151 2.972 1.00 74.50 325 LYS A CA 1
ATOM 2543 C C . LYS A 1 325 ? -23.918 13.890 3.340 1.00 74.50 325 LYS A C 1
ATOM 2545 O O . LYS A 1 325 ? -24.699 13.521 2.467 1.00 74.50 325 LYS A O 1
ATOM 2550 N N . LEU A 1 326 ? -24.260 13.948 4.626 1.00 70.38 326 LEU A N 1
ATOM 2551 C CA . LEU A 1 326 ? -25.574 13.596 5.165 1.00 70.38 326 LEU A CA 1
ATOM 2552 C C . LEU A 1 326 ? -26.453 14.825 5.443 1.00 70.38 326 LEU A C 1
ATOM 2554 O O . LEU A 1 326 ? -27.674 14.670 5.448 1.00 70.38 326 LEU A O 1
ATOM 2558 N N . SER A 1 327 ? -25.868 16.002 5.687 1.00 64.75 327 SER A N 1
ATOM 2559 C CA . SER A 1 327 ? -26.572 17.282 5.809 1.00 64.75 327 SER A CA 1
ATOM 2560 C C . SER A 1 327 ? -26.683 17.947 4.436 1.00 64.75 327 SER A C 1
ATOM 2562 O O . SER A 1 327 ? -25.685 18.152 3.761 1.00 64.75 327 SER A O 1
ATOM 2564 N N . ALA A 1 328 ? -27.900 18.282 4.008 1.00 50.59 328 ALA A N 1
ATOM 2565 C CA . ALA A 1 328 ? -28.144 19.016 2.761 1.00 50.59 328 ALA A CA 1
ATOM 2566 C C . ALA A 1 328 ? -27.970 20.544 2.912 1.00 50.59 328 ALA A C 1
ATOM 2568 O O . ALA A 1 328 ? -28.286 21.280 1.982 1.00 50.59 328 ALA A O 1
ATOM 2569 N N . GLU A 1 329 ? -27.523 21.009 4.081 1.00 48.69 329 GLU A N 1
ATOM 2570 C CA . GLU A 1 329 ? -27.339 22.423 4.414 1.00 48.69 329 GLU A CA 1
ATOM 2571 C C . GLU A 1 329 ? -25.841 22.729 4.566 1.00 48.69 329 GLU A C 1
ATOM 2573 O O . GLU A 1 329 ? -25.115 21.988 5.239 1.00 48.69 329 GLU A O 1
ATOM 2578 N N . ASP A 1 330 ? -25.403 23.801 3.900 1.00 44.62 330 ASP A N 1
ATOM 2579 C CA . ASP A 1 330 ? -24.046 24.355 3.929 1.00 44.62 330 ASP A CA 1
ATOM 2580 C C . ASP A 1 330 ? -23.786 25.037 5.289 1.00 44.62 330 ASP A C 1
ATOM 2582 O O . ASP A 1 330 ? -23.907 26.254 5.419 1.00 44.62 330 ASP A O 1
ATOM 2586 N N . ASP A 1 331 ? -23.456 24.265 6.328 1.00 45.84 331 ASP A N 1
ATOM 2587 C CA . ASP A 1 331 ? -22.907 24.830 7.569 1.00 45.84 331 ASP A CA 1
ATOM 2588 C C . ASP A 1 331 ? -21.418 25.181 7.361 1.00 45.84 331 ASP A C 1
ATOM 2590 O O . ASP A 1 331 ? -20.581 24.313 7.108 1.00 45.84 331 ASP A O 1
ATOM 2594 N N . GLU A 1 332 ? -21.071 26.466 7.484 1.00 45.06 332 GLU A N 1
ATOM 2595 C CA . GLU A 1 332 ? -19.763 27.044 7.112 1.00 45.06 332 GLU A CA 1
ATOM 2596 C C . GLU A 1 332 ? -18.567 26.649 8.020 1.00 45.06 332 GLU A C 1
ATOM 2598 O O . GLU A 1 332 ? -17.429 27.010 7.723 1.00 45.06 332 GLU A O 1
ATOM 2603 N N . GLN A 1 333 ? -18.756 25.868 9.094 1.00 53.53 333 GLN A N 1
ATOM 2604 C CA . GLN A 1 333 ? -17.666 25.414 9.983 1.00 53.53 333 GLN A CA 1
ATOM 2605 C C . GLN A 1 333 ? -17.840 23.949 10.419 1.00 53.53 333 GLN A C 1
ATOM 2607 O O . GLN A 1 333 ? -18.259 23.635 11.531 1.00 53.53 333 GLN A O 1
ATOM 2612 N N . LEU A 1 334 ? -17.504 23.019 9.523 1.00 61.91 334 LEU A N 1
ATOM 2613 C CA . LEU A 1 334 ? -17.677 21.576 9.761 1.00 61.91 334 LEU A CA 1
ATOM 2614 C C . LEU A 1 334 ? -16.484 20.899 10.443 1.00 61.91 334 LEU A C 1
ATOM 2616 O O . LEU A 1 334 ? -16.650 19.845 11.060 1.00 61.91 334 LEU A O 1
ATOM 2620 N N . CYS A 1 335 ? -15.280 21.465 10.325 1.00 71.38 335 CYS A N 1
ATOM 2621 C CA . CYS A 1 335 ? -14.093 20.934 10.989 1.00 71.38 335 CYS A CA 1
ATOM 2622 C C . CYS A 1 335 ? -13.825 21.695 12.286 1.00 71.38 335 CYS A C 1
ATOM 2624 O O . CYS A 1 335 ? -13.862 22.923 12.302 1.00 71.38 335 CYS A O 1
ATOM 2626 N N . SER A 1 336 ? -13.534 20.971 13.368 1.00 79.56 336 SER A N 1
ATOM 2627 C CA . SER A 1 336 ? -13.247 21.605 14.650 1.00 79.56 336 SER A CA 1
ATOM 2628 C C . SER A 1 336 ? -11.931 22.382 14.617 1.00 79.56 336 SER A C 1
ATOM 2630 O O . SER A 1 336 ? -10.950 21.947 14.005 1.00 79.56 336 SER A O 1
ATOM 2632 N N . GLU A 1 337 ? -11.894 23.513 15.327 1.00 84.38 337 GLU A N 1
ATOM 2633 C CA . GLU A 1 337 ? -10.689 24.340 15.480 1.00 84.38 337 GLU A CA 1
ATOM 2634 C C . GLU A 1 337 ? -9.521 23.531 16.058 1.00 84.38 337 GLU A C 1
ATOM 2636 O O . GLU A 1 337 ? -8.382 23.684 15.625 1.00 84.38 337 GLU A O 1
ATOM 2641 N N . ALA A 1 338 ? -9.816 22.601 16.970 1.00 85.25 338 ALA A N 1
ATOM 2642 C CA . ALA A 1 338 ? -8.840 21.697 17.569 1.00 85.25 338 ALA A CA 1
ATOM 2643 C C . ALA A 1 338 ? -8.156 20.798 16.531 1.00 85.25 338 ALA A C 1
ATOM 2645 O O . ALA A 1 338 ? -6.943 20.602 16.574 1.00 85.25 338 ALA A O 1
ATOM 2646 N N . THR A 1 339 ? -8.928 20.274 15.573 1.00 86.75 339 THR A N 1
ATOM 2647 C CA . THR A 1 339 ? -8.410 19.423 14.494 1.00 86.75 339 THR A CA 1
ATOM 2648 C C . THR A 1 339 ? -7.526 20.228 13.546 1.00 86.75 339 THR A C 1
ATOM 2650 O O . THR A 1 339 ? -6.443 19.769 13.179 1.00 86.75 339 THR A O 1
ATOM 2653 N N . SER A 1 340 ? -7.933 21.452 13.203 1.00 86.31 340 SER A N 1
ATOM 2654 C CA . SER A 1 340 ? -7.124 22.365 12.388 1.00 86.31 340 SER A CA 1
ATOM 2655 C C . SER A 1 340 ? -5.845 22.803 13.110 1.00 86.31 340 SER A C 1
ATOM 2657 O O . SER A 1 340 ? -4.784 22.900 12.491 1.00 86.31 340 SER A O 1
ATOM 2659 N N . ALA A 1 341 ? -5.900 23.009 14.427 1.00 87.69 341 ALA A N 1
ATOM 2660 C CA . ALA A 1 341 ? -4.736 23.341 15.240 1.00 87.69 341 ALA A CA 1
ATOM 2661 C C . ALA A 1 341 ? -3.773 22.144 15.366 1.00 87.69 341 ALA A C 1
ATOM 2663 O O . ALA A 1 341 ? -2.565 22.316 15.209 1.00 87.69 341 ALA A O 1
ATOM 2664 N N . ALA A 1 342 ? -4.291 20.923 15.544 1.00 88.12 342 ALA A N 1
ATOM 2665 C CA . ALA A 1 342 ? -3.496 19.692 15.532 1.00 88.12 342 ALA A CA 1
ATOM 2666 C C . ALA A 1 342 ? -2.808 19.463 14.178 1.00 88.12 342 ALA A C 1
ATOM 2668 O O . ALA A 1 342 ? -1.640 19.074 14.134 1.00 88.12 342 ALA A O 1
ATOM 2669 N N . LEU A 1 343 ? -3.509 19.732 13.070 1.00 88.19 343 LEU A N 1
ATOM 2670 C CA . LEU A 1 343 ? -2.911 19.687 11.737 1.00 88.19 343 LEU A CA 1
ATOM 2671 C C . LEU A 1 343 ? -1.834 20.763 11.579 1.00 88.19 343 LEU A C 1
ATOM 2673 O O . LEU A 1 343 ? -0.755 20.468 11.078 1.00 88.19 343 LEU A O 1
ATOM 2677 N N . SER A 1 344 ? -2.093 21.986 12.041 1.00 87.88 344 SER A N 1
ATOM 2678 C CA . SER A 1 344 ? -1.114 23.078 11.980 1.00 87.88 344 SER A CA 1
ATOM 2679 C C . SER A 1 344 ? 0.153 22.744 12.769 1.00 87.88 344 SER A C 1
ATOM 2681 O O . SER A 1 344 ? 1.253 22.950 12.269 1.00 87.88 344 SER A O 1
ATOM 2683 N N . MET A 1 345 ? 0.009 22.148 13.957 1.00 87.62 345 MET A N 1
ATOM 2684 C CA . MET A 1 345 ? 1.128 21.634 14.753 1.00 87.62 345 MET A CA 1
ATOM 2685 C C . MET A 1 345 ? 1.921 20.572 13.978 1.00 87.62 345 MET A C 1
ATOM 2687 O O . MET A 1 345 ? 3.140 20.678 13.872 1.00 87.62 345 MET A O 1
ATOM 2691 N N . ALA A 1 346 ? 1.236 19.583 13.391 1.00 87.62 346 ALA A N 1
ATOM 2692 C CA . ALA A 1 346 ? 1.870 18.525 12.604 1.00 87.62 346 ALA A CA 1
ATOM 2693 C C . ALA A 1 346 ? 2.641 19.076 11.391 1.00 87.62 346 ALA A C 1
ATOM 2695 O O . ALA A 1 346 ? 3.751 18.636 11.101 1.00 87.62 346 ALA A O 1
ATOM 2696 N N . LEU A 1 347 ? 2.060 20.055 10.694 1.00 87.06 347 LEU A N 1
ATOM 2697 C CA . LEU A 1 347 ? 2.660 20.694 9.526 1.00 87.06 347 LEU A CA 1
ATOM 2698 C C . LEU A 1 347 ? 3.867 21.562 9.893 1.00 87.06 347 LEU A C 1
ATOM 2700 O O . LEU A 1 347 ? 4.874 21.507 9.193 1.00 87.06 347 LEU A O 1
ATOM 2704 N N . SER A 1 348 ? 3.804 22.311 10.996 1.00 85.81 348 SER A N 1
ATOM 2705 C CA . SER A 1 348 ? 4.949 23.083 11.490 1.00 85.81 348 SER A CA 1
ATOM 2706 C C . SER A 1 348 ? 6.113 22.174 11.883 1.00 85.81 348 SER A C 1
ATOM 2708 O O . SER A 1 348 ? 7.238 22.415 11.458 1.00 85.81 348 SER A O 1
ATOM 2710 N N . GLU A 1 349 ? 5.857 21.086 12.620 1.00 85.19 349 GLU A N 1
ATOM 2711 C CA . GLU A 1 349 ? 6.908 20.124 12.990 1.00 85.19 349 GLU A CA 1
ATOM 2712 C C . GLU A 1 349 ? 7.539 19.457 11.761 1.00 85.19 349 GLU A C 1
ATOM 2714 O O . GLU A 1 349 ? 8.759 19.272 11.710 1.00 85.19 349 GLU A O 1
ATOM 2719 N N . LEU A 1 350 ? 6.717 19.129 10.760 1.00 86.06 350 LEU A N 1
ATOM 2720 C CA . LEU A 1 350 ? 7.155 18.556 9.492 1.00 86.06 350 LEU A CA 1
ATOM 2721 C C . LEU A 1 350 ? 8.053 19.526 8.706 1.00 86.06 350 LEU A C 1
ATOM 2723 O O . LEU A 1 350 ? 9.116 19.129 8.232 1.00 86.06 350 LEU A O 1
ATOM 2727 N N . LEU A 1 351 ? 7.645 20.792 8.577 1.00 83.81 351 LEU A N 1
ATOM 2728 C CA . LEU A 1 351 ? 8.394 21.823 7.849 1.00 83.81 351 LEU A CA 1
ATOM 2729 C C . LEU A 1 351 ? 9.692 22.217 8.565 1.00 83.81 351 LEU A C 1
ATOM 2731 O O . LEU A 1 351 ? 10.713 22.432 7.919 1.00 83.81 351 LEU A O 1
ATOM 2735 N N . GLU A 1 352 ? 9.683 22.257 9.898 1.00 82.62 352 GLU A N 1
ATOM 2736 C CA . GLU A 1 352 ? 10.873 22.521 10.719 1.00 82.62 352 GLU A CA 1
ATOM 2737 C C . GLU A 1 352 ? 11.804 21.305 10.842 1.00 82.62 352 GLU A C 1
ATOM 2739 O O . GLU A 1 352 ? 12.839 21.376 11.503 1.00 82.62 352 GLU A O 1
ATOM 2744 N N . SER A 1 353 ? 11.444 20.185 10.212 1.00 75.75 353 SER A N 1
ATOM 2745 C CA . SER A 1 353 ? 12.162 18.916 10.278 1.00 75.75 353 SER A CA 1
ATOM 2746 C C . SER A 1 353 ? 12.413 18.391 11.698 1.00 75.75 353 SER A C 1
ATOM 2748 O O . SER A 1 353 ? 13.412 17.724 11.956 1.00 75.75 353 SER A O 1
ATOM 2750 N N . LYS A 1 354 ? 11.492 18.680 12.625 1.00 74.50 354 LYS A N 1
ATOM 2751 C CA . LYS A 1 354 ? 11.552 18.264 14.039 1.00 74.50 354 LYS A CA 1
ATOM 2752 C C . LYS A 1 354 ? 10.889 16.911 14.307 1.00 74.50 354 LYS A C 1
ATOM 2754 O O . LYS A 1 354 ? 10.834 16.469 15.452 1.00 74.50 354 LYS A O 1
ATOM 2759 N N . VAL A 1 355 ? 10.346 16.274 13.273 1.00 73.38 355 VAL A N 1
ATOM 2760 C CA . VAL A 1 355 ? 9.746 14.944 13.375 1.00 73.38 355 VAL A CA 1
ATOM 2761 C C . VAL A 1 355 ? 10.874 13.916 13.481 1.00 73.38 355 VAL A C 1
ATOM 2763 O O . VAL A 1 355 ? 11.646 13.759 12.545 1.00 73.38 355 VAL A O 1
ATOM 2766 N N . GLU A 1 356 ? 10.990 13.230 14.622 1.00 62.88 356 GLU A N 1
ATOM 2767 C CA . GLU A 1 356 ? 12.015 12.187 14.817 1.00 62.88 356 GLU A CA 1
ATOM 2768 C C . GLU A 1 356 ? 11.786 10.984 13.885 1.00 62.88 356 GLU A C 1
ATOM 2770 O O . GLU A 1 356 ? 12.730 10.435 13.324 1.00 62.88 356 GLU A O 1
ATOM 2775 N N . GLU A 1 357 ? 10.523 10.601 13.674 1.00 67.69 357 GLU A N 1
ATOM 2776 C CA . GLU A 1 357 ? 10.129 9.555 12.732 1.00 67.69 357 GLU A CA 1
ATOM 2777 C C . GLU A 1 357 ? 8.714 9.821 12.196 1.00 67.69 357 GLU A C 1
ATOM 2779 O O . GLU A 1 357 ? 7.777 10.076 12.959 1.00 67.69 357 GLU A O 1
ATOM 2784 N N . MET A 1 358 ? 8.541 9.757 10.871 1.00 73.50 358 MET A N 1
ATOM 2785 C CA . MET A 1 358 ? 7.228 9.840 10.220 1.00 73.50 358 MET A CA 1
ATOM 2786 C C . MET A 1 358 ? 6.424 8.555 10.463 1.00 73.50 358 MET A C 1
ATOM 2788 O O . MET A 1 358 ? 6.339 7.690 9.591 1.00 73.50 358 MET A O 1
ATOM 2792 N N . GLY A 1 359 ? 5.838 8.439 11.655 1.00 79.81 359 GLY A N 1
ATOM 2793 C CA . GLY A 1 359 ? 4.993 7.310 12.036 1.00 79.81 359 GLY A CA 1
ATOM 2794 C C . GLY A 1 359 ? 3.725 7.181 11.183 1.00 79.81 359 GLY A C 1
ATOM 2795 O O . GLY A 1 359 ? 3.231 8.148 10.589 1.00 79.81 359 GLY A O 1
ATOM 2796 N N . ASP A 1 360 ? 3.163 5.974 11.165 1.00 83.94 360 ASP A N 1
ATOM 2797 C CA . ASP A 1 360 ? 1.967 5.625 10.390 1.00 83.94 360 ASP A CA 1
ATOM 2798 C C . ASP A 1 360 ? 0.756 6.502 10.722 1.00 83.94 360 ASP A C 1
ATOM 2800 O O . ASP A 1 360 ? -0.048 6.824 9.844 1.00 83.94 360 ASP A O 1
ATOM 2804 N N . GLU A 1 361 ? 0.628 6.918 11.981 1.00 88.38 361 GLU A N 1
ATOM 2805 C CA . GLU A 1 361 ? -0.461 7.772 12.442 1.00 88.38 361 GLU A CA 1
ATOM 2806 C C . GLU A 1 361 ? -0.386 9.172 11.825 1.00 88.38 361 GLU A C 1
ATOM 2808 O O . GLU A 1 361 ? -1.415 9.718 11.421 1.00 88.38 361 GLU A O 1
ATOM 2813 N N . LEU A 1 362 ? 0.821 9.734 11.694 1.00 89.44 362 LEU A N 1
ATOM 2814 C CA . LEU A 1 362 ? 1.036 11.044 11.078 1.00 89.44 362 LEU A CA 1
ATOM 2815 C C . LEU A 1 362 ? 0.771 10.987 9.569 1.00 89.44 362 LEU A C 1
ATOM 2817 O O . LEU A 1 362 ? 0.032 11.822 9.045 1.00 89.44 362 LEU A O 1
ATOM 2821 N N . LEU A 1 363 ? 1.297 9.969 8.874 1.00 89.81 363 LEU A N 1
ATOM 2822 C CA . LEU A 1 363 ? 1.012 9.752 7.449 1.00 89.81 363 LEU A CA 1
ATOM 2823 C C . LEU A 1 363 ? -0.489 9.557 7.200 1.00 89.81 363 LEU A C 1
ATOM 2825 O O . LEU A 1 363 ? -1.044 10.135 6.265 1.00 89.81 363 LEU A O 1
ATOM 2829 N N . GLY A 1 364 ? -1.162 8.783 8.056 1.00 89.00 364 GLY A N 1
ATOM 2830 C CA . GLY A 1 364 ? -2.605 8.570 7.993 1.00 89.00 364 GLY A CA 1
ATOM 2831 C C . GLY A 1 364 ? -3.409 9.852 8.220 1.00 89.00 364 GLY A C 1
ATOM 2832 O O . GLY A 1 364 ? -4.385 10.097 7.507 1.00 89.00 364 GLY A O 1
ATOM 2833 N N . PHE A 1 365 ? -2.992 10.691 9.171 1.00 91.56 365 PHE A N 1
ATOM 2834 C CA . PHE A 1 365 ? -3.632 11.976 9.452 1.00 91.56 365 PHE A CA 1
ATOM 2835 C C . PHE A 1 365 ? -3.479 12.962 8.290 1.00 91.56 365 PHE A C 1
ATOM 2837 O O . PHE A 1 365 ? -4.480 13.493 7.804 1.00 91.56 365 PHE A O 1
ATOM 2844 N N . LEU A 1 366 ? -2.258 13.128 7.770 1.00 91.50 366 LEU A N 1
ATOM 2845 C CA . LEU A 1 366 ? -1.993 13.981 6.610 1.00 91.50 366 LEU A CA 1
ATOM 2846 C C . LEU A 1 366 ? -2.730 13.478 5.360 1.00 91.50 366 LEU A C 1
ATOM 2848 O O . LEU A 1 366 ? -3.364 14.272 4.670 1.00 91.50 366 LEU A O 1
ATOM 2852 N N . ALA A 1 367 ? -2.727 12.166 5.085 1.00 91.38 367 ALA A N 1
ATOM 2853 C CA . ALA A 1 367 ? -3.456 11.591 3.947 1.00 91.38 367 ALA A CA 1
ATOM 2854 C C . ALA A 1 367 ? -4.952 11.916 4.005 1.00 91.38 367 ALA A C 1
ATOM 2856 O O . ALA A 1 367 ? -5.574 12.226 2.986 1.00 91.38 367 ALA A O 1
ATOM 2857 N N . GLN A 1 368 ? -5.542 11.819 5.198 1.00 90.00 368 GLN A N 1
ATOM 2858 C CA . GLN A 1 368 ? -6.955 12.095 5.405 1.00 90.00 368 GLN A CA 1
ATOM 2859 C C . GLN A 1 368 ? -7.271 13.584 5.226 1.00 90.00 368 GLN A C 1
ATOM 2861 O O . GLN A 1 368 ? -8.272 13.910 4.582 1.00 90.00 368 GLN A O 1
ATOM 2866 N N . ALA A 1 369 ? -6.410 14.468 5.739 1.00 89.75 369 ALA A N 1
ATOM 2867 C CA . ALA A 1 369 ? -6.535 15.910 5.563 1.00 89.75 369 ALA A CA 1
ATOM 2868 C C . ALA A 1 369 ? -6.449 16.311 4.086 1.00 89.75 369 ALA A C 1
ATOM 2870 O O . ALA A 1 369 ? -7.335 16.998 3.578 1.00 89.75 369 ALA A O 1
ATOM 2871 N N . VAL A 1 370 ? -5.451 15.795 3.365 1.00 90.25 370 VAL A N 1
ATOM 2872 C CA . VAL A 1 370 ? -5.263 16.062 1.933 1.00 90.25 370 VAL A CA 1
ATOM 2873 C C . VAL A 1 370 ? -6.475 15.604 1.114 1.00 90.25 370 VAL A C 1
ATOM 2875 O O . VAL A 1 370 ? -7.009 16.385 0.331 1.00 90.25 370 VAL A O 1
ATOM 2878 N N . LYS A 1 371 ? -6.994 14.389 1.354 1.00 89.25 371 LYS A N 1
ATOM 2879 C CA . LYS A 1 371 ? -8.189 13.861 0.659 1.00 89.25 371 LYS A CA 1
ATOM 2880 C C . LYS A 1 371 ? -9.459 14.686 0.869 1.00 89.25 371 LYS A C 1
ATOM 2882 O O . LYS A 1 371 ? -10.383 14.597 0.059 1.00 89.25 371 LYS A O 1
ATOM 2887 N N . CYS A 1 372 ? -9.559 15.400 1.987 1.00 85.50 372 CYS A N 1
ATOM 2888 C CA . CYS A 1 372 ? -10.774 16.119 2.372 1.00 85.50 372 CYS A CA 1
ATOM 2889 C C . CYS A 1 372 ? -10.657 17.637 2.206 1.00 85.50 372 CYS A C 1
ATOM 2891 O O . CYS A 1 372 ? -11.656 18.322 2.407 1.00 85.50 372 CYS A O 1
ATOM 2893 N N . ARG A 1 373 ? -9.492 18.152 1.787 1.00 83.50 373 ARG A N 1
ATOM 2894 C CA . ARG A 1 373 ? -9.208 19.585 1.606 1.00 83.50 373 ARG A CA 1
ATOM 2895 C C . ARG A 1 373 ? -10.268 20.313 0.777 1.00 83.50 373 ARG A C 1
ATOM 2897 O O . ARG A 1 373 ? -10.711 21.379 1.178 1.00 83.50 373 ARG A O 1
ATOM 2904 N N . GLU A 1 374 ? -10.694 19.742 -0.350 1.00 78.00 374 GLU A N 1
ATOM 2905 C CA . GLU A 1 374 ? -11.701 20.375 -1.222 1.00 78.00 374 GLU A CA 1
ATOM 2906 C C . GLU A 1 374 ? -13.106 20.404 -0.605 1.00 78.00 374 GLU A C 1
ATOM 2908 O O . GLU A 1 374 ? -13.913 21.264 -0.938 1.00 78.00 374 GLU A O 1
ATOM 2913 N N . LYS A 1 375 ? -13.411 19.454 0.286 1.00 77.81 375 LYS A N 1
ATOM 2914 C CA . LYS A 1 375 ? -14.737 19.308 0.909 1.00 77.81 375 LYS A CA 1
ATOM 2915 C C . LYS A 1 375 ? -14.871 20.098 2.204 1.00 77.81 375 LYS A C 1
ATOM 2917 O O . LYS A 1 375 ? -15.984 20.333 2.648 1.00 77.81 375 LYS A O 1
ATOM 2922 N N . LEU A 1 376 ? -13.748 20.432 2.831 1.00 76.31 376 LEU A N 1
ATOM 2923 C CA . LEU A 1 376 ? -13.672 21.129 4.108 1.00 76.31 376 LEU A CA 1
ATOM 2924 C C . LEU A 1 376 ? -12.746 22.345 3.934 1.00 76.31 376 LEU A C 1
ATOM 2926 O O . LEU A 1 376 ? -11.562 22.267 4.287 1.00 76.31 376 LEU A O 1
ATOM 2930 N N . PRO A 1 377 ? -13.246 23.450 3.347 1.00 65.81 377 PRO A N 1
ATOM 2931 C CA . PRO A 1 377 ? -12.453 24.663 3.176 1.00 65.81 377 PRO A CA 1
ATOM 2932 C C . PRO A 1 377 ? -11.948 25.162 4.540 1.00 65.81 377 PRO A C 1
ATOM 2934 O O . PRO A 1 377 ? -12.691 25.199 5.516 1.00 65.81 377 PRO A O 1
ATOM 2937 N N . GLY A 1 378 ? -10.657 25.496 4.620 1.00 66.19 378 GLY A N 1
ATOM 2938 C CA . GLY A 1 378 ? -9.992 25.912 5.864 1.00 66.19 378 GLY A CA 1
ATOM 2939 C C . GLY A 1 378 ? -9.316 24.789 6.663 1.00 66.19 378 GLY A C 1
ATOM 2940 O O . GLY A 1 378 ? -8.637 25.086 7.642 1.00 66.19 378 GLY A O 1
ATOM 2941 N N . LEU A 1 379 ? -9.436 23.520 6.243 1.00 71.31 379 LEU A N 1
ATOM 2942 C CA . LEU A 1 379 ? -8.770 22.397 6.915 1.00 71.31 379 LEU A CA 1
ATOM 2943 C C . LEU A 1 379 ? -7.244 22.473 6.803 1.00 71.31 379 LEU A C 1
ATOM 2945 O O . LEU A 1 379 ? -6.547 22.246 7.783 1.00 71.31 379 LEU A O 1
ATOM 2949 N N . VAL A 1 380 ? -6.731 22.782 5.610 1.00 65.00 380 VAL A N 1
ATOM 2950 C CA . VAL A 1 380 ? -5.293 22.882 5.339 1.00 65.00 380 VAL A CA 1
ATOM 2951 C C . VAL A 1 380 ? -4.966 24.333 4.999 1.00 65.00 380 VAL A C 1
ATOM 2953 O O . VAL A 1 380 ? -5.344 24.821 3.936 1.00 65.00 380 VAL A O 1
ATOM 2956 N N . SER A 1 381 ? -4.281 25.024 5.909 1.00 70.81 381 SER A N 1
ATOM 2957 C CA . SER A 1 381 ? -3.782 26.390 5.692 1.00 70.81 381 SER A CA 1
ATOM 2958 C C . SER A 1 381 ? -2.527 26.428 4.808 1.00 70.81 381 SER A C 1
ATOM 2960 O O . SER A 1 381 ? -2.257 27.434 4.159 1.00 70.81 381 SER A O 1
ATOM 2962 N N . VAL A 1 382 ? -1.780 25.322 4.772 1.00 73.75 382 VAL A N 1
ATOM 2963 C CA . VAL A 1 382 ? -0.524 25.134 4.031 1.00 73.75 382 VAL A CA 1
ATOM 2964 C C . VAL A 1 382 ? -0.791 24.542 2.640 1.00 73.75 382 VAL A C 1
ATOM 2966 O O . VAL A 1 382 ? -1.734 23.772 2.448 1.00 73.75 382 VAL A O 1
ATOM 2969 N N . THR A 1 383 ? 0.025 24.884 1.641 1.00 86.75 383 THR A N 1
ATOM 2970 C CA . THR A 1 383 ? -0.156 24.360 0.277 1.00 86.75 383 THR A CA 1
ATOM 2971 C C . THR A 1 383 ? 0.339 22.911 0.159 1.00 86.75 383 THR A C 1
ATOM 2973 O O . THR A 1 383 ? 1.244 22.496 0.882 1.00 86.75 383 THR A O 1
ATOM 2976 N N . LEU A 1 384 ? -0.224 22.107 -0.756 1.00 91.06 384 LEU A N 1
ATOM 2977 C CA . LEU A 1 384 ? 0.248 20.725 -0.962 1.00 91.06 384 LEU A CA 1
ATOM 2978 C C . LEU A 1 384 ? 1.739 20.637 -1.357 1.00 91.06 384 LEU A C 1
ATOM 2980 O O . LEU A 1 384 ? 2.409 19.725 -0.867 1.00 91.06 384 LEU A O 1
ATOM 2984 N N . PRO A 1 385 ? 2.299 21.568 -2.157 1.00 92.69 385 PRO A N 1
ATOM 2985 C CA . PRO A 1 385 ? 3.741 21.632 -2.394 1.00 92.69 385 PRO A CA 1
ATOM 2986 C C . PRO A 1 385 ? 4.587 21.855 -1.134 1.00 92.69 385 PRO A C 1
ATOM 2988 O O . PRO A 1 385 ? 5.688 21.312 -1.034 1.00 92.69 385 PRO A O 1
ATOM 2991 N N . ASP A 1 386 ? 4.099 22.611 -0.152 1.00 90.38 386 ASP A N 1
ATOM 2992 C CA . ASP A 1 386 ? 4.815 22.813 1.114 1.00 90.38 386 ASP A CA 1
ATOM 2993 C C . ASP A 1 386 ? 4.772 21.540 1.973 1.00 90.38 386 ASP A C 1
ATOM 2995 O O . ASP A 1 386 ? 5.801 21.119 2.502 1.00 90.38 386 ASP A O 1
ATOM 2999 N N . ILE A 1 387 ? 3.618 20.856 2.029 1.00 91.69 387 ILE A N 1
ATOM 3000 C CA . ILE A 1 387 ? 3.509 19.530 2.668 1.00 91.69 387 ILE A CA 1
ATOM 3001 C C . ILE A 1 387 ? 4.501 18.561 2.024 1.00 91.69 387 ILE A C 1
ATOM 3003 O O . ILE A 1 3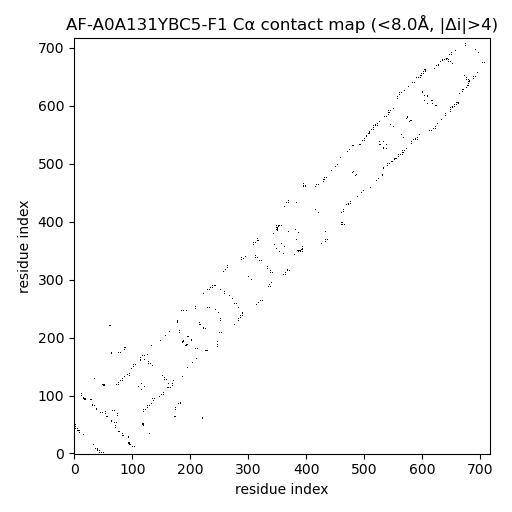87 ? 5.249 17.880 2.726 1.00 91.69 387 ILE A O 1
ATOM 3007 N N . TRP A 1 388 ? 4.541 18.522 0.689 1.00 94.62 388 TRP A N 1
ATOM 3008 C CA . TRP A 1 388 ? 5.508 17.713 -0.043 1.00 94.62 388 TRP A CA 1
ATOM 3009 C C . TRP A 1 388 ? 6.948 18.084 0.322 1.00 94.62 388 TRP A C 1
ATOM 3011 O O . TRP A 1 388 ? 7.743 17.181 0.546 1.00 94.62 388 TRP A O 1
ATOM 3021 N N . THR A 1 389 ? 7.280 19.371 0.436 1.00 92.88 389 THR A N 1
ATOM 3022 C CA . THR A 1 389 ? 8.638 19.829 0.782 1.00 92.88 389 THR A CA 1
ATOM 3023 C C . THR A 1 389 ? 9.062 19.324 2.162 1.00 92.88 389 THR A C 1
ATOM 3025 O O . THR A 1 389 ? 10.177 18.825 2.325 1.00 92.88 389 THR A O 1
ATOM 3028 N N . GLY A 1 390 ? 8.164 19.382 3.149 1.00 91.00 390 GLY A N 1
ATOM 3029 C CA . GLY A 1 390 ? 8.426 18.847 4.485 1.00 91.00 390 GLY A CA 1
ATOM 3030 C C . GLY A 1 390 ? 8.586 17.321 4.488 1.00 91.00 390 GLY A C 1
ATOM 3031 O O . GLY A 1 390 ? 9.560 16.800 5.029 1.00 91.00 390 GLY A O 1
ATOM 3032 N N . VAL A 1 391 ? 7.689 16.593 3.810 1.00 92.56 391 VAL A N 1
ATOM 3033 C CA . VAL A 1 391 ? 7.775 15.124 3.671 1.00 92.56 391 VAL A CA 1
ATOM 3034 C C . VAL A 1 391 ? 9.039 14.697 2.925 1.00 92.56 391 VAL A C 1
ATOM 3036 O O . VAL A 1 391 ? 9.706 13.746 3.327 1.00 92.56 391 VAL A O 1
ATOM 3039 N N . HIS A 1 392 ? 9.384 15.406 1.853 1.00 93.81 392 HIS A N 1
ATOM 3040 C CA . HIS A 1 392 ? 10.603 15.187 1.085 1.00 93.81 392 HIS A CA 1
ATOM 3041 C C . HIS A 1 392 ? 11.838 15.335 1.971 1.00 93.81 392 HIS A C 1
ATOM 3043 O O . HIS A 1 392 ? 12.651 14.411 2.026 1.00 93.81 392 HIS A O 1
ATOM 3049 N N . SER A 1 393 ? 11.926 16.439 2.717 1.00 90.62 393 SER A N 1
ATOM 3050 C CA . SER A 1 393 ? 13.042 16.707 3.628 1.00 90.62 393 SER A CA 1
ATOM 3051 C C . SER A 1 393 ? 13.180 15.604 4.677 1.00 90.62 393 SER A C 1
ATOM 3053 O O . SER A 1 393 ? 14.281 15.117 4.926 1.00 90.62 393 SER A O 1
ATOM 3055 N N . GLN A 1 394 ? 12.058 15.141 5.234 1.00 90.12 394 GLN A N 1
ATOM 3056 C CA . GLN A 1 394 ? 12.046 14.054 6.209 1.00 90.12 394 GLN A CA 1
ATOM 3057 C C . GLN A 1 394 ? 12.522 12.721 5.633 1.00 90.12 394 GLN A C 1
ATOM 3059 O O . GLN A 1 394 ? 13.393 12.079 6.214 1.00 90.12 394 GLN A O 1
ATOM 3064 N N . PHE A 1 395 ? 12.003 12.298 4.479 1.00 91.31 395 PHE A N 1
ATOM 3065 C CA . PHE A 1 395 ? 12.431 11.030 3.879 1.00 91.31 395 PHE A CA 1
ATOM 3066 C C . PHE A 1 395 ? 13.894 11.093 3.413 1.00 91.31 395 PHE A C 1
ATOM 3068 O O . PHE A 1 395 ? 14.609 10.096 3.497 1.00 91.31 395 PHE A O 1
ATOM 3075 N N . ALA A 1 396 ? 14.372 12.264 2.982 1.00 90.50 396 ALA A N 1
ATOM 3076 C CA . ALA A 1 396 ? 15.784 12.481 2.683 1.00 90.50 396 ALA A CA 1
ATOM 3077 C C . ALA A 1 396 ? 16.665 12.352 3.942 1.00 90.50 396 ALA A C 1
ATOM 3079 O O . ALA A 1 396 ? 17.673 11.647 3.904 1.00 90.50 396 ALA A O 1
ATOM 3080 N N . LEU A 1 397 ? 16.270 12.956 5.070 1.00 88.44 397 LEU A N 1
ATOM 3081 C CA . LEU A 1 397 ? 16.969 12.802 6.354 1.00 88.44 397 LEU A CA 1
ATOM 3082 C C . LEU A 1 397 ? 16.991 11.339 6.818 1.00 88.44 397 LEU A C 1
ATOM 3084 O O . LEU A 1 397 ? 18.048 10.828 7.185 1.00 88.44 397 LEU A O 1
ATOM 3088 N N . GLN A 1 398 ? 15.863 10.629 6.727 1.00 86.50 398 GLN A N 1
ATOM 3089 C CA . GLN A 1 398 ? 15.782 9.201 7.059 1.00 86.50 398 GLN A CA 1
ATOM 3090 C C . GLN A 1 398 ? 16.736 8.349 6.207 1.00 86.50 398 GLN A C 1
ATOM 3092 O O . GLN A 1 398 ? 17.417 7.470 6.734 1.00 86.50 398 GLN A O 1
ATOM 3097 N N . ALA A 1 399 ? 16.848 8.635 4.907 1.00 86.62 399 ALA A N 1
ATOM 3098 C CA . ALA A 1 399 ? 17.784 7.937 4.029 1.00 86.62 399 ALA A CA 1
ATOM 3099 C C . ALA A 1 399 ? 19.258 8.195 4.397 1.00 86.62 399 ALA A C 1
ATOM 3101 O O . ALA A 1 399 ? 20.089 7.302 4.231 1.00 86.62 399 ALA A O 1
ATOM 3102 N N . LEU A 1 400 ? 19.594 9.379 4.927 1.00 84.75 400 LEU A N 1
ATOM 3103 C CA . LEU A 1 400 ? 20.940 9.672 5.439 1.00 84.75 400 LEU A CA 1
ATOM 3104 C C . LEU A 1 400 ? 21.261 8.885 6.718 1.00 84.75 400 LEU A C 1
ATOM 3106 O O . LEU A 1 400 ? 22.402 8.464 6.897 1.00 84.75 400 LEU A O 1
ATOM 3110 N N . HIS A 1 401 ? 20.271 8.633 7.577 1.00 78.44 401 HIS A N 1
ATOM 3111 C CA . HIS A 1 401 ? 20.439 7.807 8.781 1.00 78.44 401 HIS A CA 1
ATOM 3112 C C . HIS A 1 401 ? 20.631 6.310 8.483 1.00 78.44 401 HIS A C 1
ATOM 3114 O O . HIS A 1 401 ? 21.117 5.582 9.342 1.00 78.44 401 HIS A O 1
ATOM 3120 N N . PHE A 1 402 ? 20.328 5.855 7.262 1.00 67.81 402 PHE A N 1
ATOM 3121 C CA . PHE A 1 402 ? 20.604 4.490 6.791 1.00 67.81 402 PHE A CA 1
ATOM 3122 C C . PHE A 1 402 ? 22.087 4.233 6.449 1.00 67.81 402 PHE A C 1
ATOM 3124 O O . PHE A 1 402 ? 22.436 3.153 5.965 1.00 67.81 402 PHE A O 1
ATOM 3131 N N . LEU A 1 403 ? 22.976 5.208 6.681 1.00 56.00 403 LEU A N 1
ATOM 3132 C CA . LEU A 1 403 ? 24.419 4.991 6.610 1.00 56.00 403 LEU A CA 1
ATOM 3133 C C . LEU A 1 403 ? 24.844 4.041 7.744 1.00 56.00 403 LEU A C 1
ATOM 3135 O O . LEU A 1 403 ? 24.503 4.292 8.898 1.00 56.00 403 LEU A O 1
ATOM 3139 N N . PRO A 1 404 ? 25.584 2.957 7.453 1.00 45.62 404 PRO A N 1
ATOM 3140 C CA . PRO A 1 404 ? 25.985 2.008 8.478 1.00 45.62 404 PRO A CA 1
ATOM 3141 C C . PRO A 1 404 ? 26.920 2.689 9.482 1.00 45.62 404 PRO A C 1
ATOM 3143 O O . PRO A 1 404 ? 28.101 2.904 9.203 1.00 45.62 404 PRO A O 1
ATOM 3146 N N . ASP A 1 405 ? 26.409 2.974 10.678 1.00 35.78 405 ASP A N 1
ATOM 3147 C CA . ASP A 1 405 ? 27.261 3.082 11.853 1.00 35.78 405 ASP A CA 1
ATOM 3148 C C . ASP A 1 405 ? 27.990 1.741 11.996 1.00 35.78 405 ASP A C 1
ATOM 3150 O O . ASP A 1 405 ? 27.369 0.680 12.074 1.00 35.78 405 ASP A O 1
ATOM 3154 N N . GLN A 1 406 ? 29.324 1.767 12.034 1.00 38.84 406 GLN A N 1
ATOM 3155 C CA . GLN A 1 406 ? 30.197 0.588 12.173 1.00 38.84 406 GLN A CA 1
ATOM 3156 C C . GLN A 1 406 ? 30.054 -0.143 13.532 1.00 38.84 406 GLN A C 1
ATOM 3158 O O . GLN A 1 406 ? 30.988 -0.790 14.006 1.00 38.84 406 GLN A O 1
ATOM 3163 N N . LYS A 1 407 ? 28.906 -0.035 14.205 1.00 38.59 407 LYS A N 1
ATOM 3164 C CA . LYS A 1 407 ? 28.619 -0.620 15.516 1.00 38.59 407 LYS A CA 1
ATOM 3165 C C . LYS A 1 407 ? 27.169 -1.098 15.602 1.00 38.59 407 LYS A C 1
ATOM 3167 O O . LYS A 1 407 ? 26.398 -0.583 16.403 1.00 38.59 407 LYS A O 1
ATOM 3172 N N . GLN A 1 408 ? 26.802 -2.118 14.835 1.00 37.59 408 GLN A N 1
ATOM 3173 C CA . GLN A 1 408 ? 25.677 -2.970 15.218 1.00 37.59 408 GLN A CA 1
ATOM 3174 C C . GLN A 1 408 ? 26.116 -4.431 15.239 1.00 37.59 408 GLN A C 1
ATOM 3176 O O . GLN A 1 408 ? 26.863 -4.904 14.384 1.00 37.59 408 GLN A O 1
ATOM 3181 N N . SER A 1 409 ? 25.734 -5.077 16.334 1.00 34.78 409 SER A N 1
ATOM 3182 C CA . SER A 1 409 ? 26.071 -6.430 16.751 1.00 34.78 409 SER A CA 1
ATOM 3183 C C . SER A 1 409 ? 25.653 -7.486 15.731 1.00 34.78 409 SER A C 1
ATOM 3185 O O . SER A 1 409 ? 24.603 -7.382 15.105 1.00 34.78 409 SER A O 1
ATOM 3187 N N . SER A 1 410 ? 26.487 -8.521 15.637 1.00 42.84 410 SER A N 1
ATOM 3188 C CA . SER A 1 410 ? 26.279 -9.780 14.923 1.00 42.84 410 SER A CA 1
ATOM 3189 C C . SER A 1 410 ? 24.869 -10.346 15.124 1.00 42.84 410 SER A C 1
ATOM 3191 O O . SER A 1 410 ? 24.530 -10.669 16.259 1.00 42.84 410 SER A O 1
ATOM 3193 N N . ASP A 1 411 ? 24.077 -10.408 14.045 1.00 39.53 411 ASP A N 1
ATOM 3194 C CA . ASP A 1 411 ? 23.141 -11.506 13.695 1.00 39.53 411 ASP A CA 1
ATOM 3195 C C . ASP A 1 411 ? 22.070 -11.109 12.651 1.00 39.53 411 ASP A C 1
ATOM 3197 O O . ASP A 1 411 ? 21.240 -11.933 12.276 1.00 39.53 411 ASP A O 1
ATOM 3201 N N . SER A 1 412 ? 22.109 -9.895 12.088 1.00 40.12 412 SER A N 1
ATOM 3202 C CA . SER A 1 412 ? 21.305 -9.543 10.903 1.00 40.12 412 SER A CA 1
ATOM 3203 C C . SER A 1 412 ? 22.181 -8.940 9.803 1.00 40.12 412 SER A C 1
ATOM 3205 O O . SER A 1 412 ? 23.052 -8.115 10.079 1.00 40.12 412 SER A O 1
ATOM 3207 N N . GLU A 1 413 ? 22.011 -9.402 8.559 1.00 38.12 413 GLU A N 1
ATOM 3208 C CA . GLU A 1 413 ? 22.712 -8.830 7.404 1.00 38.12 413 GLU A CA 1
ATOM 3209 C C . GLU A 1 413 ? 22.380 -7.330 7.295 1.00 38.12 413 GLU A C 1
ATOM 3211 O O . GLU A 1 413 ? 21.205 -6.962 7.406 1.00 38.12 413 GLU A O 1
ATOM 3216 N N . PRO A 1 414 ? 23.371 -6.445 7.070 1.00 47.12 414 PRO A N 1
ATOM 3217 C CA . PRO A 1 414 ? 23.104 -5.025 6.893 1.00 47.12 414 PRO A CA 1
ATOM 3218 C C . PRO A 1 414 ? 22.220 -4.853 5.657 1.00 47.12 414 PRO A C 1
ATOM 3220 O O . PRO A 1 414 ? 22.651 -5.087 4.527 1.00 47.12 414 PRO A O 1
ATOM 3223 N N . THR A 1 415 ? 20.960 -4.473 5.866 1.00 57.09 415 THR A N 1
ATOM 3224 C CA . THR A 1 415 ? 20.012 -4.274 4.771 1.00 57.09 415 THR A CA 1
ATOM 3225 C C . THR A 1 415 ? 20.447 -3.035 3.995 1.00 57.09 415 THR A C 1
ATOM 3227 O O . THR A 1 415 ? 20.253 -1.908 4.441 1.00 57.09 415 THR A O 1
ATOM 3230 N N . THR A 1 416 ? 21.091 -3.228 2.844 1.00 72.38 416 THR A N 1
ATOM 3231 C CA . THR A 1 416 ? 21.523 -2.115 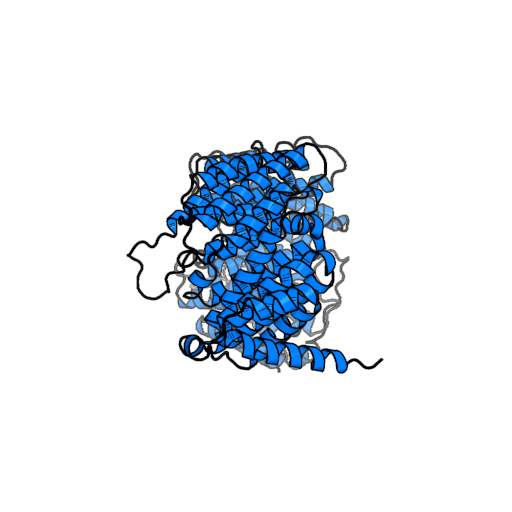1.995 1.00 72.38 416 THR A CA 1
ATOM 3232 C C . THR A 1 416 ? 20.305 -1.350 1.480 1.00 72.38 416 THR A C 1
ATOM 3234 O O . THR A 1 416 ? 19.348 -1.958 0.990 1.00 72.38 416 THR A O 1
ATOM 3237 N N . LEU A 1 417 ? 20.340 -0.019 1.559 1.00 81.25 417 LEU A N 1
ATOM 3238 C CA . LEU A 1 417 ? 19.305 0.838 0.986 1.00 81.25 417 LEU A CA 1
ATOM 3239 C C . LEU A 1 417 ? 19.331 0.715 -0.548 1.00 81.25 417 LEU A C 1
ATOM 3241 O O . LEU A 1 417 ? 20.330 1.041 -1.188 1.00 81.25 417 LEU A O 1
ATOM 3245 N N . THR A 1 418 ? 18.233 0.264 -1.140 1.00 84.94 418 THR A N 1
ATOM 3246 C CA . THR A 1 418 ? 17.999 0.051 -2.577 1.00 84.94 418 THR A CA 1
ATOM 3247 C C . THR A 1 418 ? 16.831 0.913 -3.052 1.00 84.94 418 THR A C 1
ATOM 3249 O O . THR A 1 418 ? 16.035 1.406 -2.257 1.00 84.94 418 THR A O 1
ATOM 3252 N N . PHE A 1 419 ? 16.665 1.072 -4.362 1.00 83.06 419 PHE A N 1
ATOM 3253 C CA . PHE A 1 419 ? 15.504 1.772 -4.926 1.00 83.06 419 PHE A CA 1
ATOM 3254 C C . PHE A 1 419 ? 14.153 1.086 -4.648 1.00 83.06 419 PHE A C 1
ATOM 3256 O O . PHE A 1 419 ? 13.100 1.702 -4.844 1.00 83.06 419 PHE A O 1
ATOM 3263 N N . GLU A 1 420 ? 14.159 -0.185 -4.238 1.00 82.06 420 GLU A N 1
ATOM 3264 C CA . GLU A 1 420 ? 12.943 -0.935 -3.908 1.00 82.06 420 GLU A CA 1
ATOM 3265 C C . GLU A 1 420 ? 12.512 -0.743 -2.453 1.00 82.06 420 GLU A C 1
ATOM 3267 O O . GLU A 1 420 ? 11.312 -0.713 -2.191 1.00 82.06 420 GLU A O 1
ATOM 3272 N N . ASN A 1 421 ? 13.462 -0.549 -1.531 1.00 86.12 421 ASN A N 1
ATOM 3273 C CA . ASN A 1 421 ? 13.192 -0.388 -0.098 1.00 86.12 421 ASN A CA 1
ATOM 3274 C C . ASN A 1 421 ? 13.418 1.042 0.434 1.00 86.12 421 ASN A C 1
ATOM 3276 O O . ASN A 1 421 ? 13.205 1.273 1.619 1.00 86.12 421 ASN A O 1
ATOM 3280 N N . VAL A 1 422 ? 13.815 2.001 -0.419 1.00 89.88 422 VAL A N 1
ATOM 3281 C CA . VAL A 1 422 ? 14.085 3.395 -0.009 1.00 89.88 422 VAL A CA 1
ATOM 3282 C C . VAL A 1 422 ? 12.874 4.097 0.608 1.00 89.88 422 VAL A C 1
ATOM 3284 O O . VAL A 1 422 ? 13.045 4.976 1.445 1.00 89.88 422 VAL A O 1
ATOM 3287 N N . LEU A 1 423 ? 11.660 3.710 0.208 1.00 90.81 423 LEU A N 1
ATOM 3288 C CA . LEU A 1 423 ? 10.410 4.164 0.813 1.00 90.81 423 LEU A CA 1
ATOM 3289 C C . LEU A 1 423 ? 9.545 2.954 1.169 1.00 90.81 423 LEU A C 1
ATOM 3291 O O . LEU A 1 423 ? 9.442 2.014 0.379 1.00 90.81 423 LEU A O 1
ATOM 3295 N N . SER A 1 424 ? 8.871 3.002 2.318 1.00 89.75 424 SER A N 1
ATOM 3296 C CA . SER A 1 424 ? 7.925 1.960 2.726 1.00 89.75 424 SER A CA 1
ATOM 3297 C C . SER A 1 424 ? 6.646 1.987 1.879 1.00 89.75 424 SER A C 1
ATOM 3299 O O . SER A 1 424 ? 6.278 3.014 1.303 1.00 89.75 424 SER A O 1
ATOM 3301 N N . GLU A 1 425 ? 5.904 0.876 1.832 1.00 90.44 425 GLU A N 1
ATOM 3302 C CA . GLU A 1 425 ? 4.631 0.795 1.094 1.00 90.44 425 GLU A CA 1
ATOM 3303 C C . GLU A 1 425 ? 3.634 1.887 1.531 1.00 90.44 425 GLU A C 1
ATOM 3305 O O . GLU A 1 425 ? 2.953 2.493 0.701 1.00 90.44 425 GLU A O 1
ATOM 3310 N N . LYS A 1 426 ? 3.604 2.211 2.830 1.00 88.12 426 LYS A N 1
ATOM 3311 C CA . LYS A 1 426 ? 2.746 3.267 3.387 1.00 88.12 426 LYS A CA 1
ATOM 3312 C C . LYS A 1 426 ? 3.191 4.665 2.958 1.00 88.12 426 LYS A C 1
ATOM 3314 O O . LYS A 1 426 ? 2.339 5.480 2.610 1.00 88.12 426 LYS A O 1
ATOM 3319 N N . GLN A 1 427 ? 4.498 4.932 2.911 1.00 92.25 427 GLN A N 1
ATOM 3320 C CA . GLN A 1 427 ? 5.040 6.193 2.388 1.00 92.25 427 GLN A CA 1
ATOM 3321 C C . GLN A 1 427 ? 4.712 6.362 0.897 1.00 92.25 427 GLN A C 1
ATOM 3323 O O . GLN A 1 427 ? 4.283 7.437 0.476 1.00 92.25 427 GLN A O 1
ATOM 3328 N N . VAL A 1 428 ? 4.830 5.291 0.103 1.00 92.94 428 VAL A N 1
ATOM 3329 C CA . VAL A 1 428 ? 4.435 5.292 -1.315 1.00 92.94 428 VAL A CA 1
ATOM 3330 C C . VAL A 1 428 ? 2.935 5.556 -1.463 1.00 92.94 428 VAL A C 1
ATOM 3332 O O . VAL A 1 428 ? 2.544 6.424 -2.244 1.00 92.94 428 VAL A O 1
ATOM 3335 N N . SER A 1 429 ? 2.090 4.867 -0.688 1.00 93.00 429 SER A N 1
ATOM 3336 C CA . SER A 1 429 ? 0.638 5.077 -0.707 1.00 93.00 429 SER A CA 1
ATOM 3337 C C . SER A 1 429 ? 0.253 6.502 -0.301 1.00 93.00 429 SER A C 1
ATOM 3339 O O . SER A 1 429 ? -0.662 7.072 -0.897 1.00 93.00 429 SER A O 1
ATOM 3341 N N . PHE A 1 430 ? 0.938 7.088 0.683 1.00 94.31 430 PHE A N 1
ATOM 3342 C CA . PHE A 1 430 ? 0.737 8.479 1.075 1.00 94.31 430 PHE A CA 1
ATOM 3343 C C . PHE A 1 430 ? 1.083 9.438 -0.072 1.00 94.31 430 PHE A C 1
ATOM 3345 O O . PHE A 1 430 ? 0.265 10.288 -0.415 1.00 94.31 430 PHE A O 1
ATOM 3352 N N . LEU A 1 431 ? 2.248 9.278 -0.710 1.00 95.19 431 LEU A N 1
ATOM 3353 C CA . LEU A 1 431 ? 2.670 10.134 -1.826 1.00 95.19 431 LEU A CA 1
ATOM 3354 C C . LEU A 1 431 ? 1.712 10.043 -3.021 1.00 95.19 431 LEU A C 1
ATOM 3356 O O . LEU A 1 431 ? 1.389 11.063 -3.623 1.00 95.19 431 LEU A O 1
ATOM 3360 N N . GLN A 1 432 ? 1.197 8.850 -3.330 1.00 94.69 432 GLN A N 1
ATOM 3361 C CA . GLN A 1 432 ? 0.170 8.672 -4.363 1.00 94.69 432 GLN A CA 1
ATOM 3362 C C . GLN A 1 432 ? -1.118 9.438 -4.039 1.00 94.69 432 GLN A C 1
ATOM 3364 O O . GLN A 1 432 ? -1.719 10.040 -4.926 1.00 94.69 432 GLN A O 1
ATOM 3369 N N . VAL A 1 433 ? -1.540 9.438 -2.770 1.00 93.44 433 VAL A N 1
ATOM 3370 C CA . VAL A 1 433 ? -2.687 10.236 -2.314 1.00 93.44 433 VAL A CA 1
ATOM 3371 C C . VAL A 1 433 ? -2.386 11.728 -2.420 1.00 93.44 433 VAL A C 1
ATOM 3373 O O . VAL A 1 433 ? -3.234 12.468 -2.912 1.00 93.44 433 VAL A O 1
ATOM 3376 N N . LEU A 1 434 ? -1.199 12.158 -1.985 1.00 94.31 434 LEU A N 1
ATOM 3377 C CA . LEU A 1 434 ? -0.776 13.554 -2.020 1.00 94.31 434 LEU A CA 1
ATOM 3378 C C . LEU A 1 434 ? -0.800 14.093 -3.450 1.00 94.31 434 LEU A C 1
ATOM 3380 O O . LEU A 1 434 ? -1.535 15.034 -3.731 1.00 94.31 434 LEU A O 1
ATOM 3384 N N . PHE A 1 435 ? -0.068 13.450 -4.362 1.00 94.38 435 PHE A N 1
ATOM 3385 C CA . PHE A 1 435 ? 0.005 13.874 -5.759 1.00 94.38 435 PHE A CA 1
ATOM 3386 C C . PHE A 1 435 ? -1.326 13.715 -6.492 1.00 94.38 435 PHE A C 1
ATOM 3388 O O . PHE A 1 435 ? -1.663 14.560 -7.314 1.00 94.38 435 PHE A O 1
ATOM 3395 N N . GLY A 1 436 ? -2.113 12.684 -6.171 1.00 91.31 436 GLY A N 1
ATOM 3396 C CA . GLY A 1 436 ? -3.445 12.491 -6.747 1.00 91.31 436 GLY A CA 1
ATOM 3397 C C . GLY A 1 436 ? -4.468 13.560 -6.346 1.00 91.31 436 GLY A C 1
ATOM 3398 O O . GLY A 1 436 ? -5.474 13.707 -7.032 1.00 91.31 436 GLY A O 1
ATOM 3399 N N . CYS A 1 437 ? -4.225 14.302 -5.259 1.00 90.12 437 CYS A N 1
ATOM 3400 C CA . CYS A 1 437 ? -5.064 15.426 -4.826 1.00 90.12 437 CYS A CA 1
ATOM 3401 C C . CYS A 1 437 ? -4.488 16.797 -5.222 1.00 90.12 437 CYS A C 1
ATOM 3403 O O . CYS A 1 437 ? -5.111 17.817 -4.929 1.00 90.12 437 CYS A O 1
ATOM 3405 N N . CYS A 1 438 ? -3.304 16.847 -5.840 1.00 90.75 438 CYS A N 1
ATOM 3406 C CA . CYS A 1 438 ? -2.720 18.097 -6.308 1.00 90.75 438 CYS A CA 1
ATOM 3407 C C . CYS A 1 438 ? -3.415 18.588 -7.581 1.00 90.75 438 CYS A C 1
ATOM 3409 O O . CYS A 1 438 ? -3.697 17.824 -8.504 1.00 90.75 438 CYS A O 1
ATOM 3411 N N . THR A 1 439 ? -3.605 19.901 -7.671 1.00 89.31 439 THR A N 1
ATOM 3412 C CA . THR A 1 439 ? -3.928 20.562 -8.938 1.00 89.31 439 THR A CA 1
ATOM 3413 C C . THR A 1 439 ? -2.733 20.513 -9.898 1.00 89.31 439 THR A C 1
ATOM 3415 O O . THR A 1 439 ? -1.585 20.343 -9.486 1.00 89.31 439 THR A O 1
ATOM 3418 N N . VAL A 1 440 ? -2.972 20.729 -11.197 1.00 88.31 440 VAL A N 1
ATOM 3419 C CA . VAL A 1 440 ? -1.896 20.775 -12.210 1.00 88.31 440 VAL A CA 1
ATOM 3420 C C . VAL A 1 440 ? -0.840 21.841 -11.875 1.00 88.31 440 VAL A C 1
ATOM 3422 O O . VAL A 1 440 ? 0.348 21.604 -12.074 1.00 88.31 440 VAL A O 1
ATOM 3425 N N . GLY A 1 441 ? -1.257 22.989 -11.325 1.00 89.81 441 GLY A N 1
ATOM 3426 C CA . GLY A 1 441 ? -0.340 24.047 -10.885 1.00 89.81 441 GLY A CA 1
ATOM 3427 C C . GLY A 1 441 ? 0.518 23.637 -9.684 1.00 89.81 441 GLY A C 1
ATOM 3428 O O . GLY A 1 441 ? 1.717 23.893 -9.675 1.00 89.81 441 GLY A O 1
ATOM 3429 N N . GLU A 1 442 ? -0.058 22.934 -8.706 1.00 92.81 442 GLU A N 1
ATOM 3430 C CA . GLU A 1 442 ? 0.694 22.407 -7.555 1.00 92.81 442 GLU A CA 1
ATOM 3431 C C . GLU A 1 442 ? 1.681 21.304 -7.973 1.00 92.81 442 GLU A C 1
ATOM 3433 O O . GLU A 1 442 ? 2.794 21.245 -7.459 1.00 92.81 442 GLU A O 1
ATOM 3438 N N . LEU A 1 443 ? 1.315 20.454 -8.939 1.00 92.44 443 LEU A N 1
ATOM 3439 C CA . LEU A 1 443 ? 2.228 19.452 -9.505 1.00 92.44 443 LEU A CA 1
ATOM 3440 C C . LEU A 1 443 ? 3.405 20.101 -10.244 1.00 92.44 443 LEU A C 1
ATOM 3442 O O . LEU A 1 443 ? 4.529 19.606 -10.147 1.00 92.44 443 LEU A O 1
ATOM 3446 N N . LEU A 1 444 ? 3.159 21.203 -10.961 1.00 92.44 444 LEU A N 1
ATOM 3447 C CA . LEU A 1 444 ? 4.214 21.980 -11.610 1.00 92.44 444 LEU A CA 1
ATOM 3448 C C . LEU A 1 444 ? 5.174 22.590 -10.578 1.00 92.44 444 LEU A C 1
ATOM 3450 O O . LEU A 1 444 ? 6.378 22.413 -10.731 1.00 92.44 444 LEU A O 1
ATOM 3454 N N . ASP A 1 445 ? 4.665 23.212 -9.510 1.00 94.75 445 ASP A N 1
ATOM 3455 C CA . ASP A 1 445 ? 5.497 23.766 -8.425 1.00 94.75 445 ASP A CA 1
ATOM 3456 C C . ASP A 1 445 ? 6.368 22.679 -7.766 1.00 94.75 445 ASP A C 1
ATOM 3458 O O . ASP A 1 445 ? 7.573 22.851 -7.578 1.00 94.75 445 ASP A O 1
ATOM 3462 N N . ILE A 1 446 ? 5.800 21.497 -7.500 1.00 96.31 446 ILE A N 1
ATOM 3463 C CA . ILE A 1 446 ? 6.566 20.364 -6.957 1.00 96.31 446 ILE A CA 1
ATOM 3464 C C . ILE A 1 446 ? 7.676 19.926 -7.924 1.00 96.31 446 ILE A C 1
ATOM 3466 O O . ILE A 1 446 ? 8.807 19.691 -7.496 1.00 96.31 446 ILE A O 1
ATOM 3470 N N . LEU A 1 447 ? 7.393 19.825 -9.227 1.00 95.19 447 LEU A N 1
ATOM 3471 C CA . LEU A 1 447 ? 8.410 19.498 -10.233 1.00 95.19 447 LEU A CA 1
ATOM 3472 C C . LEU A 1 447 ? 9.511 20.568 -10.305 1.00 95.19 447 LEU A C 1
ATOM 3474 O O . LEU A 1 447 ? 10.691 20.223 -10.418 1.00 95.19 447 LEU A O 1
ATOM 3478 N N . GLU A 1 448 ? 9.135 21.847 -10.223 1.00 95.25 448 GLU A N 1
ATOM 3479 C CA . GLU A 1 448 ? 10.046 22.998 -10.223 1.00 95.25 448 GLU A CA 1
ATOM 3480 C C . GLU A 1 448 ? 10.956 23.032 -9.001 1.00 95.25 448 GLU A C 1
ATOM 3482 O O . GLU A 1 448 ? 12.129 23.380 -9.140 1.00 95.25 448 GLU A O 1
ATOM 3487 N N . LYS A 1 449 ? 10.465 22.594 -7.840 1.00 95.56 449 LYS A N 1
ATOM 3488 C CA . LYS A 1 449 ? 11.258 22.432 -6.616 1.00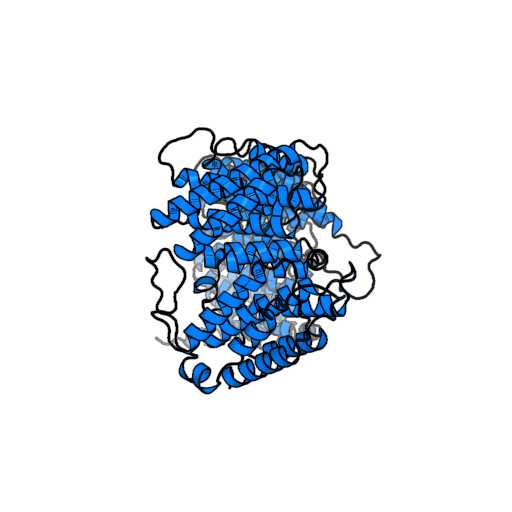 95.56 449 LYS A CA 1
ATOM 3489 C C . LYS A 1 449 ? 12.124 21.168 -6.636 1.00 95.56 449 LYS A C 1
ATOM 3491 O O . LYS A 1 449 ? 13.278 21.212 -6.218 1.00 95.56 449 LYS A O 1
ATOM 3496 N N . LEU A 1 450 ? 11.616 20.045 -7.147 1.00 96.50 450 LEU A N 1
ATOM 3497 C CA . LEU A 1 450 ? 12.339 18.767 -7.162 1.00 96.50 450 LEU A CA 1
ATOM 3498 C C . LEU A 1 450 ? 13.552 18.780 -8.101 1.00 96.50 450 LEU A C 1
ATOM 3500 O O . LEU A 1 450 ? 14.591 18.209 -7.768 1.00 96.50 450 LEU A O 1
ATOM 3504 N N . PHE A 1 451 ? 13.443 19.430 -9.263 1.00 95.44 451 PHE A N 1
ATOM 3505 C CA . PHE A 1 451 ? 14.536 19.487 -10.237 1.00 95.44 451 PHE A CA 1
ATOM 3506 C C . PHE A 1 451 ? 15.853 20.054 -9.663 1.00 95.44 451 PHE A C 1
ATOM 3508 O O . PHE A 1 451 ? 16.865 19.356 -9.745 1.00 95.44 451 PHE A O 1
ATOM 3515 N N . PRO A 1 452 ? 15.894 21.263 -9.063 1.00 95.75 452 PRO A N 1
ATOM 3516 C CA . PRO A 1 452 ? 17.125 21.820 -8.508 1.00 95.75 452 PRO A CA 1
ATOM 3517 C C . PRO A 1 452 ? 17.655 21.018 -7.317 1.00 95.75 452 PRO A C 1
ATOM 3519 O O . PRO A 1 452 ? 18.870 20.891 -7.192 1.00 95.75 452 PRO A O 1
ATOM 3522 N N . ILE A 1 453 ? 16.777 20.445 -6.483 1.00 94.38 453 ILE A N 1
ATOM 3523 C CA . ILE A 1 453 ? 17.182 19.587 -5.360 1.00 94.38 453 ILE A CA 1
ATOM 3524 C C . ILE A 1 453 ? 17.962 18.379 -5.878 1.00 94.38 453 ILE A C 1
ATOM 3526 O O . ILE A 1 453 ? 19.081 18.131 -5.442 1.00 94.38 453 ILE A O 1
ATOM 3530 N N . MET A 1 454 ? 17.402 17.665 -6.857 1.00 93.88 454 MET A N 1
ATOM 3531 C CA . MET A 1 454 ? 18.071 16.503 -7.430 1.00 93.88 454 MET A CA 1
ATOM 3532 C C . MET A 1 454 ? 19.336 16.895 -8.198 1.00 93.88 454 MET A C 1
ATOM 3534 O O . MET A 1 454 ? 20.347 16.217 -8.085 1.00 93.88 454 MET A O 1
ATOM 3538 N N . HIS A 1 455 ? 19.313 18.002 -8.945 1.00 92.19 455 HIS A N 1
ATOM 3539 C CA . HIS A 1 455 ? 20.481 18.474 -9.689 1.00 92.19 455 HIS A CA 1
ATOM 3540 C C . HIS A 1 455 ? 21.662 18.849 -8.776 1.00 92.19 455 HIS A C 1
ATOM 3542 O O . HIS A 1 455 ? 22.815 18.725 -9.187 1.00 92.19 455 HIS A O 1
ATOM 3548 N N . ALA A 1 456 ? 21.392 19.339 -7.563 1.00 91.88 456 ALA A N 1
ATOM 3549 C CA . ALA A 1 456 ? 22.417 19.716 -6.591 1.00 91.88 456 ALA A CA 1
ATOM 3550 C C . ALA A 1 456 ? 22.967 18.530 -5.777 1.00 91.88 456 ALA A C 1
ATOM 3552 O O . ALA A 1 456 ? 24.024 18.665 -5.160 1.00 91.88 456 ALA A O 1
ATOM 3553 N N . ASP A 1 457 ? 22.267 17.394 -5.758 1.00 90.25 457 ASP A N 1
ATOM 3554 C CA . ASP A 1 457 ? 22.647 16.219 -4.974 1.00 90.25 457 ASP A CA 1
ATOM 3555 C C . ASP A 1 457 ? 23.728 15.374 -5.676 1.00 90.25 457 ASP A C 1
ATOM 3557 O O . ASP A 1 457 ? 23.872 15.360 -6.902 1.00 90.25 457 ASP A O 1
ATOM 3561 N N . ASN A 1 458 ? 24.508 14.641 -4.884 1.00 86.94 458 ASN A N 1
ATOM 3562 C CA . ASN A 1 458 ? 25.474 13.681 -5.392 1.00 86.94 458 ASN A CA 1
ATOM 3563 C C . ASN A 1 458 ? 24.742 12.428 -5.886 1.00 86.94 458 ASN A C 1
ATOM 3565 O O . ASN A 1 458 ? 23.981 11.805 -5.159 1.00 86.94 458 ASN A O 1
ATOM 3569 N N . VAL A 1 459 ? 25.041 11.995 -7.105 1.00 84.12 459 VAL A N 1
ATOM 3570 C CA . VAL A 1 459 ? 24.407 10.838 -7.745 1.00 84.12 459 VAL A CA 1
ATOM 3571 C C . VAL A 1 459 ? 24.569 9.525 -6.955 1.00 84.12 459 VAL A C 1
ATOM 3573 O O . VAL A 1 459 ? 23.718 8.640 -7.041 1.00 84.12 459 VAL A O 1
ATOM 3576 N N . ALA A 1 460 ? 25.635 9.401 -6.161 1.00 82.06 460 ALA A N 1
ATOM 3577 C CA . ALA A 1 460 ? 25.879 8.239 -5.307 1.00 82.06 460 ALA A CA 1
ATOM 3578 C C . ALA A 1 460 ? 25.225 8.332 -3.911 1.00 82.06 460 ALA A C 1
ATOM 3580 O O . ALA A 1 460 ? 25.383 7.410 -3.109 1.00 82.06 460 ALA A O 1
ATOM 3581 N N . SER A 1 461 ? 24.533 9.428 -3.582 1.00 87.62 461 SER A N 1
ATOM 3582 C CA . SER A 1 461 ? 23.957 9.628 -2.251 1.00 87.62 461 SER A CA 1
ATOM 3583 C C . SER A 1 461 ? 22.716 8.745 -2.011 1.00 87.62 461 SER A C 1
ATOM 3585 O O . SER A 1 461 ? 21.978 8.408 -2.943 1.00 87.62 461 SER A O 1
ATOM 3587 N N . PRO A 1 462 ? 22.425 8.382 -0.747 1.00 87.81 462 PRO A N 1
ATOM 3588 C CA . PRO A 1 462 ? 21.147 7.773 -0.372 1.00 87.81 462 PRO A CA 1
ATOM 3589 C C . PRO A 1 462 ? 19.934 8.653 -0.721 1.00 87.81 462 PRO A C 1
ATOM 3591 O O . PRO A 1 462 ? 18.880 8.142 -1.101 1.00 87.81 462 PRO A O 1
ATOM 3594 N N . THR A 1 463 ? 20.086 9.977 -0.640 1.00 91.62 463 THR A N 1
ATOM 3595 C CA . THR A 1 463 ? 19.030 10.962 -0.920 1.00 91.62 463 THR A CA 1
ATOM 3596 C C . THR A 1 463 ? 18.654 11.009 -2.398 1.00 91.62 463 THR A C 1
ATOM 3598 O O . THR A 1 463 ? 17.466 11.112 -2.711 1.00 91.62 463 THR A O 1
ATOM 3601 N N . MET A 1 464 ? 19.604 10.769 -3.307 1.00 90.94 464 MET A N 1
ATOM 3602 C CA . MET A 1 464 ? 19.330 10.630 -4.738 1.00 90.94 464 MET A CA 1
ATOM 3603 C C . MET A 1 464 ? 18.306 9.517 -5.008 1.00 90.94 464 MET A C 1
ATOM 3605 O O . MET A 1 464 ? 17.403 9.684 -5.834 1.00 90.94 464 MET A O 1
ATOM 3609 N N . LYS A 1 465 ? 18.370 8.400 -4.262 1.00 91.81 465 LYS A N 1
ATOM 3610 C CA . LYS A 1 465 ? 17.383 7.311 -4.379 1.00 91.81 465 LYS A CA 1
ATOM 3611 C C . LYS A 1 465 ? 15.977 7.774 -3.983 1.00 91.81 465 LYS A C 1
ATOM 3613 O O . LYS A 1 465 ? 15.013 7.435 -4.670 1.00 91.81 465 LYS A O 1
ATOM 3618 N N . VAL A 1 466 ? 15.860 8.595 -2.935 1.00 93.62 466 VAL A N 1
ATOM 3619 C CA . VAL A 1 466 ? 14.589 9.205 -2.501 1.00 93.62 466 VAL A CA 1
ATOM 3620 C C . VAL A 1 466 ? 14.049 10.143 -3.581 1.00 93.62 466 VAL A C 1
ATOM 3622 O O . VAL A 1 466 ? 12.879 10.043 -3.947 1.00 93.62 466 VAL A O 1
ATOM 3625 N N . HIS A 1 467 ? 14.891 11.024 -4.129 1.00 94.50 467 HIS A N 1
ATOM 3626 C CA . HIS A 1 467 ? 14.498 12.003 -5.150 1.00 94.50 467 HIS A CA 1
ATOM 3627 C C . HIS A 1 467 ? 13.942 11.326 -6.403 1.00 94.50 467 HIS A C 1
ATOM 3629 O O . HIS A 1 467 ? 12.847 11.654 -6.866 1.00 94.50 467 HIS A O 1
ATOM 3635 N N . LEU A 1 468 ? 14.661 10.323 -6.905 1.00 93.94 468 LEU A N 1
ATOM 3636 C CA . LEU A 1 468 ? 14.255 9.532 -8.061 1.00 93.94 468 LEU A CA 1
ATOM 3637 C C . LEU A 1 468 ? 12.982 8.719 -7.782 1.00 93.94 468 LEU A C 1
ATOM 3639 O O . LEU A 1 468 ? 12.112 8.637 -8.652 1.00 93.94 468 LEU A O 1
ATOM 3643 N N . LYS A 1 469 ? 12.823 8.177 -6.565 1.00 94.38 469 LYS A N 1
ATOM 3644 C CA . LYS A 1 469 ? 11.611 7.449 -6.167 1.00 94.38 469 LYS A CA 1
ATOM 3645 C C . LYS A 1 469 ? 10.385 8.344 -6.049 1.00 94.38 469 LYS A C 1
ATOM 3647 O O . LYS A 1 469 ? 9.308 7.966 -6.506 1.00 94.38 469 LYS A O 1
ATOM 3652 N N . MET A 1 470 ? 10.531 9.544 -5.501 1.00 94.94 470 MET A N 1
ATOM 3653 C CA . MET A 1 470 ? 9.448 10.528 -5.475 1.00 94.94 470 MET A CA 1
ATOM 3654 C C . MET A 1 470 ? 9.083 11.004 -6.876 1.00 94.94 470 MET A C 1
ATOM 3656 O O . MET A 1 470 ? 7.898 11.105 -7.182 1.00 94.94 470 MET A O 1
ATOM 3660 N N . PHE A 1 471 ? 10.079 11.238 -7.735 1.00 95.69 471 PHE A N 1
ATOM 3661 C CA . PHE A 1 471 ? 9.854 11.579 -9.137 1.00 95.69 471 PHE A CA 1
ATOM 3662 C C . PHE A 1 471 ? 9.075 10.476 -9.871 1.00 95.69 471 PHE A C 1
ATOM 3664 O O . PHE A 1 471 ? 8.130 10.782 -10.596 1.00 95.69 471 PHE A O 1
ATOM 3671 N N . GLU A 1 472 ? 9.418 9.201 -9.644 1.00 93.88 472 GLU A N 1
ATOM 3672 C CA . GLU A 1 472 ? 8.688 8.044 -10.182 1.00 93.88 472 GLU A CA 1
ATOM 3673 C C . GLU A 1 472 ? 7.202 8.083 -9.797 1.00 93.88 472 GLU A C 1
ATOM 3675 O O . GLU A 1 472 ? 6.324 7.970 -10.655 1.00 93.88 472 GLU A O 1
ATOM 3680 N N . ILE A 1 473 ? 6.919 8.252 -8.501 1.00 94.25 473 ILE A N 1
ATOM 3681 C CA . ILE A 1 473 ? 5.550 8.250 -7.973 1.00 94.25 473 ILE A CA 1
ATOM 3682 C C . ILE A 1 473 ? 4.780 9.461 -8.506 1.00 94.25 473 ILE A C 1
ATOM 3684 O O . ILE A 1 473 ? 3.656 9.302 -8.978 1.00 94.25 473 ILE A O 1
ATOM 3688 N N . LEU A 1 474 ? 5.396 10.645 -8.514 1.00 94.38 474 LEU A N 1
ATOM 3689 C CA . LEU A 1 474 ? 4.798 11.859 -9.062 1.00 94.38 474 LEU A CA 1
ATOM 3690 C C . LEU A 1 474 ? 4.428 11.674 -10.535 1.00 94.38 474 LEU A C 1
ATOM 3692 O O . LEU A 1 474 ? 3.287 11.930 -10.911 1.00 94.38 474 LEU A O 1
ATOM 3696 N N . CYS A 1 475 ? 5.347 11.159 -11.357 1.00 90.88 475 CYS A N 1
ATOM 3697 C CA . CYS A 1 475 ? 5.092 10.922 -12.778 1.00 90.88 475 CYS A CA 1
ATOM 3698 C C . CYS A 1 475 ? 3.953 9.926 -13.019 1.00 90.88 475 CYS A C 1
ATOM 3700 O O . CYS A 1 475 ? 3.211 10.076 -13.988 1.00 90.88 475 CYS A O 1
ATOM 3702 N N . SER A 1 476 ? 3.777 8.941 -12.133 1.00 88.56 476 SER A N 1
ATOM 3703 C CA . SER A 1 476 ? 2.660 7.995 -12.218 1.00 88.56 476 SER A CA 1
ATOM 3704 C C . SER A 1 476 ? 1.287 8.634 -11.960 1.00 88.56 476 SER A C 1
ATOM 3706 O O . SER A 1 476 ? 0.276 8.097 -12.411 1.00 88.56 476 SER A O 1
ATOM 3708 N N . CYS A 1 477 ? 1.252 9.789 -11.287 1.00 86.81 477 CYS A N 1
ATOM 3709 C CA . CYS A 1 477 ? 0.040 10.551 -10.979 1.00 86.81 477 CYS A CA 1
ATOM 3710 C C . CYS A 1 477 ? -0.247 11.684 -11.982 1.00 86.81 477 CYS A C 1
ATOM 3712 O O . CYS A 1 477 ? -1.304 12.304 -11.905 1.00 86.81 477 CYS A O 1
ATOM 3714 N N . LEU A 1 478 ? 0.664 11.973 -12.919 1.00 86.44 478 LEU A N 1
ATOM 3715 C CA . LEU A 1 478 ? 0.484 13.045 -13.901 1.00 86.44 478 LEU A CA 1
ATOM 3716 C C . LEU A 1 478 ? -0.529 12.648 -14.989 1.00 86.44 478 LEU A C 1
ATOM 3718 O O . LEU A 1 478 ? -0.228 11.809 -15.842 1.00 86.44 478 LEU A O 1
ATOM 3722 N N . ASP A 1 479 ? -1.676 13.331 -15.041 1.00 77.56 479 ASP A N 1
ATOM 3723 C CA . ASP A 1 479 ? -2.530 13.369 -16.236 1.00 77.56 479 ASP A CA 1
ATOM 3724 C C . ASP A 1 479 ? -2.377 14.722 -16.947 1.00 77.56 479 ASP A C 1
ATOM 3726 O O . ASP A 1 479 ? -2.891 15.747 -16.506 1.00 77.56 479 ASP A O 1
ATOM 3730 N N . ILE A 1 480 ? -1.581 14.747 -18.021 1.00 69.31 480 ILE A N 1
ATOM 3731 C CA . ILE A 1 480 ? -1.202 15.993 -18.703 1.00 69.31 480 ILE A CA 1
ATOM 3732 C C . ILE A 1 480 ? -2.200 16.304 -19.820 1.00 69.31 480 ILE A C 1
ATOM 3734 O O . ILE A 1 480 ? -2.153 15.706 -20.904 1.00 69.31 480 ILE A O 1
ATOM 3738 N N . ASP A 1 481 ? -3.039 17.306 -19.573 1.00 69.94 481 ASP A N 1
ATOM 3739 C CA . ASP A 1 481 ? -3.894 17.930 -20.579 1.00 69.94 481 ASP A CA 1
ATOM 3740 C C . ASP A 1 481 ? -3.103 18.865 -21.519 1.00 69.94 481 ASP A C 1
ATOM 3742 O O . ASP A 1 481 ? -2.069 19.416 -21.137 1.00 69.94 481 ASP A O 1
ATOM 3746 N N . PRO A 1 482 ? -3.569 19.104 -22.762 1.00 66.38 482 PRO A N 1
ATOM 3747 C CA . PRO A 1 482 ? -2.859 19.916 -23.763 1.00 66.38 482 PRO A CA 1
ATOM 3748 C C . PRO A 1 482 ? -2.855 21.441 -23.497 1.00 66.38 482 PRO A C 1
ATOM 3750 O O . PRO A 1 482 ? -2.479 22.213 -24.384 1.00 66.38 482 PRO A O 1
ATOM 3753 N N . GLY A 1 483 ? -3.283 21.887 -22.311 1.00 76.62 483 GLY A N 1
ATOM 3754 C CA . GLY A 1 483 ? -3.317 23.298 -21.906 1.00 76.62 483 GLY A CA 1
ATOM 3755 C C . GLY A 1 483 ? -1.930 23.929 -21.701 1.00 76.62 483 GLY A C 1
ATOM 3756 O O . GLY A 1 483 ? -0.898 23.278 -21.867 1.00 76.62 483 GLY A O 1
ATOM 3757 N N . GLU A 1 484 ? -1.890 25.214 -21.332 1.00 78.38 484 GLU A N 1
ATOM 3758 C CA . GLU A 1 484 ? -0.633 25.958 -21.123 1.00 78.38 484 GLU A CA 1
ATOM 3759 C C . GLU A 1 484 ? 0.240 25.352 -20.016 1.00 78.38 484 GLU A C 1
ATOM 3761 O O . GLU A 1 484 ? 1.404 25.044 -20.272 1.00 78.38 484 GLU A O 1
ATOM 3766 N N . LEU A 1 485 ? -0.344 25.051 -18.851 1.00 81.56 485 LEU A N 1
ATOM 3767 C CA . LEU A 1 485 ? 0.351 24.369 -17.749 1.00 81.56 485 LEU A CA 1
ATOM 3768 C C . LEU A 1 485 ? 0.893 22.991 -18.165 1.00 81.56 485 LEU A C 1
ATOM 3770 O O . LEU A 1 485 ? 1.993 22.602 -17.781 1.00 81.56 485 LEU A O 1
ATOM 3774 N N . GLY A 1 486 ? 0.174 22.262 -19.023 1.00 82.75 486 GLY A N 1
ATOM 3775 C CA . GLY A 1 486 ? 0.648 20.982 -19.552 1.00 82.75 486 GLY A CA 1
ATOM 3776 C C . GLY A 1 486 ? 1.901 21.120 -20.424 1.00 82.75 486 GLY A C 1
ATOM 3777 O O . GLY A 1 486 ? 2.787 20.259 -20.396 1.00 82.75 486 GLY A O 1
ATOM 3778 N N . LYS A 1 487 ? 2.034 22.232 -21.163 1.00 84.88 487 LYS A N 1
ATOM 3779 C CA . LYS A 1 487 ? 3.259 22.548 -21.917 1.00 84.88 487 LYS A CA 1
ATOM 3780 C C . LYS A 1 487 ? 4.419 22.885 -20.985 1.00 84.88 487 LYS A C 1
ATOM 3782 O O . LYS A 1 487 ? 5.548 22.511 -21.291 1.00 84.88 487 LYS A O 1
ATOM 3787 N N . GLU A 1 488 ? 4.168 23.574 -19.878 1.00 88.50 488 GLU A N 1
ATOM 3788 C CA . GLU A 1 488 ? 5.191 23.882 -18.870 1.00 88.50 488 GLU A CA 1
ATOM 3789 C C . GLU A 1 488 ? 5.688 22.618 -18.169 1.00 88.50 488 GLU A C 1
ATOM 3791 O O . GLU A 1 488 ? 6.898 22.382 -18.135 1.00 88.50 488 GLU A O 1
ATOM 3796 N N . ILE A 1 489 ? 4.774 21.727 -17.770 1.00 88.88 489 ILE A N 1
ATOM 3797 C CA . ILE A 1 489 ? 5.124 20.396 -17.256 1.00 88.88 489 ILE A CA 1
ATOM 3798 C C . ILE A 1 489 ? 5.963 19.625 -18.288 1.00 88.88 489 ILE A C 1
ATOM 3800 O O . ILE A 1 489 ? 6.996 19.045 -17.966 1.00 88.88 489 ILE A O 1
ATOM 3804 N N . SER A 1 490 ? 5.586 19.662 -19.565 1.00 87.75 490 SER A N 1
ATOM 3805 C CA . SER A 1 490 ? 6.360 18.988 -20.618 1.00 87.75 490 SER A CA 1
ATOM 3806 C C . SER A 1 490 ? 7.782 19.559 -20.760 1.00 87.75 490 SER A C 1
ATOM 3808 O O . SER A 1 490 ? 8.731 18.806 -20.984 1.00 87.75 490 SER A O 1
ATOM 3810 N N . LYS A 1 491 ? 7.958 20.881 -20.601 1.00 89.56 491 LYS A N 1
ATOM 3811 C CA . LYS A 1 491 ? 9.282 21.529 -20.612 1.00 89.56 491 LYS A CA 1
ATOM 3812 C C . LYS A 1 491 ? 10.123 21.107 -19.413 1.00 89.56 491 LYS A C 1
ATOM 3814 O O . LYS A 1 491 ? 11.317 20.873 -19.583 1.00 89.56 491 LYS A O 1
ATOM 3819 N N . ILE A 1 492 ? 9.541 21.011 -18.217 1.00 92.00 492 ILE A N 1
ATOM 3820 C CA . ILE A 1 492 ? 10.322 20.601 -17.050 1.00 92.00 492 ILE A CA 1
ATOM 3821 C C . ILE A 1 492 ? 10.685 19.118 -17.104 1.00 92.00 492 ILE A C 1
ATOM 3823 O O . ILE A 1 492 ? 11.843 18.780 -16.878 1.00 92.00 492 ILE A O 1
ATOM 3827 N N . LEU A 1 493 ? 9.766 18.244 -17.533 1.00 92.00 493 LEU A N 1
ATOM 3828 C CA . LEU A 1 493 ? 10.060 16.829 -17.789 1.00 92.00 493 LEU A CA 1
ATOM 3829 C C . LEU A 1 493 ? 11.192 16.656 -18.809 1.00 92.00 493 LEU A C 1
ATOM 3831 O O . LEU A 1 493 ? 12.026 15.764 -18.664 1.00 92.00 493 LEU A O 1
ATOM 3835 N N . GLN A 1 494 ? 11.272 17.534 -19.812 1.00 91.25 494 GLN A N 1
ATOM 3836 C CA . GLN A 1 494 ? 12.403 17.547 -20.733 1.00 91.25 494 GLN A CA 1
ATOM 3837 C C . GLN A 1 494 ? 13.732 17.849 -20.018 1.00 91.25 494 GLN A C 1
ATOM 3839 O O . GLN A 1 494 ? 14.704 17.144 -20.277 1.00 91.25 494 GLN A O 1
ATOM 3844 N N . LYS A 1 495 ? 13.775 18.817 -19.092 1.00 93.25 495 LYS A N 1
ATOM 3845 C CA . LYS A 1 495 ? 14.984 19.099 -18.295 1.00 93.25 495 LYS A CA 1
ATOM 3846 C C . LYS A 1 495 ? 15.418 17.887 -17.466 1.00 93.25 495 LYS A C 1
ATOM 3848 O O . LYS A 1 495 ? 16.608 17.601 -17.395 1.00 93.25 495 LYS A O 1
ATOM 3853 N N . PHE A 1 496 ? 14.472 17.142 -16.884 1.00 93.81 496 PHE A N 1
ATOM 3854 C CA . PHE A 1 496 ? 14.783 15.887 -16.184 1.00 93.81 496 PHE A CA 1
ATOM 3855 C C . PHE A 1 496 ? 15.411 14.850 -17.125 1.00 93.81 496 PHE A C 1
ATOM 3857 O O . PHE A 1 496 ? 16.416 14.244 -16.771 1.00 93.81 496 PHE A O 1
ATOM 3864 N N . ILE A 1 497 ? 14.874 14.674 -18.338 1.00 93.19 497 ILE A N 1
ATOM 3865 C CA . ILE A 1 497 ? 15.439 13.745 -19.335 1.00 93.19 497 ILE A CA 1
ATOM 3866 C C . ILE A 1 497 ? 16.858 14.162 -19.745 1.00 93.19 497 ILE A C 1
ATOM 3868 O O . ILE A 1 497 ? 17.738 13.311 -19.853 1.00 93.19 497 ILE A O 1
ATOM 3872 N N . GLU A 1 498 ? 17.094 15.458 -19.954 1.00 92.31 498 GLU A N 1
ATOM 3873 C CA . GLU A 1 498 ? 18.425 16.002 -20.249 1.00 92.31 498 GLU A CA 1
ATOM 3874 C C . GLU A 1 498 ? 19.399 15.753 -19.091 1.00 92.31 498 GLU A C 1
ATOM 3876 O O . GLU A 1 498 ? 20.512 15.280 -19.314 1.00 92.31 498 GLU A O 1
ATOM 3881 N N . TYR A 1 499 ? 18.964 15.976 -17.850 1.00 92.31 499 TYR A N 1
ATOM 3882 C CA . TYR A 1 499 ? 19.763 15.690 -16.661 1.00 92.31 499 TYR A CA 1
ATOM 3883 C C . TYR A 1 499 ? 20.082 14.193 -16.514 1.00 92.31 499 TYR A C 1
ATOM 3885 O O . TYR A 1 499 ? 21.232 13.827 -16.274 1.00 92.31 499 TYR A O 1
ATOM 3893 N N . PHE A 1 500 ? 19.111 13.307 -16.751 1.00 92.62 500 PHE A N 1
ATOM 3894 C CA . PHE A 1 500 ? 19.350 11.862 -16.767 1.00 92.62 500 PHE A CA 1
ATOM 3895 C C . PHE A 1 500 ? 20.345 11.449 -17.856 1.00 92.62 500 PHE A C 1
ATOM 3897 O O . PHE A 1 500 ? 21.151 10.551 -17.627 1.00 92.62 500 PHE A O 1
ATOM 3904 N N . ALA A 1 501 ? 20.337 12.112 -19.016 1.00 90.56 501 ALA A N 1
ATOM 3905 C CA . ALA A 1 501 ? 21.314 11.853 -20.071 1.00 90.56 501 ALA A CA 1
ATOM 3906 C C . ALA A 1 501 ? 22.735 12.218 -19.623 1.00 90.56 501 ALA A C 1
ATOM 3908 O O . ALA A 1 501 ? 23.671 11.464 -19.880 1.00 90.56 501 ALA A O 1
ATOM 3909 N N . VAL A 1 502 ? 22.886 13.333 -18.902 1.00 89.06 502 VAL A N 1
ATOM 3910 C CA . VAL A 1 502 ? 24.165 13.746 -18.308 1.00 89.06 502 VAL A CA 1
ATOM 3911 C C . VAL A 1 502 ? 24.632 12.741 -17.254 1.00 89.06 502 VAL A C 1
ATOM 3913 O O . VAL A 1 502 ? 25.784 12.316 -17.303 1.00 89.06 502 VAL A O 1
ATOM 3916 N N . ILE A 1 503 ? 23.746 12.302 -16.351 1.00 88.06 503 ILE A N 1
ATOM 3917 C CA . ILE A 1 503 ? 24.076 11.279 -15.345 1.00 88.06 503 ILE A CA 1
ATOM 3918 C C . ILE A 1 503 ? 24.589 10.004 -16.022 1.00 88.06 503 ILE A C 1
ATOM 3920 O O . ILE A 1 503 ? 25.664 9.520 -15.682 1.00 88.06 503 ILE A O 1
ATOM 3924 N N . MET A 1 504 ? 23.853 9.490 -17.007 1.00 86.88 504 MET A N 1
ATOM 3925 C CA . MET A 1 504 ? 24.196 8.246 -17.703 1.00 86.88 504 MET A CA 1
ATOM 3926 C C . MET A 1 504 ? 25.495 8.334 -18.512 1.00 86.88 504 MET A C 1
ATOM 3928 O O . MET A 1 504 ? 26.092 7.302 -18.794 1.00 86.88 504 MET A O 1
ATOM 3932 N N . ALA A 1 505 ? 25.920 9.538 -18.903 1.00 84.69 505 ALA A N 1
ATOM 3933 C CA . ALA A 1 505 ? 27.170 9.754 -19.627 1.00 84.69 505 ALA A CA 1
ATOM 3934 C C . ALA A 1 505 ? 28.394 9.905 -18.704 1.00 84.69 505 ALA A C 1
ATOM 3936 O O . ALA A 1 505 ? 29.514 9.653 -19.140 1.00 84.69 505 ALA A O 1
ATOM 3937 N N . ILE A 1 506 ? 28.197 10.356 -17.460 1.00 81.94 506 ILE A N 1
ATOM 3938 C CA . ILE A 1 506 ? 29.286 10.634 -16.506 1.00 81.94 506 ILE A CA 1
ATOM 3939 C C . ILE A 1 506 ? 29.504 9.465 -15.544 1.00 81.94 506 ILE A C 1
ATOM 3941 O O . ILE A 1 506 ? 30.635 9.193 -15.144 1.00 81.94 506 ILE A O 1
ATOM 3945 N N . VAL A 1 507 ? 28.427 8.797 -15.135 1.00 80.69 507 VAL A N 1
ATOM 3946 C CA . VAL A 1 507 ? 28.490 7.733 -14.138 1.00 80.69 507 VAL A CA 1
ATOM 3947 C C . VAL A 1 507 ? 28.987 6.440 -14.767 1.00 80.69 507 VAL A C 1
ATOM 3949 O O . VAL A 1 507 ? 28.451 5.976 -15.771 1.00 80.69 507 VAL A O 1
ATOM 3952 N N . ASP A 1 508 ? 29.968 5.820 -14.116 1.00 79.69 508 ASP A N 1
ATOM 3953 C CA . ASP A 1 508 ? 30.408 4.471 -14.451 1.00 79.69 508 ASP A CA 1
ATOM 3954 C C . ASP A 1 508 ? 29.282 3.463 -14.169 1.00 79.69 508 ASP A C 1
ATOM 3956 O O . ASP A 1 508 ? 28.973 3.128 -13.017 1.00 79.69 508 ASP A O 1
ATOM 3960 N N . ALA A 1 509 ? 28.657 2.984 -15.247 1.00 72.88 509 ALA A N 1
ATOM 3961 C CA . ALA A 1 509 ? 27.551 2.037 -15.200 1.00 72.88 509 ALA A CA 1
ATOM 3962 C C . ALA A 1 509 ? 27.940 0.711 -14.522 1.00 72.88 509 ALA A C 1
ATOM 3964 O O . ALA A 1 509 ? 27.071 0.056 -13.944 1.00 72.88 509 ALA A O 1
ATOM 3965 N N . GLY A 1 510 ? 29.225 0.334 -14.532 1.00 72.00 510 GLY A N 1
ATOM 3966 C CA . GLY A 1 510 ? 29.718 -0.861 -13.848 1.00 72.00 510 GLY A CA 1
ATOM 3967 C C . GLY A 1 510 ? 29.607 -0.762 -12.325 1.00 72.00 510 GLY A C 1
ATOM 3968 O O . GLY A 1 510 ? 29.196 -1.720 -11.672 1.00 72.00 510 GLY A O 1
ATOM 3969 N N . ASN A 1 511 ? 29.891 0.416 -11.765 1.00 76.81 511 ASN A N 1
ATOM 3970 C CA . ASN A 1 511 ? 29.841 0.672 -10.322 1.00 76.81 511 ASN A CA 1
ATOM 3971 C C . ASN A 1 511 ? 28.449 1.107 -9.828 1.00 76.81 511 ASN A C 1
ATOM 3973 O O . ASN A 1 511 ? 28.111 0.899 -8.664 1.00 76.81 511 ASN A O 1
ATOM 3977 N N . HIS A 1 512 ? 27.613 1.663 -10.710 1.00 83.31 512 HIS A N 1
ATOM 3978 C CA . HIS A 1 512 ? 26.275 2.166 -10.374 1.00 83.31 512 HIS A CA 1
ATOM 3979 C C . HIS A 1 512 ? 25.168 1.531 -11.226 1.00 83.31 512 HIS A C 1
ATOM 3981 O O . HIS A 1 512 ? 24.214 2.189 -11.649 1.00 83.31 512 HIS A O 1
ATOM 3987 N N . ALA A 1 513 ? 25.269 0.220 -11.439 1.00 86.19 513 ALA A N 1
ATOM 3988 C CA . ALA A 1 513 ? 24.322 -0.567 -12.223 1.00 86.19 513 ALA A CA 1
ATOM 3989 C C . ALA A 1 513 ? 22.851 -0.373 -11.797 1.00 86.19 513 ALA A C 1
ATOM 3991 O O . ALA A 1 513 ? 21.955 -0.297 -12.641 1.00 86.19 513 ALA A O 1
ATOM 3992 N N . GLU A 1 514 ? 22.609 -0.264 -10.484 1.00 87.25 514 GLU A N 1
ATOM 3993 C CA . GLU A 1 514 ? 21.283 -0.044 -9.885 1.00 87.25 514 GLU A CA 1
ATOM 3994 C C . GLU A 1 514 ? 20.644 1.270 -10.358 1.00 87.25 514 GLU A C 1
ATOM 3996 O O . GLU A 1 514 ? 19.490 1.295 -10.788 1.00 87.25 514 GLU A O 1
ATOM 4001 N N . LEU A 1 515 ? 21.423 2.353 -10.343 1.00 89.00 515 LEU A N 1
ATOM 4002 C CA . LEU A 1 515 ? 20.991 3.672 -10.791 1.00 89.00 515 LEU A CA 1
ATOM 4003 C C . LEU A 1 515 ? 20.697 3.681 -12.292 1.00 89.00 515 LEU A C 1
ATOM 4005 O O . LEU A 1 515 ? 19.666 4.208 -12.708 1.00 89.00 515 LEU A O 1
ATOM 4009 N N . ALA A 1 516 ? 21.577 3.077 -13.098 1.00 89.75 516 ALA A N 1
ATOM 4010 C CA . ALA A 1 516 ? 21.397 3.000 -14.545 1.00 89.75 516 ALA A CA 1
ATOM 4011 C C . ALA A 1 516 ? 20.070 2.314 -14.901 1.00 89.75 516 ALA A C 1
ATOM 4013 O O . ALA A 1 516 ? 19.276 2.837 -15.686 1.00 89.75 516 ALA A O 1
ATOM 4014 N N . PHE A 1 517 ? 19.775 1.180 -14.260 1.00 90.94 517 PHE A N 1
ATOM 4015 C CA . PHE A 1 517 ? 18.498 0.492 -14.432 1.00 90.94 517 PHE A CA 1
ATOM 4016 C C . PHE A 1 517 ? 17.306 1.356 -14.018 1.00 90.94 517 PHE A C 1
ATOM 4018 O O . PHE A 1 517 ? 16.294 1.398 -14.724 1.00 90.94 517 PHE A O 1
ATOM 4025 N N . TYR A 1 518 ? 17.421 2.067 -12.898 1.00 90.75 518 TYR A N 1
ATOM 4026 C CA . TYR A 1 518 ? 16.348 2.918 -12.405 1.00 90.75 518 TYR A CA 1
ATOM 4027 C C . TYR A 1 518 ? 16.049 4.087 -13.355 1.00 90.75 518 TYR A C 1
ATOM 4029 O O . TYR A 1 518 ? 14.887 4.343 -13.677 1.00 90.75 518 TYR A O 1
ATOM 4037 N N . ILE A 1 519 ? 17.082 4.741 -13.893 1.00 92.50 519 ILE A N 1
ATOM 4038 C CA . ILE A 1 519 ? 16.937 5.793 -14.910 1.00 92.50 519 ILE A CA 1
ATOM 4039 C C . ILE A 1 519 ? 16.274 5.240 -16.179 1.00 92.50 519 ILE A C 1
ATOM 4041 O O . ILE A 1 519 ? 15.356 5.864 -16.714 1.00 92.50 519 ILE A O 1
ATOM 4045 N N . LEU A 1 520 ? 16.667 4.048 -16.643 1.00 93.00 520 LEU A N 1
ATOM 4046 C CA . LEU A 1 520 ? 16.007 3.390 -17.778 1.00 93.00 520 LEU A CA 1
ATOM 4047 C C . LEU A 1 520 ? 14.522 3.123 -17.488 1.00 93.00 520 LEU A C 1
ATOM 4049 O O . LEU A 1 520 ? 13.671 3.334 -18.355 1.00 93.00 520 LEU A O 1
ATOM 4053 N N . ARG A 1 521 ? 14.185 2.696 -16.266 1.00 92.19 521 ARG A N 1
ATOM 4054 C CA . ARG A 1 521 ? 12.796 2.476 -15.845 1.00 92.19 521 ARG A CA 1
ATOM 4055 C C . ARG A 1 521 ? 11.982 3.770 -15.873 1.00 92.19 521 ARG A C 1
ATOM 4057 O O . ARG A 1 521 ? 10.892 3.774 -16.450 1.00 92.19 521 ARG A O 1
ATOM 4064 N N . LEU A 1 522 ? 12.525 4.860 -15.327 1.00 92.38 522 LEU A N 1
ATOM 4065 C CA . LEU A 1 522 ? 11.916 6.194 -15.377 1.00 92.38 522 LEU A CA 1
ATOM 4066 C C . LEU A 1 522 ? 11.707 6.661 -16.819 1.00 92.38 522 LEU A C 1
ATOM 4068 O O . LEU A 1 522 ? 10.619 7.104 -17.181 1.00 92.38 522 LEU A O 1
ATOM 4072 N N . LEU A 1 523 ? 12.713 6.494 -17.676 1.00 92.12 523 LEU A N 1
ATOM 4073 C CA . LEU A 1 523 ? 12.611 6.845 -19.087 1.00 92.12 523 LEU A CA 1
ATOM 4074 C C . LEU A 1 523 ? 11.507 6.045 -19.792 1.00 92.12 523 LEU A C 1
ATOM 4076 O O . LEU A 1 523 ? 10.707 6.599 -20.548 1.00 92.12 523 LEU A O 1
ATOM 4080 N N . GLY A 1 524 ? 11.423 4.743 -19.511 1.00 90.81 524 GLY A N 1
ATOM 4081 C CA . GLY A 1 524 ? 10.356 3.879 -20.005 1.00 90.81 524 GLY A CA 1
ATOM 4082 C C . GLY A 1 524 ? 8.965 4.328 -19.550 1.00 90.81 524 GLY A C 1
ATOM 4083 O O . GLY A 1 524 ? 8.026 4.290 -20.349 1.00 90.81 524 GLY A O 1
ATOM 4084 N N . MET A 1 525 ? 8.820 4.786 -18.303 1.00 89.75 525 MET A N 1
ATOM 4085 C CA . MET A 1 525 ? 7.576 5.370 -17.793 1.00 89.75 525 MET A CA 1
ATOM 4086 C C . MET A 1 525 ? 7.210 6.645 -18.560 1.00 89.75 525 MET A C 1
ATOM 4088 O O . MET A 1 525 ? 6.117 6.721 -19.124 1.00 89.75 525 MET A O 1
ATOM 4092 N N . LEU A 1 526 ? 8.137 7.603 -18.651 1.00 89.50 526 LEU A N 1
ATOM 4093 C CA . LEU A 1 526 ? 7.923 8.885 -19.327 1.00 89.50 526 LEU A CA 1
ATOM 4094 C C . LEU A 1 526 ? 7.521 8.689 -20.797 1.00 89.50 526 LEU A C 1
ATOM 4096 O O . LEU A 1 526 ? 6.576 9.306 -21.287 1.00 89.50 526 LEU A O 1
ATOM 4100 N N . LEU A 1 527 ? 8.178 7.775 -21.516 1.00 85.06 527 LEU A N 1
ATOM 4101 C CA . LEU A 1 527 ? 7.871 7.501 -22.926 1.00 85.06 527 LEU A CA 1
ATOM 4102 C C . LEU A 1 527 ? 6.487 6.881 -23.147 1.00 85.06 527 LEU A C 1
ATOM 4104 O O . LEU A 1 527 ? 5.915 7.055 -24.232 1.00 85.06 527 LEU A O 1
ATOM 4108 N N . ASN A 1 528 ? 5.961 6.179 -22.141 1.00 84.56 528 ASN A N 1
ATOM 4109 C CA . ASN A 1 528 ? 4.631 5.580 -22.160 1.00 84.56 528 ASN A CA 1
ATOM 4110 C C . ASN A 1 528 ? 3.506 6.565 -21.824 1.00 84.56 528 ASN A C 1
ATOM 4112 O O . ASN A 1 528 ? 2.349 6.234 -22.104 1.00 84.56 528 ASN A O 1
ATOM 4116 N N . MET A 1 529 ? 3.827 7.755 -21.303 1.00 82.62 529 MET A N 1
ATOM 4117 C CA . MET A 1 529 ? 2.861 8.842 -21.132 1.00 82.62 529 MET A CA 1
ATOM 4118 C C . MET A 1 529 ? 2.245 9.260 -22.480 1.00 82.62 529 MET A C 1
ATOM 4120 O O . MET A 1 529 ? 2.764 8.943 -23.561 1.00 82.62 529 MET A O 1
ATOM 4124 N N . LYS A 1 530 ? 1.107 9.969 -22.428 1.00 72.88 530 LYS A N 1
ATOM 4125 C CA . LYS A 1 530 ? 0.392 10.460 -23.619 1.00 72.88 530 LYS A CA 1
ATOM 4126 C C . LYS A 1 530 ? 1.346 11.259 -24.526 1.00 72.88 530 LYS A C 1
ATOM 4128 O O . LYS A 1 530 ? 2.277 11.916 -24.068 1.00 72.88 530 LYS A O 1
ATOM 413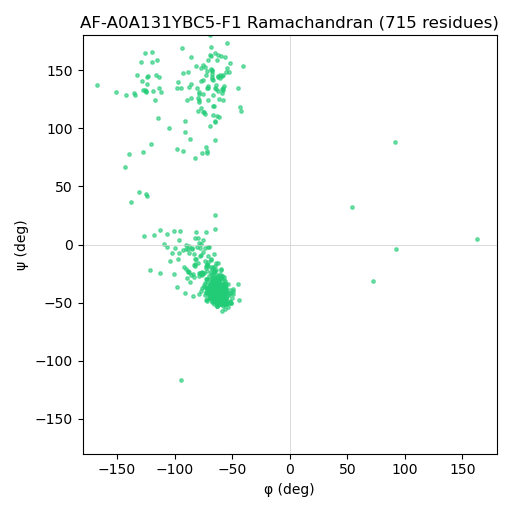3 N N . LYS A 1 531 ? 1.122 11.215 -25.848 1.00 65.50 531 LYS A N 1
ATOM 4134 C CA . LYS A 1 531 ? 2.016 11.861 -26.837 1.00 65.50 531 LYS A CA 1
ATOM 4135 C C . LYS A 1 531 ? 2.191 13.370 -26.609 1.00 65.50 531 LYS A C 1
ATOM 4137 O O . LYS A 1 531 ? 3.236 13.896 -26.968 1.00 65.50 531 LYS A O 1
ATOM 4142 N N . SER A 1 532 ? 1.200 14.040 -26.018 1.00 61.06 532 SER A N 1
ATOM 4143 C CA . SER A 1 532 ? 1.243 15.463 -25.659 1.00 61.06 532 SER A CA 1
ATOM 4144 C C . SER A 1 532 ? 2.274 15.801 -24.578 1.00 61.06 532 SER A C 1
ATOM 4146 O O . SER A 1 532 ? 2.700 16.946 -24.514 1.00 61.06 532 SER A O 1
ATOM 4148 N N . SER A 1 533 ? 2.690 14.829 -23.763 1.00 65.25 533 SER A N 1
ATOM 4149 C CA . SER A 1 533 ? 3.507 15.043 -22.561 1.00 65.25 533 SER A CA 1
ATOM 4150 C C . SER A 1 533 ? 5.008 15.180 -22.817 1.00 65.25 533 SER A C 1
ATOM 4152 O O . SER A 1 533 ? 5.740 15.638 -21.948 1.00 65.25 533 SER A O 1
ATOM 4154 N N . LEU A 1 534 ? 5.500 14.736 -23.978 1.00 74.12 534 LEU A N 1
ATOM 4155 C CA . LEU A 1 534 ? 6.930 14.740 -24.294 1.00 74.12 534 LEU A CA 1
ATOM 4156 C C . LEU A 1 534 ? 7.168 15.274 -25.699 1.00 74.12 534 LEU A C 1
ATOM 4158 O O . LEU A 1 534 ? 6.598 14.762 -26.666 1.00 74.12 534 LEU A O 1
ATOM 4162 N N . SER A 1 535 ? 8.072 16.246 -25.809 1.00 79.44 535 SER A N 1
ATOM 4163 C CA . SER A 1 535 ? 8.425 16.872 -27.079 1.00 79.44 535 SER A CA 1
ATOM 4164 C C . SER A 1 535 ? 9.196 15.907 -27.995 1.00 79.44 535 SER A C 1
ATOM 4166 O O . SER A 1 535 ? 9.735 14.880 -27.567 1.00 79.44 535 SER A O 1
ATOM 4168 N N . HIS A 1 536 ? 9.270 16.237 -29.290 1.00 82.94 536 HIS A N 1
ATOM 4169 C CA . HIS A 1 536 ? 10.107 15.487 -30.232 1.00 82.94 536 HIS A CA 1
ATOM 4170 C C . HIS A 1 536 ? 11.585 15.525 -29.807 1.00 82.94 536 HIS A C 1
ATOM 4172 O O . HIS A 1 536 ? 12.281 14.518 -29.916 1.00 82.94 536 HIS A O 1
ATOM 4178 N N . LEU A 1 537 ? 12.034 16.659 -29.258 1.00 84.12 537 LEU A N 1
ATOM 4179 C CA . LEU A 1 537 ? 13.378 16.846 -28.715 1.00 84.12 537 LEU A CA 1
ATOM 4180 C C . LEU A 1 537 ? 13.639 15.923 -27.517 1.00 84.12 537 LEU A C 1
ATOM 4182 O O . LEU A 1 537 ? 14.665 15.249 -27.504 1.00 84.12 537 LEU A O 1
ATOM 4186 N N . SER A 1 538 ? 12.685 15.778 -26.589 1.00 85.19 538 SER A N 1
ATOM 4187 C CA . SER A 1 538 ? 12.795 14.815 -25.482 1.00 85.19 538 SER A CA 1
ATOM 4188 C C . SER A 1 538 ? 13.042 13.393 -25.988 1.00 85.19 538 SER A C 1
ATOM 4190 O O . SER A 1 538 ? 13.857 12.667 -25.426 1.00 85.19 538 SER A O 1
ATOM 4192 N N . GLY A 1 539 ? 12.375 12.992 -27.076 1.00 86.00 539 GLY A N 1
ATOM 4193 C CA . GLY A 1 539 ? 12.586 11.684 -27.700 1.00 86.00 539 GLY A CA 1
ATOM 4194 C C . GLY A 1 539 ? 13.987 11.505 -28.298 1.00 86.00 539 GLY A C 1
ATOM 4195 O O . GLY A 1 539 ? 14.548 10.417 -28.202 1.00 86.00 539 GLY A O 1
ATOM 4196 N N . ILE A 1 540 ? 14.564 12.561 -28.878 1.00 87.25 540 ILE A N 1
ATOM 4197 C CA . ILE A 1 540 ? 15.930 12.545 -29.425 1.00 87.25 540 ILE A CA 1
ATOM 4198 C C . ILE A 1 540 ? 16.955 12.395 -28.296 1.00 87.25 540 ILE A C 1
ATOM 4200 O O . ILE A 1 540 ? 17.793 11.498 -28.349 1.00 87.25 540 ILE A O 1
ATOM 4204 N N . VAL A 1 541 ? 16.840 13.214 -27.246 1.00 90.62 541 VAL A N 1
ATOM 4205 C CA . VAL A 1 541 ? 17.724 13.153 -26.067 1.00 90.62 541 VAL A CA 1
ATOM 4206 C C . VAL A 1 541 ? 17.626 11.789 -25.383 1.00 90.62 541 VAL A C 1
ATOM 4208 O O . VAL A 1 541 ? 18.636 11.220 -24.988 1.00 90.62 541 VAL A O 1
ATOM 4211 N N . SER A 1 542 ? 16.422 11.213 -25.321 1.00 90.75 542 SER A N 1
ATOM 4212 C CA . SER A 1 542 ? 16.212 9.858 -24.801 1.00 90.75 542 SER A CA 1
ATOM 4213 C C . SER A 1 542 ? 17.010 8.812 -25.587 1.00 90.75 542 SER A C 1
ATOM 4215 O O . SER A 1 542 ? 17.648 7.962 -24.984 1.00 90.75 542 SER A O 1
ATOM 4217 N N . LEU A 1 543 ? 17.004 8.857 -26.925 1.00 90.31 543 LEU A N 1
ATOM 4218 C CA . LEU A 1 543 ? 17.804 7.932 -27.739 1.00 90.31 543 LEU A CA 1
ATOM 4219 C C . LEU A 1 543 ? 19.309 8.152 -27.543 1.00 90.31 543 LEU A C 1
ATOM 4221 O O . LEU A 1 543 ? 20.058 7.181 -27.493 1.00 90.31 543 LEU A O 1
ATOM 4225 N N . GLN A 1 544 ? 19.740 9.406 -27.394 1.00 88.62 544 GLN A N 1
ATOM 4226 C CA . GLN A 1 544 ? 21.134 9.729 -27.099 1.00 88.62 544 GLN A CA 1
ATOM 4227 C C . GLN A 1 544 ? 21.572 9.151 -25.743 1.00 88.62 544 GLN A C 1
ATOM 4229 O O . GLN A 1 544 ? 22.612 8.501 -25.680 1.00 88.62 544 GLN A O 1
ATOM 4234 N N . LEU A 1 545 ? 20.746 9.298 -24.702 1.00 91.00 545 LEU A N 1
ATOM 4235 C CA . LEU A 1 545 ? 20.950 8.689 -23.382 1.00 91.00 545 LEU A CA 1
ATOM 4236 C C . LEU A 1 545 ? 21.103 7.167 -23.481 1.00 91.00 545 LEU A C 1
ATOM 4238 O O . LEU A 1 545 ? 22.017 6.592 -22.899 1.00 91.00 545 LEU A O 1
ATOM 4242 N N . LEU A 1 546 ? 20.227 6.497 -24.234 1.00 92.00 546 LEU A N 1
ATOM 4243 C CA . LEU A 1 546 ? 20.317 5.043 -24.406 1.00 92.00 546 LEU A CA 1
ATOM 4244 C C . LEU A 1 546 ? 21.613 4.636 -25.114 1.00 92.00 546 LEU A C 1
ATOM 4246 O O . LEU A 1 546 ? 22.198 3.615 -24.767 1.00 92.00 546 LEU A O 1
ATOM 4250 N N . SER A 1 547 ? 22.068 5.431 -26.086 1.00 87.88 547 SER A N 1
ATOM 4251 C CA . SER A 1 547 ? 23.296 5.148 -26.834 1.00 87.88 547 SER A CA 1
ATOM 4252 C C . SER A 1 547 ? 24.581 5.381 -26.036 1.00 87.88 547 SER A C 1
ATOM 4254 O O . SER A 1 547 ? 25.612 4.831 -26.409 1.00 87.88 547 SER A O 1
ATOM 4256 N N . SER A 1 548 ? 24.536 6.165 -24.952 1.00 85.81 548 SER A N 1
ATOM 4257 C CA . SER A 1 548 ? 25.698 6.437 -24.096 1.00 85.81 548 SER A CA 1
ATOM 4258 C C . SER A 1 548 ? 25.888 5.421 -22.967 1.00 85.81 548 SER A C 1
ATOM 4260 O O . SER A 1 548 ? 26.860 5.525 -22.228 1.00 85.81 548 SER A O 1
ATOM 4262 N N . LEU A 1 549 ? 24.974 4.460 -22.802 1.00 88.50 549 LEU A N 1
ATOM 4263 C CA . LEU A 1 549 ? 25.074 3.446 -21.756 1.00 88.50 549 LEU A CA 1
ATOM 4264 C C . LEU A 1 549 ? 26.202 2.440 -22.051 1.00 88.50 549 LEU A C 1
ATOM 4266 O O . LEU A 1 549 ? 26.160 1.733 -23.060 1.00 88.50 549 LEU A O 1
ATOM 4270 N N . ASP A 1 550 ? 27.134 2.284 -21.108 1.00 85.94 550 ASP A N 1
ATOM 4271 C CA . ASP A 1 550 ? 28.136 1.211 -21.120 1.00 85.94 550 ASP A CA 1
ATOM 4272 C C . ASP A 1 550 ? 27.561 -0.098 -20.554 1.00 85.94 550 ASP A C 1
ATOM 4274 O O . ASP A 1 550 ? 27.825 -0.509 -19.424 1.00 85.94 550 ASP A O 1
ATOM 4278 N N . LEU A 1 551 ? 26.720 -0.757 -21.353 1.00 88.00 551 LEU A N 1
ATOM 4279 C CA . LEU A 1 551 ? 26.133 -2.045 -20.990 1.00 88.00 551 LEU A CA 1
ATOM 4280 C C . LEU A 1 551 ? 27.188 -3.157 -20.783 1.00 88.00 551 LEU A C 1
ATOM 4282 O O . LEU A 1 551 ? 27.024 -3.930 -19.838 1.00 88.00 551 LEU A O 1
ATOM 4286 N N . PRO A 1 552 ? 28.268 -3.268 -21.591 1.00 83.75 552 PRO A N 1
ATOM 4287 C CA . PRO A 1 552 ? 29.362 -4.205 -21.316 1.00 83.75 552 PRO A CA 1
ATOM 4288 C C . PRO A 1 552 ? 30.009 -4.027 -19.935 1.00 83.75 552 PRO A C 1
ATOM 4290 O O . PRO A 1 552 ? 30.265 -5.028 -19.265 1.00 83.75 552 PRO A O 1
ATOM 4293 N N . GLY A 1 553 ? 30.222 -2.786 -19.481 1.00 82.50 553 GLY A N 1
ATOM 4294 C CA . GLY A 1 553 ? 30.786 -2.490 -18.157 1.00 82.50 553 GLY A CA 1
ATOM 4295 C C . GLY A 1 553 ? 29.958 -3.034 -16.983 1.00 82.50 553 GLY A C 1
ATOM 4296 O O . GLY A 1 553 ? 30.493 -3.300 -15.908 1.00 82.50 553 GLY A O 1
ATOM 4297 N N . MET A 1 554 ? 28.662 -3.294 -17.196 1.00 84.69 554 MET A N 1
ATOM 4298 C CA . MET A 1 554 ? 27.744 -3.835 -16.184 1.00 84.69 554 MET A CA 1
ATOM 4299 C C . MET A 1 554 ? 27.842 -5.356 -15.983 1.00 84.69 554 MET A C 1
ATOM 4301 O O . MET A 1 554 ? 27.137 -5.899 -15.132 1.00 84.69 554 MET A O 1
ATOM 4305 N N . TYR A 1 555 ? 28.686 -6.062 -16.744 1.00 81.38 555 TYR A N 1
ATOM 4306 C CA . TYR A 1 555 ? 28.792 -7.528 -16.703 1.00 81.38 555 TYR A CA 1
ATOM 4307 C C . TYR A 1 555 ? 29.096 -8.091 -15.303 1.00 81.38 555 TYR A C 1
ATOM 4309 O O . TYR A 1 555 ? 28.591 -9.151 -14.936 1.00 81.38 555 TYR A O 1
ATOM 4317 N N . ASN A 1 556 ? 29.836 -7.338 -14.483 1.00 80.31 556 ASN A N 1
ATOM 4318 C CA . ASN A 1 556 ? 30.165 -7.716 -13.105 1.00 80.31 556 ASN A CA 1
ATOM 4319 C C . ASN A 1 556 ? 28.929 -7.852 -12.194 1.00 80.31 556 ASN A C 1
ATOM 4321 O O . ASN A 1 556 ? 29.020 -8.463 -11.131 1.00 80.31 556 ASN A O 1
ATOM 4325 N N . ASN A 1 557 ? 27.769 -7.326 -12.608 1.00 85.94 557 ASN A N 1
ATOM 4326 C CA . ASN A 1 557 ? 26.481 -7.549 -11.959 1.00 85.94 557 ASN A CA 1
ATOM 4327 C C . ASN A 1 557 ? 25.483 -8.205 -12.946 1.00 85.94 557 ASN A C 1
ATOM 4329 O O . ASN A 1 557 ? 24.689 -7.508 -13.589 1.00 85.94 557 ASN A O 1
ATOM 4333 N N . PRO A 1 558 ? 25.492 -9.549 -13.060 1.00 86.38 558 PRO A N 1
ATOM 4334 C CA . PRO A 1 558 ? 24.734 -10.301 -14.066 1.00 86.38 558 PRO A CA 1
ATOM 4335 C C . PRO A 1 558 ? 23.225 -10.014 -14.083 1.00 86.38 558 PRO A C 1
ATOM 4337 O O . PRO A 1 558 ? 22.614 -9.886 -15.151 1.00 86.38 558 PRO A O 1
ATOM 4340 N N . ALA A 1 559 ? 22.619 -9.875 -12.899 1.00 87.31 559 ALA A N 1
ATOM 4341 C CA . ALA A 1 559 ? 21.192 -9.603 -12.755 1.00 87.31 559 ALA A CA 1
ATOM 4342 C C . ALA A 1 559 ? 20.834 -8.199 -13.268 1.00 87.31 559 ALA A C 1
ATOM 4344 O O . ALA A 1 559 ? 19.849 -8.021 -13.995 1.00 87.31 559 ALA A O 1
ATOM 4345 N N . MET A 1 560 ? 21.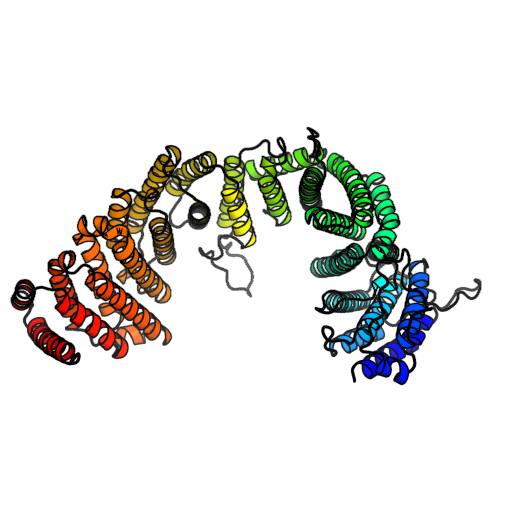661 -7.203 -12.942 1.00 89.12 560 MET A N 1
ATOM 4346 C CA . MET A 1 560 ? 21.456 -5.826 -13.387 1.00 89.12 560 MET A CA 1
ATOM 4347 C C . MET A 1 560 ? 21.748 -5.656 -14.876 1.00 89.12 560 MET A C 1
ATOM 4349 O O . MET A 1 560 ? 20.990 -4.971 -15.558 1.00 89.12 560 MET A O 1
ATOM 4353 N N . PHE A 1 561 ? 22.767 -6.341 -15.406 1.00 92.50 561 PHE A N 1
ATOM 4354 C CA . PHE A 1 561 ? 23.027 -6.413 -16.844 1.00 92.50 561 PHE A CA 1
ATOM 4355 C C . PHE A 1 561 ? 21.780 -6.885 -17.607 1.00 92.50 561 PHE A C 1
ATOM 4357 O O . PHE A 1 561 ? 21.298 -6.188 -18.502 1.00 92.50 561 PHE A O 1
ATOM 4364 N N . CYS A 1 562 ? 21.203 -8.030 -17.218 1.00 93.50 562 CYS A N 1
ATOM 4365 C CA . CYS A 1 562 ? 20.015 -8.579 -17.881 1.00 93.50 562 CYS A CA 1
ATOM 4366 C C . CYS A 1 562 ? 18.793 -7.658 -17.747 1.00 93.50 562 CYS A C 1
ATOM 4368 O O . CYS A 1 562 ? 18.004 -7.507 -18.690 1.00 93.50 562 CYS A O 1
ATOM 4370 N N . SER A 1 563 ? 18.643 -7.022 -16.584 1.00 92.88 563 SER A N 1
ATOM 4371 C CA . SER A 1 563 ? 17.554 -6.085 -16.298 1.00 92.88 563 SER A CA 1
ATOM 4372 C C . SER A 1 563 ? 17.649 -4.829 -17.168 1.00 92.88 563 SER A C 1
ATOM 4374 O O . SER A 1 563 ? 16.667 -4.465 -17.823 1.00 92.88 563 SER A O 1
ATOM 4376 N N . CYS A 1 564 ? 18.835 -4.221 -17.271 1.00 93.25 564 CYS A N 1
ATOM 4377 C CA . CYS A 1 564 ? 19.108 -3.106 -18.177 1.00 93.25 564 CYS A CA 1
ATOM 4378 C C . CYS A 1 564 ? 18.895 -3.504 -19.636 1.00 93.25 564 CYS A C 1
ATOM 4380 O O . CYS A 1 564 ? 18.141 -2.829 -20.336 1.00 93.25 564 CYS A O 1
ATOM 4382 N N . PHE A 1 565 ? 19.475 -4.625 -20.082 1.00 95.62 565 PHE A N 1
ATOM 4383 C CA . PHE A 1 565 ? 19.334 -5.140 -21.450 1.00 95.62 565 PHE A CA 1
ATOM 4384 C C . PHE A 1 565 ? 17.862 -5.250 -21.863 1.00 95.62 565 PHE A C 1
ATOM 4386 O O . PHE A 1 565 ? 17.434 -4.778 -22.923 1.00 95.62 565 PHE A O 1
ATOM 4393 N N . THR A 1 566 ? 17.059 -5.865 -20.996 1.00 95.25 566 THR A N 1
ATOM 4394 C CA . THR A 1 566 ? 15.632 -6.067 -21.241 1.00 95.25 566 THR A CA 1
ATOM 4395 C C . THR A 1 566 ? 14.873 -4.737 -21.216 1.00 95.25 566 THR A C 1
ATOM 4397 O O . THR A 1 566 ? 13.988 -4.525 -22.050 1.00 95.25 566 THR A O 1
ATOM 4400 N N . ALA A 1 567 ? 15.223 -3.814 -20.312 1.00 94.81 567 ALA A N 1
ATOM 4401 C CA . ALA A 1 567 ? 14.644 -2.472 -20.266 1.00 94.81 567 ALA A CA 1
ATOM 4402 C C . ALA A 1 567 ? 14.934 -1.679 -21.553 1.00 94.81 567 ALA A C 1
ATOM 4404 O O . ALA A 1 567 ? 13.999 -1.151 -22.157 1.00 94.81 567 ALA A O 1
ATOM 4405 N N . LEU A 1 568 ? 16.180 -1.683 -22.039 1.00 95.25 568 LEU A N 1
ATOM 4406 C CA . LEU A 1 568 ? 16.582 -1.075 -23.315 1.00 95.25 568 LEU A CA 1
ATOM 4407 C C . LEU A 1 568 ? 15.757 -1.625 -24.482 1.00 95.25 568 LEU A C 1
ATOM 4409 O O . LEU A 1 568 ? 15.152 -0.853 -25.226 1.00 95.25 568 LEU A O 1
ATOM 4413 N N . CYS A 1 569 ? 15.652 -2.953 -24.610 1.00 96.44 569 CYS A N 1
ATOM 4414 C CA . CYS A 1 569 ? 14.852 -3.581 -25.667 1.00 96.44 569 CYS A CA 1
ATOM 4415 C C . CYS A 1 569 ? 13.385 -3.124 -25.635 1.00 96.44 569 CYS A C 1
ATOM 4417 O O . CYS A 1 569 ? 12.784 -2.860 -26.683 1.00 96.44 569 CYS A O 1
ATOM 4419 N N . ARG A 1 570 ? 12.796 -3.010 -24.437 1.00 95.12 570 ARG A N 1
ATOM 4420 C CA . ARG A 1 570 ? 11.414 -2.539 -24.257 1.00 95.12 570 ARG A CA 1
ATOM 4421 C C . ARG A 1 570 ? 11.270 -1.074 -24.653 1.00 95.12 570 ARG A C 1
ATOM 4423 O O . ARG A 1 570 ? 10.343 -0.753 -25.391 1.00 95.12 570 ARG A O 1
ATOM 4430 N N . ILE A 1 571 ? 12.187 -0.207 -24.228 1.00 94.50 571 ILE A N 1
ATOM 4431 C CA . ILE A 1 571 ? 12.170 1.222 -24.566 1.00 94.50 571 ILE A CA 1
ATOM 4432 C C . ILE A 1 571 ? 12.290 1.425 -26.082 1.00 94.50 571 ILE A C 1
ATOM 4434 O O . ILE A 1 571 ? 11.480 2.141 -26.672 1.00 94.50 571 ILE A O 1
ATOM 4438 N N . LEU A 1 572 ? 13.234 0.744 -26.739 1.00 95.19 572 LEU A N 1
ATOM 4439 C CA . LEU A 1 572 ? 13.400 0.803 -28.195 1.00 95.19 572 LEU A CA 1
ATOM 4440 C C . LEU A 1 572 ? 12.152 0.286 -28.933 1.00 95.19 572 LEU A C 1
ATOM 4442 O O . LEU A 1 572 ? 11.720 0.882 -29.920 1.00 95.19 572 LEU A O 1
ATOM 4446 N N . SER A 1 573 ? 11.504 -0.763 -28.420 1.00 94.00 573 SER A N 1
ATOM 4447 C CA . SER A 1 573 ? 10.232 -1.258 -28.971 1.00 94.00 573 SER A CA 1
ATOM 4448 C C . SER A 1 573 ? 9.089 -0.240 -28.809 1.00 94.00 573 SER A C 1
ATOM 4450 O O . SER A 1 573 ? 8.256 -0.076 -29.707 1.00 94.00 573 SER A O 1
ATOM 4452 N N . THR A 1 574 ? 9.050 0.495 -27.693 1.00 91.88 574 THR A N 1
ATOM 4453 C CA . THR A 1 574 ? 8.106 1.606 -27.478 1.00 91.88 574 THR A CA 1
ATOM 4454 C C . THR A 1 574 ? 8.345 2.737 -28.478 1.00 91.88 574 THR A C 1
ATOM 4456 O O . THR A 1 574 ? 7.387 3.290 -29.021 1.00 91.88 574 THR A O 1
ATOM 4459 N N . PHE A 1 575 ? 9.606 3.050 -28.787 1.00 91.88 575 PHE A N 1
ATOM 4460 C CA . PHE A 1 575 ? 9.948 4.018 -29.827 1.00 91.88 575 PHE A CA 1
ATOM 4461 C C . PHE A 1 575 ? 9.417 3.606 -31.202 1.00 91.88 575 PHE A C 1
ATOM 4463 O O . PHE A 1 575 ? 8.755 4.416 -31.851 1.00 91.88 575 PHE A O 1
ATOM 4470 N N . LEU A 1 576 ? 9.624 2.353 -31.615 1.00 92.19 576 LEU A N 1
ATOM 4471 C CA . LEU A 1 576 ? 9.108 1.842 -32.891 1.00 92.19 576 LEU A CA 1
ATOM 4472 C C . LEU A 1 576 ? 7.577 1.909 -32.962 1.00 92.19 576 LEU A C 1
ATOM 4474 O O . LEU A 1 576 ? 7.015 2.437 -33.915 1.00 92.19 576 LEU A O 1
ATOM 4478 N N . SER A 1 577 ? 6.896 1.427 -31.922 1.00 89.75 577 SER A N 1
ATOM 4479 C CA . SER A 1 577 ? 5.432 1.317 -31.923 1.00 89.75 577 SER A CA 1
ATOM 4480 C C . SER A 1 577 ? 4.704 2.653 -31.747 1.00 89.75 577 SER A C 1
ATOM 4482 O O . SER A 1 577 ? 3.633 2.850 -32.321 1.00 89.75 577 SER A O 1
ATOM 4484 N N . ARG A 1 578 ? 5.248 3.587 -30.953 1.00 85.31 578 ARG A N 1
ATOM 4485 C CA . ARG A 1 578 ? 4.541 4.825 -30.570 1.00 85.31 578 ARG A CA 1
ATOM 4486 C C . ARG A 1 578 ? 5.151 6.101 -31.142 1.00 85.31 578 ARG A C 1
ATOM 4488 O O . ARG A 1 578 ? 4.430 7.096 -31.263 1.00 85.31 578 ARG A O 1
ATOM 4495 N N . ARG A 1 579 ? 6.448 6.106 -31.470 1.00 85.69 579 ARG A N 1
ATOM 4496 C CA . ARG A 1 579 ? 7.239 7.316 -31.775 1.00 85.69 579 ARG A CA 1
ATOM 4497 C C . ARG A 1 579 ? 8.186 7.132 -32.973 1.00 85.69 579 ARG A C 1
ATOM 4499 O O . ARG A 1 579 ? 9.270 7.710 -32.989 1.00 85.69 579 ARG A O 1
ATOM 4506 N N . ILE A 1 580 ? 7.764 6.386 -33.998 1.00 89.00 580 ILE A N 1
ATOM 4507 C CA . ILE A 1 580 ? 8.597 6.077 -35.174 1.00 89.00 580 ILE A CA 1
ATOM 4508 C C . ILE A 1 580 ? 9.196 7.321 -35.854 1.00 89.00 580 ILE A C 1
ATOM 4510 O O . ILE A 1 580 ? 10.333 7.273 -36.301 1.00 89.00 580 ILE A O 1
ATOM 4514 N N . ALA A 1 581 ? 8.493 8.461 -35.863 1.00 87.88 581 ALA A N 1
ATOM 4515 C CA . ALA A 1 581 ? 9.001 9.713 -36.436 1.00 87.88 581 ALA A CA 1
ATOM 4516 C C . ALA A 1 581 ? 10.312 10.193 -35.779 1.00 87.88 581 ALA A C 1
ATOM 4518 O O . ALA A 1 581 ? 11.224 10.632 -36.478 1.00 87.88 581 ALA A O 1
ATOM 4519 N N . VAL A 1 582 ? 10.437 10.031 -34.455 1.00 87.38 582 VAL A N 1
ATOM 4520 C CA . VAL A 1 582 ? 11.668 10.351 -33.713 1.00 87.38 582 VAL A CA 1
ATOM 4521 C C . VAL A 1 582 ? 12.796 9.420 -34.141 1.00 87.38 582 VAL A C 1
ATOM 4523 O O . VAL A 1 582 ? 13.913 9.865 -34.384 1.00 87.38 582 VAL A O 1
ATOM 4526 N N . VAL A 1 583 ? 12.488 8.128 -34.282 1.00 89.19 583 VAL A N 1
ATOM 4527 C CA . VAL A 1 583 ? 13.462 7.119 -34.708 1.00 89.19 583 VAL A CA 1
ATOM 4528 C C . VAL A 1 583 ? 13.959 7.403 -36.120 1.00 89.19 583 VAL A C 1
ATOM 4530 O O . VAL A 1 583 ? 15.160 7.368 -36.347 1.00 89.19 583 VAL A O 1
ATOM 4533 N N . VAL A 1 584 ? 13.067 7.761 -37.047 1.00 86.94 584 VAL A N 1
ATOM 4534 C CA . VAL A 1 584 ? 13.443 8.141 -38.416 1.00 86.94 584 VAL A CA 1
ATOM 4535 C C . VAL A 1 584 ? 14.371 9.356 -38.406 1.00 86.94 584 VAL A C 1
ATOM 4537 O O . VAL A 1 584 ? 15.415 9.325 -39.058 1.00 86.94 584 VAL A O 1
ATOM 4540 N N . GLY A 1 585 ? 14.052 10.382 -37.609 1.00 85.25 585 GLY A N 1
ATOM 4541 C CA . GLY A 1 585 ? 14.897 11.571 -37.450 1.00 85.25 585 GLY A CA 1
ATOM 4542 C C . GLY A 1 585 ? 16.277 11.290 -36.842 1.00 85.25 585 GLY A C 1
ATOM 4543 O O . GLY A 1 585 ? 17.226 12.014 -37.130 1.00 85.25 585 GLY A O 1
ATOM 4544 N N . CYS A 1 586 ? 16.415 10.221 -36.051 1.00 86.06 586 CYS A N 1
ATOM 4545 C CA . CYS A 1 586 ? 17.648 9.852 -35.346 1.00 86.06 586 CYS A CA 1
ATOM 4546 C C . CYS A 1 586 ? 18.028 8.379 -35.552 1.00 86.06 586 CYS A C 1
ATOM 4548 O O . CYS A 1 586 ? 18.410 7.675 -34.614 1.00 86.06 586 CYS A O 1
ATOM 4550 N N . THR A 1 587 ? 17.951 7.916 -36.802 1.00 88.12 587 THR A N 1
ATOM 4551 C CA . THR A 1 587 ? 18.131 6.498 -37.155 1.00 88.12 587 THR A CA 1
ATOM 4552 C C . THR A 1 587 ? 19.500 5.955 -36.715 1.00 88.12 587 THR A C 1
ATOM 4554 O O . THR A 1 587 ? 19.591 4.815 -36.263 1.00 88.12 587 THR A O 1
ATOM 4557 N N . ALA A 1 588 ? 20.553 6.779 -36.771 1.00 87.56 588 ALA A N 1
ATOM 4558 C CA . ALA A 1 588 ? 21.896 6.415 -36.310 1.00 87.56 588 ALA A CA 1
ATOM 4559 C C . ALA A 1 588 ? 21.963 6.166 -34.791 1.00 87.56 588 ALA A C 1
ATOM 4561 O O . ALA A 1 588 ? 22.579 5.200 -34.358 1.00 87.56 588 ALA A O 1
ATOM 4562 N N . GLY A 1 589 ? 21.276 6.979 -33.978 1.00 89.44 589 GLY A N 1
ATOM 4563 C CA . GLY A 1 589 ? 21.222 6.773 -32.525 1.00 89.44 589 GLY A CA 1
ATOM 4564 C C . GLY A 1 589 ? 20.485 5.484 -32.157 1.00 89.44 589 GLY A C 1
ATOM 4565 O O . GLY A 1 589 ? 20.944 4.714 -31.315 1.00 89.44 589 GLY A O 1
ATOM 4566 N N . PHE A 1 590 ? 19.383 5.187 -32.855 1.00 93.31 590 PHE A N 1
ATOM 4567 C CA . PHE A 1 590 ? 18.683 3.910 -32.697 1.00 93.31 590 PHE A CA 1
ATOM 4568 C C . PHE A 1 590 ? 19.565 2.724 -33.114 1.00 93.31 590 PHE A C 1
ATOM 4570 O O . PHE A 1 590 ? 19.644 1.728 -32.396 1.00 93.31 590 PHE A O 1
ATOM 4577 N N . GLN A 1 591 ? 20.260 2.839 -34.251 1.00 92.75 591 GLN A N 1
ATOM 4578 C CA . GLN A 1 591 ? 21.212 1.835 -34.727 1.00 92.75 591 GLN A CA 1
ATOM 4579 C C . GLN A 1 591 ? 22.329 1.582 -33.711 1.00 92.75 591 GLN A C 1
ATOM 4581 O O . GLN A 1 591 ? 22.614 0.420 -33.431 1.00 92.75 591 GLN A O 1
ATOM 4586 N N . ALA A 1 592 ? 22.907 2.632 -33.124 1.00 93.44 592 ALA A N 1
ATOM 4587 C CA . ALA A 1 592 ? 23.933 2.514 -32.093 1.00 93.44 592 ALA A CA 1
ATOM 4588 C C . ALA A 1 592 ? 23.432 1.733 -30.867 1.00 93.44 592 ALA A C 1
ATOM 4590 O O . ALA A 1 592 ? 24.135 0.858 -30.373 1.00 93.44 592 ALA A O 1
ATOM 4591 N N . CYS A 1 593 ? 22.190 1.962 -30.426 1.00 94.69 593 CYS A N 1
ATOM 4592 C CA . CYS A 1 593 ? 21.606 1.209 -29.311 1.00 94.69 593 CYS A CA 1
ATOM 4593 C C . CYS A 1 593 ? 21.446 -0.287 -29.635 1.00 94.69 593 CYS A C 1
ATOM 4595 O O . CYS A 1 593 ? 21.762 -1.142 -28.811 1.00 94.69 593 CYS A O 1
ATOM 4597 N N . VAL A 1 594 ? 20.951 -0.623 -30.835 1.00 95.56 594 VAL A N 1
ATOM 4598 C CA . VAL A 1 594 ? 20.780 -2.028 -31.256 1.00 95.56 594 VAL A CA 1
ATOM 4599 C C . VAL A 1 594 ? 22.132 -2.712 -31.455 1.00 95.56 594 VAL A C 1
ATOM 4601 O O . VAL A 1 594 ? 22.277 -3.878 -31.095 1.00 95.56 594 VAL A O 1
ATOM 4604 N N . SER A 1 595 ? 23.114 -1.987 -31.990 1.00 94.75 595 SER A N 1
ATOM 4605 C CA . SER A 1 595 ? 24.499 -2.441 -32.123 1.00 94.75 595 SER A CA 1
ATOM 4606 C C . SER A 1 595 ? 25.104 -2.747 -30.753 1.00 94.75 595 SER A C 1
ATOM 4608 O O . SER A 1 595 ? 25.543 -3.872 -30.535 1.00 94.75 595 SER A O 1
ATOM 4610 N N . MET A 1 596 ? 25.000 -1.823 -29.789 1.00 94.38 596 MET A N 1
ATOM 4611 C CA . MET A 1 596 ? 25.430 -2.039 -28.404 1.00 94.38 596 MET A CA 1
ATOM 4612 C C . MET A 1 596 ? 24.776 -3.287 -27.796 1.00 94.38 596 MET A C 1
ATOM 4614 O O . MET A 1 596 ? 25.491 -4.164 -27.326 1.00 94.38 596 MET A O 1
ATOM 4618 N N . LEU A 1 597 ? 23.449 -3.446 -27.887 1.00 96.12 597 LEU A N 1
ATOM 4619 C CA . LEU A 1 597 ? 22.763 -4.652 -27.396 1.00 96.12 597 LEU A CA 1
ATOM 4620 C C . LEU A 1 597 ? 23.297 -5.933 -28.058 1.00 96.12 597 LEU A C 1
ATOM 4622 O O . LEU A 1 597 ? 23.563 -6.925 -27.380 1.00 96.12 597 LEU A O 1
ATOM 4626 N N . LEU A 1 598 ? 23.459 -5.925 -29.380 1.00 95.25 598 LEU A N 1
ATOM 4627 C CA . LEU A 1 598 ? 23.926 -7.079 -30.142 1.00 95.25 598 LEU A CA 1
ATOM 4628 C C . LEU A 1 598 ? 25.369 -7.456 -29.782 1.00 95.25 598 LEU A C 1
ATOM 4630 O O . LEU A 1 598 ? 25.647 -8.626 -29.529 1.00 95.25 598 LEU A O 1
ATOM 4634 N N . GLN A 1 599 ? 26.272 -6.481 -29.714 1.00 93.25 599 GLN A N 1
ATOM 4635 C CA . GLN A 1 599 ? 27.666 -6.703 -29.339 1.00 93.25 599 GLN A CA 1
ATOM 4636 C C . GLN A 1 599 ? 27.769 -7.167 -27.877 1.00 93.25 599 GLN A C 1
ATOM 4638 O O . GLN A 1 599 ? 28.429 -8.168 -27.597 1.00 93.25 599 GLN A O 1
ATOM 4643 N N . SER A 1 600 ? 27.057 -6.513 -26.948 1.00 93.00 600 SER A N 1
ATOM 4644 C CA . SER A 1 600 ? 27.047 -6.875 -25.526 1.00 93.00 600 SER A CA 1
ATOM 4645 C C . SER A 1 600 ? 26.598 -8.313 -25.302 1.00 93.00 600 SER A C 1
ATOM 4647 O O . SER A 1 600 ? 27.278 -9.044 -24.589 1.00 93.00 600 SER A O 1
ATOM 4649 N N . ILE A 1 601 ? 25.487 -8.748 -25.913 1.00 93.38 601 ILE A N 1
ATOM 4650 C CA . ILE A 1 601 ? 24.997 -10.115 -25.697 1.00 93.38 601 ILE A CA 1
ATOM 4651 C C . ILE A 1 601 ? 25.932 -11.163 -26.293 1.00 93.38 601 ILE A C 1
ATOM 4653 O O . ILE A 1 601 ? 26.082 -12.225 -25.698 1.00 93.38 601 ILE A O 1
ATOM 4657 N N . ILE A 1 602 ? 26.579 -10.886 -27.430 1.00 92.44 602 ILE A N 1
ATOM 4658 C CA . ILE A 1 602 ? 27.551 -11.811 -28.021 1.00 92.44 602 ILE A CA 1
ATOM 4659 C C . ILE A 1 602 ? 28.725 -11.985 -27.060 1.00 92.44 602 ILE A C 1
ATOM 4661 O O . ILE A 1 602 ? 28.985 -13.115 -26.660 1.00 92.44 602 ILE A O 1
ATOM 4665 N N . ARG A 1 603 ? 29.347 -10.884 -26.616 1.00 88.75 603 ARG A N 1
ATOM 4666 C CA . ARG A 1 603 ? 30.530 -10.902 -25.737 1.00 88.75 603 ARG A CA 1
ATOM 4667 C C . ARG A 1 603 ? 30.315 -11.690 -24.444 1.00 88.75 603 ARG A C 1
ATOM 4669 O O . ARG A 1 603 ? 31.188 -12.449 -24.052 1.00 88.75 603 ARG A O 1
ATOM 4676 N N . VAL A 1 604 ? 29.150 -11.554 -23.809 1.00 88.31 604 VAL A N 1
ATOM 4677 C CA . VAL A 1 604 ? 28.867 -12.198 -22.508 1.00 88.31 604 VAL A CA 1
ATOM 4678 C C . VAL A 1 604 ? 28.299 -13.620 -22.620 1.00 88.31 604 VAL A C 1
ATOM 4680 O O . VAL A 1 604 ? 28.117 -14.291 -21.609 1.00 88.31 604 VAL A O 1
ATOM 4683 N N . SER A 1 605 ? 27.976 -14.089 -23.833 1.00 87.94 605 SER A N 1
ATOM 4684 C CA . SER A 1 605 ? 27.321 -15.393 -24.059 1.00 87.94 605 SER A CA 1
ATOM 4685 C C . SER A 1 605 ? 28.280 -16.506 -24.492 1.00 87.94 605 SER A C 1
ATOM 4687 O O . SER A 1 605 ? 27.832 -17.567 -24.955 1.00 87.94 605 SER A O 1
ATOM 4689 N N . GLY A 1 606 ? 29.588 -16.273 -24.398 1.00 86.12 606 GLY A N 1
ATOM 4690 C CA . GLY A 1 606 ? 30.582 -17.306 -24.639 1.00 86.12 606 GLY A CA 1
ATOM 4691 C C . GLY A 1 606 ? 30.563 -18.380 -23.547 1.00 86.12 606 GLY A C 1
ATOM 4692 O O . GLY A 1 606 ? 30.139 -18.162 -22.409 1.00 86.12 606 GLY A O 1
ATOM 4693 N N . ILE A 1 607 ? 30.943 -19.602 -23.922 1.00 83.31 607 ILE A N 1
ATOM 4694 C CA . ILE A 1 607 ? 30.905 -20.754 -23.010 1.00 83.31 607 ILE A CA 1
ATOM 4695 C C . ILE A 1 607 ? 31.860 -20.565 -21.821 1.00 83.31 607 ILE A C 1
ATOM 4697 O O . ILE A 1 607 ? 31.552 -21.046 -20.734 1.00 83.31 607 ILE A O 1
ATOM 4701 N N . GLU A 1 608 ? 32.999 -19.893 -22.000 1.00 80.19 608 GLU A N 1
ATOM 4702 C CA . GLU A 1 608 ? 33.978 -19.688 -20.923 1.00 80.19 608 GLU A CA 1
ATOM 4703 C C . GLU A 1 608 ? 33.533 -18.601 -19.938 1.00 80.19 608 GLU A C 1
ATOM 4705 O O . GLU A 1 608 ? 33.692 -18.755 -18.730 1.00 80.19 608 GLU A O 1
ATOM 4710 N N . GLU A 1 609 ? 32.898 -17.549 -20.444 1.00 79.62 609 GLU A N 1
ATOM 4711 C CA . GLU A 1 609 ? 32.324 -16.441 -19.686 1.00 79.62 609 GLU A CA 1
ATOM 4712 C C . GLU A 1 609 ? 31.183 -16.934 -18.784 1.00 79.62 609 GLU A C 1
ATOM 4714 O O . GLU A 1 609 ? 31.151 -16.660 -17.585 1.00 79.62 609 GLU A O 1
ATOM 4719 N N . LEU A 1 610 ? 30.295 -17.773 -19.326 1.00 82.81 610 LEU A N 1
ATOM 4720 C CA . LEU A 1 610 ? 29.166 -18.343 -18.587 1.00 82.81 610 LEU A CA 1
ATOM 4721 C C . LEU A 1 610 ? 29.575 -19.282 -17.446 1.00 82.81 610 LEU A C 1
ATOM 4723 O O . LEU A 1 610 ? 28.836 -19.394 -16.470 1.00 82.81 610 LEU A O 1
ATOM 4727 N N . LYS A 1 611 ? 30.735 -19.950 -17.532 1.00 80.50 611 LYS A N 1
ATOM 4728 C CA . LYS A 1 611 ? 31.233 -20.820 -16.447 1.00 80.50 611 LYS A CA 1
ATOM 4729 C C . LYS A 1 611 ? 31.540 -20.045 -15.165 1.00 80.50 611 LYS A C 1
ATOM 4731 O O . LYS A 1 611 ? 31.598 -20.654 -14.101 1.00 80.50 611 LYS A O 1
ATOM 4736 N N . GLN A 1 612 ? 31.764 -18.734 -15.263 1.00 80.25 612 GLN A N 1
ATOM 4737 C CA . GLN A 1 612 ? 32.131 -17.873 -14.136 1.00 80.25 612 GLN A CA 1
ATOM 4738 C C . GLN A 1 612 ? 30.912 -17.372 -13.343 1.00 80.25 612 GLN A C 1
ATOM 4740 O O . GLN A 1 612 ? 31.079 -16.706 -12.324 1.00 80.25 612 GLN A O 1
ATOM 4745 N N . HIS A 1 613 ? 29.691 -17.701 -13.780 1.00 81.31 613 HIS A N 1
ATOM 4746 C CA . HIS A 1 613 ? 28.445 -17.181 -13.222 1.00 81.31 613 HIS A CA 1
ATOM 4747 C C . HIS A 1 613 ? 27.470 -18.284 -12.781 1.00 81.31 613 HIS A C 1
ATOM 4749 O O . HIS A 1 613 ? 27.628 -19.448 -13.156 1.00 81.31 613 HIS A O 1
ATOM 4755 N N . PRO A 1 614 ? 26.442 -17.932 -11.980 1.00 80.94 614 PRO A N 1
ATOM 4756 C CA . PRO A 1 614 ? 25.393 -18.864 -11.574 1.00 80.94 614 PRO A CA 1
ATOM 4757 C C . PRO A 1 614 ? 24.699 -19.536 -12.768 1.00 80.94 614 PRO A C 1
ATOM 4759 O O . PRO A 1 614 ? 24.539 -18.938 -13.834 1.00 80.94 614 PRO A O 1
ATOM 4762 N N . ALA A 1 615 ? 24.248 -20.781 -12.590 1.00 77.56 615 ALA A N 1
ATOM 4763 C CA . ALA A 1 615 ? 23.664 -21.594 -13.666 1.00 77.56 615 ALA A CA 1
ATOM 4764 C C . ALA A 1 615 ? 22.416 -20.955 -14.316 1.00 77.56 615 ALA A C 1
ATOM 4766 O O . ALA A 1 615 ? 22.136 -21.149 -15.500 1.00 77.56 615 ALA A O 1
ATOM 4767 N N . ASP A 1 616 ? 21.677 -20.168 -13.546 1.00 85.38 616 ASP A N 1
ATOM 4768 C CA . ASP A 1 616 ? 20.490 -19.409 -13.924 1.00 85.38 616 ASP A CA 1
ATOM 4769 C C . ASP A 1 616 ? 20.795 -18.180 -14.800 1.00 85.38 616 ASP A C 1
ATOM 4771 O O . ASP A 1 616 ? 19.921 -17.732 -15.550 1.00 85.38 616 ASP A O 1
ATOM 4775 N N . PHE A 1 617 ? 22.038 -17.688 -14.825 1.00 87.56 617 PHE A N 1
ATOM 4776 C CA . PHE A 1 617 ? 22.429 -16.565 -15.681 1.00 87.56 617 PHE A CA 1
ATOM 4777 C C . PHE A 1 617 ? 22.305 -16.893 -17.176 1.00 87.56 617 PHE A C 1
ATOM 4779 O O . PHE A 1 617 ? 21.813 -16.077 -17.957 1.00 87.56 617 PHE A O 1
ATOM 4786 N N . ALA A 1 618 ? 22.640 -18.123 -17.584 1.00 88.25 618 ALA A N 1
ATOM 4787 C CA . ALA A 1 618 ? 22.483 -18.567 -18.972 1.00 88.25 618 ALA A CA 1
ATOM 4788 C C . ALA A 1 618 ? 21.016 -18.511 -19.441 1.00 88.25 618 ALA A C 1
ATOM 4790 O O . ALA A 1 618 ? 20.736 -18.191 -20.600 1.00 88.25 618 ALA A O 1
ATOM 4791 N N . TYR A 1 619 ? 20.068 -18.786 -18.538 1.00 90.69 619 TYR A N 1
ATOM 4792 C CA . TYR A 1 619 ? 18.639 -18.641 -18.814 1.00 90.69 619 TYR A CA 1
ATOM 4793 C C . TYR A 1 619 ? 18.232 -17.163 -18.933 1.00 90.69 619 TYR A C 1
ATOM 4795 O O . TYR A 1 619 ? 17.506 -16.801 -19.860 1.00 90.69 619 TYR A O 1
ATOM 4803 N N . GLN A 1 620 ? 18.736 -16.286 -18.062 1.00 92.06 620 GLN A N 1
ATOM 4804 C CA . GLN A 1 620 ? 18.467 -14.843 -18.143 1.00 92.06 620 GLN A CA 1
ATOM 4805 C C . GLN A 1 620 ? 19.014 -14.220 -19.441 1.00 92.06 620 GLN A C 1
ATOM 4807 O O . GLN A 1 620 ? 18.313 -13.447 -20.101 1.00 92.06 620 GLN A O 1
ATOM 4812 N N . LEU A 1 621 ? 20.209 -14.621 -19.882 1.00 93.00 621 LEU A N 1
ATOM 4813 C CA . LEU A 1 621 ? 20.777 -14.196 -21.166 1.00 93.00 621 LEU A CA 1
ATOM 4814 C C . LEU A 1 621 ? 19.982 -14.723 -22.363 1.00 93.00 621 LEU A C 1
ATOM 4816 O O . LEU A 1 621 ? 19.771 -14.000 -23.337 1.00 93.00 621 LEU A O 1
ATOM 4820 N N . GLN A 1 622 ? 19.457 -15.945 -22.282 1.00 93.69 622 GLN A N 1
ATOM 4821 C CA . GLN A 1 622 ? 18.529 -16.459 -23.289 1.00 93.69 622 GLN A CA 1
ATOM 4822 C C . GLN A 1 622 ? 17.259 -15.590 -23.387 1.00 93.69 622 GLN A C 1
ATOM 4824 O O . GLN A 1 622 ? 16.784 -15.314 -24.492 1.00 93.69 622 GLN A O 1
ATOM 4829 N N . MET A 1 623 ? 16.726 -15.102 -22.263 1.00 95.06 623 MET A N 1
ATOM 4830 C CA . MET A 1 623 ? 15.594 -14.163 -22.257 1.00 95.06 623 MET A CA 1
ATOM 4831 C C . MET A 1 623 ? 15.960 -12.789 -22.842 1.00 95.06 623 MET A C 1
ATOM 4833 O O . MET A 1 623 ? 15.142 -12.177 -23.540 1.00 95.06 623 MET A O 1
ATOM 4837 N N . CYS A 1 624 ? 17.195 -12.329 -22.632 1.00 96.12 624 CYS A N 1
ATOM 4838 C CA . CYS A 1 624 ? 17.733 -11.136 -23.287 1.00 96.12 624 CYS A CA 1
ATOM 4839 C C . CYS A 1 624 ? 17.796 -11.324 -24.813 1.00 96.12 624 CYS A C 1
ATOM 4841 O O . CYS A 1 624 ? 17.287 -10.485 -25.559 1.00 96.12 624 CYS A O 1
ATOM 4843 N N . ALA A 1 625 ? 18.302 -12.466 -25.293 1.00 96.25 625 ALA A N 1
ATOM 4844 C CA . ALA A 1 625 ? 18.373 -12.780 -26.722 1.00 96.25 625 ALA A CA 1
ATOM 4845 C C . ALA A 1 625 ? 16.987 -12.796 -27.383 1.00 96.25 625 ALA A C 1
ATOM 4847 O O . ALA A 1 625 ? 16.801 -12.226 -28.459 1.00 96.25 625 ALA A O 1
ATOM 4848 N N . LEU A 1 626 ? 15.991 -13.386 -26.715 1.00 96.44 626 LEU A N 1
ATOM 4849 C CA . LEU A 1 626 ? 14.599 -13.371 -27.177 1.00 96.44 626 LEU A CA 1
ATOM 4850 C C . LEU A 1 626 ? 14.012 -11.951 -27.208 1.00 96.44 626 LEU A C 1
ATOM 4852 O O . LEU A 1 626 ? 13.215 -11.626 -28.091 1.00 96.44 626 LEU A O 1
ATOM 4856 N N . SER A 1 627 ? 14.398 -11.087 -26.267 1.00 97.44 627 SER A N 1
ATOM 4857 C CA . SER A 1 627 ? 13.976 -9.679 -26.251 1.00 97.44 627 SER A CA 1
ATOM 4858 C C . SER A 1 627 ? 14.562 -8.901 -27.434 1.00 97.44 627 SER A C 1
ATOM 4860 O O . SER A 1 627 ? 13.829 -8.159 -28.093 1.00 97.44 627 SER A O 1
ATOM 4862 N N . LEU A 1 628 ? 15.835 -9.139 -27.768 1.00 97.31 628 LEU A N 1
ATOM 4863 C CA . LEU A 1 628 ? 16.479 -8.575 -28.957 1.00 97.31 628 LEU A CA 1
ATOM 4864 C C . LEU A 1 628 ? 15.828 -9.086 -30.252 1.00 97.31 628 LEU A C 1
ATOM 4866 O O . LEU A 1 628 ? 15.561 -8.310 -31.168 1.00 97.31 628 LEU A O 1
ATOM 4870 N N . GLU A 1 629 ? 15.493 -10.374 -30.322 1.00 95.94 629 GLU A N 1
ATOM 4871 C CA . GLU A 1 629 ? 14.791 -10.949 -31.472 1.00 95.94 629 GLU A CA 1
ATOM 4872 C C . GLU A 1 629 ? 13.422 -10.297 -31.707 1.00 95.94 629 GLU A C 1
ATOM 4874 O O . GLU A 1 629 ? 13.068 -9.971 -32.846 1.00 95.94 629 GLU A O 1
ATOM 4879 N N . ARG A 1 630 ? 12.652 -10.051 -30.641 1.00 95.88 630 ARG A N 1
ATOM 4880 C CA . ARG A 1 630 ? 11.366 -9.336 -30.718 1.00 95.88 630 ARG A CA 1
ATOM 4881 C C . ARG A 1 630 ? 11.540 -7.891 -31.186 1.00 95.88 630 ARG A C 1
ATOM 4883 O O . ARG A 1 630 ? 10.739 -7.418 -31.997 1.00 95.88 630 ARG A O 1
ATOM 4890 N N . LEU A 1 631 ? 12.592 -7.212 -30.729 1.00 96.56 631 LEU A N 1
ATOM 4891 C CA . LEU A 1 631 ? 12.926 -5.859 -31.174 1.00 96.56 631 LEU A CA 1
ATOM 4892 C C . LEU A 1 631 ? 13.228 -5.829 -32.681 1.00 96.56 631 LEU A C 1
ATOM 4894 O O . LEU A 1 631 ? 12.601 -5.066 -33.412 1.00 96.56 631 LEU A O 1
ATOM 4898 N N . VAL A 1 632 ? 14.104 -6.714 -33.168 1.00 95.06 632 VAL A N 1
ATOM 4899 C CA . VAL A 1 632 ? 14.442 -6.802 -34.602 1.00 95.06 632 VAL A CA 1
ATOM 4900 C C . VAL A 1 632 ? 13.235 -7.218 -35.446 1.00 95.06 632 VAL A C 1
ATOM 4902 O O . VAL A 1 632 ? 13.037 -6.715 -36.549 1.00 95.06 632 VAL A O 1
ATOM 4905 N N . THR A 1 633 ? 12.355 -8.064 -34.909 1.00 93.81 633 THR A N 1
ATOM 4906 C CA . THR A 1 633 ? 11.069 -8.375 -35.557 1.00 93.81 633 THR A CA 1
ATOM 4907 C C . THR A 1 633 ? 10.209 -7.122 -35.725 1.00 93.81 633 THR A C 1
ATOM 4909 O O . THR A 1 633 ? 9.634 -6.912 -36.789 1.00 93.81 633 THR A O 1
ATOM 4912 N N . SER A 1 634 ? 10.158 -6.259 -34.707 1.00 92.81 634 SER A N 1
ATOM 4913 C CA . SER A 1 634 ? 9.405 -4.998 -34.751 1.00 92.81 634 SER A CA 1
ATOM 4914 C C . SER A 1 634 ? 9.997 -3.999 -35.752 1.00 92.81 634 SER A C 1
ATOM 4916 O O . SER A 1 634 ? 9.250 -3.256 -36.385 1.00 92.81 634 SER A O 1
ATOM 4918 N N . MET A 1 635 ? 11.319 -4.020 -35.966 1.00 94.06 635 MET A N 1
ATOM 4919 C CA . MET A 1 635 ? 11.962 -3.259 -37.049 1.00 94.06 635 MET A CA 1
ATOM 4920 C C . MET A 1 635 ? 11.467 -3.710 -38.434 1.00 94.06 635 MET A C 1
ATOM 4922 O O . MET A 1 635 ? 11.384 -2.891 -39.346 1.00 94.06 635 MET A O 1
ATOM 4926 N N . GLY A 1 636 ? 11.071 -4.983 -38.579 1.00 90.00 636 GLY A N 1
ATOM 4927 C CA . GLY A 1 636 ? 10.449 -5.564 -39.779 1.00 90.00 636 GLY A CA 1
ATOM 4928 C C . GLY A 1 636 ? 9.277 -4.755 -40.336 1.00 90.00 636 GLY A C 1
ATOM 4929 O O . GLY A 1 636 ? 9.172 -4.565 -41.549 1.00 90.00 636 GLY A O 1
ATOM 4930 N N . SER A 1 637 ? 8.437 -4.213 -39.452 1.00 90.06 637 SER A N 1
ATOM 4931 C CA . SER A 1 637 ? 7.278 -3.384 -39.812 1.00 90.06 637 SER A CA 1
ATOM 4932 C C . SER A 1 637 ? 7.656 -2.021 -40.410 1.00 90.06 637 SER A C 1
ATOM 4934 O O . SER A 1 637 ? 6.812 -1.353 -41.001 1.00 90.06 637 SER A O 1
ATOM 4936 N N . HIS A 1 638 ? 8.923 -1.622 -40.284 1.00 90.50 638 HIS A N 1
ATOM 4937 C CA . HIS A 1 638 ? 9.492 -0.345 -40.723 1.00 90.50 638 HIS A CA 1
ATOM 4938 C C . HIS A 1 638 ? 10.694 -0.583 -41.653 1.00 90.50 638 HIS A C 1
ATOM 4940 O O . HIS A 1 638 ? 11.767 0.012 -41.530 1.00 90.50 638 HIS A O 1
ATOM 4946 N N . LYS A 1 639 ? 10.544 -1.537 -42.580 1.00 88.62 639 LYS A N 1
ATOM 4947 C CA . LYS A 1 639 ? 11.640 -1.995 -43.443 1.00 88.62 639 LYS A CA 1
ATOM 4948 C C . LYS A 1 639 ? 12.309 -0.861 -44.229 1.00 88.62 639 LYS A C 1
ATOM 4950 O O . LYS A 1 639 ? 13.525 -0.879 -44.392 1.00 88.62 639 LYS A O 1
ATOM 4955 N N . ARG A 1 640 ? 11.546 0.123 -44.718 1.00 88.06 640 ARG A N 1
ATOM 4956 C CA . ARG A 1 640 ? 12.089 1.218 -45.547 1.00 88.06 640 ARG A CA 1
ATOM 4957 C C . ARG A 1 640 ? 13.056 2.098 -44.764 1.00 88.06 640 ARG A C 1
ATOM 4959 O O . ARG A 1 640 ? 14.048 2.562 -45.319 1.00 88.06 640 ARG A O 1
ATOM 4966 N N . GLU A 1 641 ? 12.764 2.291 -43.488 1.00 87.69 641 GLU A N 1
ATOM 4967 C CA . GLU A 1 641 ? 13.533 3.095 -42.553 1.00 87.69 641 GLU A CA 1
ATOM 4968 C C . GLU A 1 641 ? 14.827 2.369 -42.141 1.00 87.69 641 GLU A C 1
ATOM 4970 O O . GLU A 1 641 ? 15.880 2.995 -42.039 1.00 87.69 641 GLU A O 1
ATOM 4975 N N . PHE A 1 642 ? 14.782 1.037 -41.988 1.00 90.12 642 PHE A N 1
ATOM 4976 C CA . PHE A 1 642 ? 15.904 0.239 -41.469 1.00 90.12 642 PHE A CA 1
ATOM 4977 C C . PHE A 1 642 ? 16.729 -0.532 -42.509 1.00 90.12 642 PHE A C 1
ATOM 4979 O O . PHE A 1 642 ? 17.782 -1.066 -42.155 1.00 90.12 642 PHE A O 1
ATOM 4986 N N . GLN A 1 643 ? 16.333 -0.574 -43.785 1.00 89.94 643 GLN A N 1
ATOM 4987 C CA . GLN A 1 643 ? 17.057 -1.333 -44.822 1.00 89.94 643 GLN A CA 1
ATOM 4988 C C . GLN A 1 643 ? 18.531 -0.922 -44.980 1.00 89.94 643 GLN A C 1
ATOM 4990 O O . GLN A 1 643 ? 19.370 -1.762 -45.286 1.00 89.94 643 GLN A O 1
ATOM 4995 N N . LYS A 1 644 ? 18.859 0.354 -44.723 1.00 85.88 644 LYS A N 1
ATOM 4996 C CA . LYS A 1 644 ? 20.239 0.874 -44.762 1.00 85.88 644 LYS A CA 1
ATOM 4997 C C . LYS A 1 644 ? 21.017 0.623 -43.469 1.00 85.88 644 LYS A C 1
ATOM 4999 O O . LYS A 1 644 ? 22.235 0.718 -43.472 1.00 85.88 644 LYS A O 1
ATOM 5004 N N . VAL A 1 645 ? 20.318 0.325 -42.375 1.00 87.19 645 VAL A N 1
ATOM 5005 C CA . VAL A 1 645 ? 20.881 0.117 -41.032 1.00 87.19 645 VAL A CA 1
ATOM 5006 C C . VAL A 1 645 ? 21.225 -1.348 -40.786 1.00 87.19 645 VAL A C 1
ATOM 5008 O O . VAL A 1 645 ? 22.282 -1.652 -40.240 1.00 87.19 645 VAL A O 1
ATOM 5011 N N . ALA A 1 646 ? 20.346 -2.259 -41.210 1.00 91.25 646 ALA A N 1
ATOM 5012 C CA . ALA A 1 646 ? 20.513 -3.699 -41.027 1.00 91.25 646 ALA A CA 1
ATOM 5013 C C . ALA A 1 646 ? 21.893 -4.263 -41.458 1.00 91.25 646 ALA A C 1
ATOM 5015 O O . ALA A 1 646 ? 22.421 -5.100 -40.728 1.00 91.25 646 ALA A O 1
ATOM 5016 N N . PRO A 1 647 ? 22.525 -3.802 -42.558 1.00 90.94 647 PRO A N 1
ATOM 5017 C CA . PRO A 1 647 ? 23.860 -4.245 -42.973 1.00 90.94 647 PRO A CA 1
ATOM 5018 C C . PRO A 1 647 ? 24.948 -4.007 -41.916 1.00 90.94 647 PRO A C 1
ATOM 5020 O O . PRO A 1 647 ? 25.795 -4.873 -41.706 1.00 90.94 647 PRO A O 1
ATOM 5023 N N . PHE A 1 648 ? 24.899 -2.875 -41.208 1.00 90.81 648 PHE A N 1
ATOM 5024 C CA . PHE A 1 648 ? 25.852 -2.569 -40.137 1.00 90.81 648 PHE A CA 1
ATOM 5025 C C . PHE A 1 648 ? 25.692 -3.536 -38.961 1.00 90.81 648 PHE A C 1
ATOM 5027 O O . PHE A 1 648 ? 26.675 -4.093 -38.490 1.00 90.81 648 PHE A O 1
ATOM 5034 N N . LEU A 1 649 ? 24.449 -3.839 -38.573 1.00 94.12 649 LEU A N 1
ATOM 5035 C CA . LEU A 1 649 ? 24.159 -4.801 -37.504 1.00 94.12 649 LEU A CA 1
ATOM 5036 C C . LEU A 1 649 ? 24.573 -6.237 -37.878 1.00 94.12 649 LEU A C 1
ATOM 5038 O O . LEU A 1 649 ? 25.022 -6.999 -37.026 1.00 94.12 649 LEU A O 1
ATOM 5042 N N . ILE A 1 650 ? 24.453 -6.616 -39.157 1.00 93.62 650 ILE A N 1
ATOM 5043 C CA . ILE A 1 650 ? 24.971 -7.899 -39.663 1.00 93.62 650 ILE A CA 1
ATOM 5044 C C . ILE A 1 650 ? 26.496 -7.941 -39.528 1.00 93.62 650 ILE A C 1
ATOM 5046 O O . ILE A 1 650 ? 27.042 -8.952 -39.087 1.00 93.62 650 ILE A O 1
ATOM 5050 N N . SER A 1 651 ? 27.177 -6.850 -39.890 1.00 91.50 651 SER A N 1
ATOM 5051 C CA . SER A 1 651 ? 28.628 -6.738 -39.736 1.00 91.50 651 SER A CA 1
ATOM 5052 C C . SER A 1 651 ? 29.044 -6.853 -38.269 1.00 91.50 651 SER A C 1
ATOM 5054 O O . SER A 1 651 ? 29.946 -7.631 -37.970 1.00 91.50 651 SER A O 1
ATOM 5056 N N . ASP A 1 652 ? 28.358 -6.155 -37.358 1.00 92.00 652 ASP A N 1
ATOM 5057 C CA . ASP A 1 652 ? 28.619 -6.220 -35.914 1.00 92.00 652 ASP A CA 1
ATOM 5058 C C . ASP A 1 652 ? 28.519 -7.656 -35.386 1.00 92.00 652 ASP A C 1
ATOM 5060 O O . ASP A 1 652 ? 29.421 -8.128 -34.695 1.00 92.00 652 ASP A O 1
ATOM 5064 N N . TYR A 1 653 ? 27.464 -8.391 -35.766 1.00 93.44 653 TYR A N 1
ATOM 5065 C CA . TYR A 1 653 ? 27.320 -9.796 -35.375 1.00 93.44 653 TYR A CA 1
ATOM 5066 C C . TYR A 1 653 ? 28.505 -10.647 -35.835 1.00 93.44 653 TYR A C 1
ATOM 5068 O O . TYR A 1 653 ? 29.028 -11.461 -35.075 1.00 93.44 653 TYR A O 1
ATOM 5076 N N . ILE A 1 654 ? 28.907 -10.502 -37.098 1.00 91.50 654 ILE A N 1
ATOM 5077 C CA . ILE A 1 654 ? 29.965 -11.326 -37.684 1.00 91.50 654 ILE A CA 1
ATOM 5078 C C . ILE A 1 654 ? 31.293 -11.022 -37.001 1.00 91.50 654 ILE A C 1
ATOM 5080 O O . ILE A 1 654 ? 31.962 -11.947 -36.553 1.00 91.50 654 ILE A O 1
ATOM 5084 N N . LEU A 1 655 ? 31.649 -9.745 -36.874 1.00 90.31 655 LEU A N 1
ATOM 5085 C CA . LEU A 1 655 ? 32.920 -9.341 -36.280 1.00 90.31 655 LEU A CA 1
ATOM 5086 C C . LEU A 1 655 ? 33.052 -9.810 -34.825 1.00 90.31 655 LEU A C 1
ATOM 5088 O O . LEU A 1 655 ? 34.103 -10.327 -34.456 1.00 90.31 655 LEU A O 1
ATOM 5092 N N . GLU A 1 656 ? 31.986 -9.715 -34.028 1.00 89.00 656 GLU A N 1
ATOM 5093 C CA . GLU A 1 656 ? 32.010 -10.150 -32.625 1.00 89.00 656 GLU A CA 1
ATOM 5094 C C . GLU A 1 656 ? 31.918 -11.679 -32.455 1.00 89.00 656 GLU A C 1
ATOM 5096 O O . GLU A 1 656 ? 32.388 -12.219 -31.456 1.00 89.00 656 GLU A O 1
ATOM 5101 N N . SER A 1 657 ? 31.329 -12.415 -33.408 1.00 88.25 657 SER A N 1
ATOM 5102 C CA . SER A 1 657 ? 31.122 -13.870 -33.277 1.00 88.25 657 SER A CA 1
ATOM 5103 C C . SER A 1 657 ? 32.251 -14.740 -33.839 1.00 88.25 657 SER A C 1
ATOM 5105 O O . SER A 1 657 ? 32.350 -15.905 -33.456 1.00 88.25 657 SER A O 1
ATOM 5107 N N . VAL A 1 658 ? 33.112 -14.211 -34.719 1.00 85.12 658 VAL A N 1
ATOM 5108 C CA . VAL A 1 658 ? 34.167 -14.984 -35.413 1.00 85.12 658 VAL A CA 1
ATOM 5109 C C . VAL A 1 658 ? 35.135 -15.681 -34.447 1.00 85.12 658 VAL A C 1
ATOM 5111 O O . VAL A 1 658 ? 35.568 -16.796 -34.729 1.00 85.12 658 VAL A O 1
ATOM 5114 N N . ASN A 1 659 ? 35.431 -15.070 -33.296 1.00 80.44 659 ASN A N 1
ATOM 5115 C CA . ASN A 1 659 ? 36.400 -15.589 -32.323 1.00 80.44 659 ASN A CA 1
ATOM 5116 C C . ASN A 1 659 ? 35.759 -16.184 -31.058 1.00 80.44 659 ASN A C 1
ATOM 5118 O O . ASN A 1 659 ? 36.476 -16.484 -30.105 1.00 80.44 659 ASN A O 1
ATOM 5122 N N . LEU A 1 660 ? 34.431 -16.358 -31.025 1.00 84.69 660 LEU A N 1
ATOM 5123 C CA . LEU A 1 660 ? 33.712 -16.740 -29.809 1.00 84.69 660 LEU A CA 1
ATOM 5124 C C . LEU A 1 660 ? 32.860 -17.999 -29.993 1.00 84.69 660 LEU A C 1
ATOM 5126 O O . LEU A 1 660 ? 32.041 -18.114 -30.908 1.00 84.69 660 LEU A O 1
ATOM 5130 N N . VAL A 1 661 ? 32.990 -18.943 -29.058 1.00 87.25 661 VAL A N 1
ATOM 5131 C CA . VAL A 1 661 ? 32.121 -20.124 -29.001 1.00 87.25 661 VAL A CA 1
ATOM 5132 C C . VAL A 1 661 ? 30.920 -19.822 -28.109 1.00 87.25 661 VAL A C 1
ATOM 5134 O O . VAL A 1 661 ? 30.987 -19.923 -26.888 1.00 87.25 661 VAL A O 1
ATOM 5137 N N . LEU A 1 662 ? 29.808 -19.448 -28.742 1.00 88.88 662 LEU A N 1
ATOM 5138 C CA . LEU A 1 662 ? 28.554 -19.106 -28.068 1.00 88.88 662 LEU A CA 1
ATOM 5139 C C . LEU A 1 662 ? 27.826 -20.325 -27.487 1.00 88.88 662 LEU A C 1
ATOM 5141 O O . LEU A 1 662 ? 27.761 -21.389 -28.113 1.00 88.88 662 LEU A O 1
ATOM 5145 N N . HIS A 1 663 ? 27.164 -20.127 -26.346 1.00 89.69 663 HIS A N 1
ATOM 5146 C CA . HIS A 1 663 ? 26.277 -21.122 -25.744 1.00 89.69 663 HIS A CA 1
ATOM 5147 C C . HIS A 1 663 ? 25.126 -21.516 -26.701 1.00 89.69 663 HIS A C 1
ATOM 5149 O O . HIS A 1 663 ? 24.452 -20.627 -27.237 1.00 89.69 663 HIS A O 1
ATOM 5155 N N . PRO A 1 664 ? 24.851 -22.819 -26.945 1.00 90.38 664 PRO A N 1
ATOM 5156 C CA . PRO A 1 664 ? 24.023 -23.244 -28.082 1.00 90.38 664 PRO A CA 1
ATOM 5157 C C . PRO A 1 664 ? 22.584 -22.685 -28.133 1.00 90.38 664 PRO A C 1
ATOM 5159 O O . PRO A 1 664 ? 22.169 -22.255 -29.215 1.00 90.38 664 PRO A O 1
ATOM 5162 N N . PRO A 1 665 ? 21.811 -22.633 -27.026 1.00 90.38 665 PRO A N 1
ATOM 5163 C CA . PRO A 1 665 ? 20.490 -21.993 -27.009 1.00 90.38 665 PRO A CA 1
ATOM 5164 C C . PRO A 1 665 ? 20.520 -20.511 -27.417 1.00 90.38 665 PRO A C 1
ATOM 5166 O O . PRO A 1 665 ? 19.722 -20.077 -28.256 1.00 90.38 665 PRO A O 1
ATOM 5169 N N . ILE A 1 666 ? 21.492 -19.759 -26.892 1.00 92.88 666 ILE A N 1
ATOM 5170 C CA . ILE A 1 666 ? 21.641 -18.323 -27.158 1.00 92.88 666 ILE A CA 1
ATOM 5171 C C . ILE A 1 666 ? 22.072 -18.117 -28.609 1.00 92.88 666 ILE A C 1
ATOM 5173 O O . ILE A 1 666 ? 21.443 -17.350 -29.339 1.00 92.88 666 ILE A O 1
ATOM 5177 N N . LYS A 1 667 ? 23.065 -18.891 -29.072 1.00 93.25 667 LYS A N 1
ATOM 5178 C CA . LYS A 1 667 ? 23.518 -18.902 -30.468 1.00 93.25 667 LYS A CA 1
ATOM 5179 C C . LYS A 1 667 ? 22.353 -19.105 -31.429 1.00 93.25 667 LYS A C 1
ATOM 5181 O O . LYS A 1 667 ? 22.210 -18.346 -32.381 1.00 93.25 667 LYS A O 1
ATOM 5186 N N . ARG A 1 668 ? 21.499 -20.102 -31.174 1.00 93.12 668 ARG A N 1
ATOM 5187 C CA . ARG A 1 668 ? 20.324 -20.386 -32.011 1.00 93.12 668 ARG A CA 1
ATOM 5188 C C . ARG A 1 668 ? 19.395 -19.176 -32.118 1.00 93.12 668 ARG A C 1
ATOM 5190 O O . ARG A 1 668 ? 18.905 -18.889 -33.204 1.00 93.12 668 ARG A O 1
ATOM 5197 N N . THR A 1 669 ? 19.174 -18.472 -31.015 1.00 94.44 669 THR A N 1
ATOM 5198 C CA . THR A 1 669 ? 18.317 -17.279 -30.981 1.00 94.44 669 THR A CA 1
ATOM 5199 C C . THR A 1 669 ? 18.943 -16.126 -31.760 1.00 94.44 669 THR A C 1
ATOM 5201 O O . THR A 1 669 ? 18.284 -15.529 -32.607 1.00 94.44 669 THR A O 1
ATOM 5204 N N . LEU A 1 670 ? 20.238 -15.866 -31.566 1.00 94.88 670 LEU A N 1
ATOM 5205 C CA . LEU A 1 670 ? 20.954 -14.822 -32.304 1.00 94.88 670 LEU A CA 1
ATOM 5206 C C . LEU A 1 670 ? 21.036 -15.112 -33.811 1.00 94.88 670 LEU A C 1
ATOM 5208 O O . LEU A 1 670 ? 20.960 -14.184 -34.609 1.00 94.88 670 LEU A O 1
ATOM 5212 N N . LEU A 1 671 ? 21.093 -16.381 -34.231 1.00 93.31 671 LEU A N 1
ATOM 5213 C CA . LEU A 1 671 ? 20.980 -16.731 -35.652 1.00 93.31 671 LEU A CA 1
ATOM 5214 C C . LEU A 1 671 ? 19.644 -16.263 -36.246 1.00 93.31 671 LEU A C 1
ATOM 5216 O O . LEU A 1 671 ? 19.630 -15.687 -37.332 1.00 93.31 671 LEU A O 1
ATOM 5220 N N . PHE A 1 672 ? 18.528 -16.430 -35.526 1.00 93.19 672 PHE A N 1
ATOM 5221 C CA . PHE A 1 672 ? 17.235 -15.899 -35.972 1.00 93.19 672 PHE A CA 1
ATOM 5222 C C . PHE A 1 672 ? 17.220 -14.369 -36.046 1.00 93.19 672 PHE A C 1
ATOM 5224 O O . PHE A 1 672 ? 16.627 -13.822 -36.977 1.00 93.19 672 PHE A O 1
ATOM 5231 N N . VAL A 1 673 ? 17.897 -13.679 -35.120 1.00 94.88 673 VAL A N 1
ATOM 5232 C CA . VAL A 1 673 ? 18.087 -12.220 -35.187 1.00 94.88 673 VAL A CA 1
ATOM 5233 C C . VAL A 1 673 ? 18.772 -11.840 -36.502 1.00 94.88 673 VAL A C 1
ATOM 5235 O O . VAL A 1 673 ? 18.255 -11.014 -37.251 1.00 94.88 673 VAL A O 1
ATOM 5238 N N . VAL A 1 674 ? 19.890 -12.491 -36.831 1.00 94.19 674 VAL A N 1
ATOM 5239 C CA . VAL A 1 674 ? 20.669 -12.216 -38.049 1.00 94.19 674 VAL A CA 1
ATOM 5240 C C . VAL A 1 674 ? 19.878 -12.531 -39.317 1.00 94.19 674 VAL A C 1
ATOM 5242 O O . VAL A 1 674 ? 19.907 -11.754 -40.270 1.00 94.19 674 VAL A O 1
ATOM 5245 N N . TYR A 1 675 ? 19.115 -13.625 -39.339 1.00 93.50 675 TYR A N 1
ATOM 5246 C CA . TYR A 1 675 ? 18.255 -13.949 -40.480 1.00 93.50 675 TYR A CA 1
ATOM 5247 C C . TYR A 1 675 ? 17.198 -12.866 -40.725 1.00 93.50 675 TYR A C 1
ATOM 5249 O O . TYR A 1 675 ? 17.008 -12.445 -41.864 1.00 93.50 675 TYR A O 1
ATOM 5257 N N . LYS A 1 676 ? 16.586 -12.330 -39.663 1.00 92.38 676 LYS A N 1
ATOM 5258 C CA . LYS A 1 676 ? 15.651 -11.198 -39.769 1.00 92.38 676 LYS A CA 1
ATOM 5259 C C . LYS A 1 676 ? 16.339 -9.911 -40.237 1.00 92.38 676 LYS A C 1
ATOM 5261 O O . LYS A 1 676 ? 15.741 -9.141 -40.984 1.00 92.38 676 LYS A O 1
ATOM 5266 N N . LEU A 1 677 ? 17.600 -9.683 -39.865 1.00 93.88 677 LEU A N 1
ATOM 5267 C CA . LEU A 1 677 ? 18.382 -8.557 -40.389 1.00 93.88 677 LEU A CA 1
ATOM 5268 C C . LEU A 1 677 ? 18.670 -8.706 -41.893 1.00 93.88 677 LEU A C 1
ATOM 5270 O O . LEU A 1 677 ? 18.544 -7.729 -42.631 1.00 93.88 677 LEU A O 1
ATOM 5274 N N . PHE A 1 678 ? 18.967 -9.916 -42.382 1.00 91.81 678 PHE A N 1
ATOM 5275 C CA . PHE A 1 678 ? 19.070 -10.179 -43.827 1.00 91.81 678 PHE A CA 1
ATOM 5276 C C . PHE A 1 678 ? 17.740 -9.961 -44.568 1.00 91.81 678 PHE A C 1
ATOM 5278 O O . PHE A 1 678 ? 17.742 -9.603 -45.746 1.00 91.81 678 PHE A O 1
ATOM 5285 N N . ASP A 1 679 ? 16.600 -10.153 -43.896 1.00 89.94 679 ASP A N 1
ATOM 5286 C CA . ASP A 1 679 ? 15.272 -9.837 -44.437 1.00 89.94 679 ASP A CA 1
ATOM 5287 C C . ASP A 1 679 ? 14.986 -8.340 -44.542 1.00 89.94 679 ASP A C 1
ATOM 5289 O O . ASP A 1 679 ? 14.254 -7.908 -45.443 1.00 89.94 679 ASP A O 1
ATOM 5293 N N . LEU A 1 680 ? 15.590 -7.552 -43.657 1.00 90.12 680 LEU A N 1
ATOM 5294 C CA . LEU A 1 680 ? 15.496 -6.098 -43.636 1.00 90.12 680 LEU A CA 1
ATOM 5295 C C . LEU A 1 680 ? 16.404 -5.431 -44.674 1.00 90.12 680 LEU A C 1
ATOM 5297 O O . LEU A 1 680 ? 15.960 -4.490 -45.331 1.00 90.12 680 LEU A O 1
ATOM 5301 N N . ALA A 1 681 ? 17.639 -5.913 -44.828 1.00 89.44 681 ALA A N 1
ATOM 5302 C CA . ALA A 1 681 ? 18.632 -5.336 -45.729 1.00 89.44 681 ALA A CA 1
ATOM 5303 C C . ALA A 1 681 ? 18.257 -5.488 -47.218 1.00 89.44 681 ALA A C 1
ATOM 5305 O O . ALA A 1 681 ? 17.588 -6.442 -47.629 1.00 89.44 681 ALA A O 1
ATOM 5306 N N . ASP A 1 682 ? 18.706 -4.541 -48.044 1.00 85.31 682 ASP A N 1
ATOM 5307 C CA . ASP A 1 682 ? 18.589 -4.646 -49.500 1.00 85.31 682 ASP A CA 1
ATOM 5308 C C . ASP A 1 682 ? 19.772 -5.434 -50.103 1.00 85.31 682 ASP A C 1
ATOM 5310 O O . ASP A 1 682 ? 20.823 -5.615 -49.488 1.00 85.31 682 ASP A O 1
ATOM 5314 N N . GLN A 1 683 ? 19.613 -5.941 -51.329 1.00 83.19 683 GLN A N 1
ATOM 5315 C CA . GLN A 1 683 ? 20.652 -6.762 -51.968 1.00 83.19 683 GLN A CA 1
ATOM 5316 C C . GLN A 1 683 ? 21.962 -5.995 -52.195 1.00 83.19 683 GLN A C 1
ATOM 5318 O O . GLN A 1 683 ? 23.040 -6.586 -52.140 1.00 83.19 683 GLN A O 1
ATOM 5323 N N . HIS A 1 684 ? 21.876 -4.684 -52.435 1.00 82.88 684 HIS A N 1
ATOM 5324 C CA . HIS A 1 684 ? 23.046 -3.859 -52.703 1.00 82.88 684 HIS A CA 1
ATOM 5325 C C . HIS A 1 684 ? 23.917 -3.692 -51.453 1.00 82.88 684 HIS A C 1
ATOM 5327 O O . HIS A 1 684 ? 25.132 -3.880 -51.512 1.00 82.88 684 HIS A O 1
ATOM 5333 N N . THR A 1 685 ? 23.301 -3.398 -50.314 1.00 82.12 685 THR A N 1
ATOM 5334 C CA . THR A 1 685 ? 23.998 -3.233 -49.040 1.00 82.12 685 THR A CA 1
ATOM 5335 C C . THR A 1 685 ? 24.483 -4.559 -48.452 1.00 82.12 685 THR A C 1
ATOM 5337 O O . THR A 1 685 ? 25.543 -4.589 -47.832 1.00 82.12 685 THR A O 1
ATOM 5340 N N . ILE A 1 686 ? 23.799 -5.677 -48.721 1.00 85.38 686 ILE A N 1
ATOM 5341 C CA . ILE A 1 686 ? 24.304 -7.030 -48.415 1.00 85.38 686 ILE A CA 1
ATOM 5342 C C . ILE A 1 686 ? 25.614 -7.301 -49.171 1.00 85.38 686 ILE A C 1
ATOM 5344 O O . ILE A 1 686 ? 26.581 -7.786 -48.581 1.00 85.38 686 ILE A O 1
ATOM 5348 N N . ALA A 1 687 ? 25.674 -6.957 -50.462 1.00 84.25 687 ALA A N 1
ATOM 5349 C CA . ALA A 1 687 ? 26.891 -7.104 -51.260 1.00 84.25 687 ALA A CA 1
ATOM 5350 C C . ALA A 1 687 ? 28.026 -6.191 -50.765 1.00 84.25 687 ALA A C 1
ATOM 5352 O O . ALA A 1 687 ? 29.184 -6.605 -50.760 1.00 84.25 687 ALA A O 1
ATOM 5353 N N . MET A 1 688 ? 27.690 -4.980 -50.307 1.00 85.06 688 MET A N 1
ATOM 5354 C CA . MET A 1 688 ? 28.646 -4.059 -49.689 1.00 85.06 688 MET A CA 1
ATOM 5355 C C . MET A 1 688 ? 29.283 -4.669 -48.435 1.00 85.06 688 MET A C 1
ATOM 5357 O O . MET A 1 688 ? 30.505 -4.706 -48.355 1.00 85.06 688 MET A O 1
ATOM 5361 N N . VAL A 1 689 ? 28.486 -5.214 -47.506 1.00 86.00 689 VAL A N 1
ATOM 5362 C CA . VAL A 1 689 ? 29.010 -5.858 -46.284 1.00 86.00 689 VAL A CA 1
ATOM 5363 C C . VAL A 1 689 ? 29.947 -7.012 -46.627 1.00 86.00 689 VAL A C 1
ATOM 5365 O O . VAL A 1 689 ? 31.045 -7.094 -46.084 1.00 86.00 689 VAL A O 1
ATOM 5368 N N . HIS A 1 690 ? 29.564 -7.870 -47.575 1.00 86.25 690 HIS A N 1
ATOM 5369 C CA . HIS A 1 690 ? 30.418 -8.973 -48.021 1.00 86.25 690 HIS A CA 1
ATOM 5370 C C . HIS A 1 690 ? 31.775 -8.497 -48.569 1.00 86.25 690 HIS A C 1
ATOM 5372 O O . HIS A 1 690 ? 32.777 -9.178 -48.379 1.00 86.25 690 HIS A O 1
ATOM 5378 N N . ALA A 1 691 ? 31.823 -7.336 -49.231 1.00 84.75 691 ALA A N 1
ATOM 5379 C CA . ALA A 1 691 ? 33.056 -6.774 -49.779 1.00 84.75 691 ALA A CA 1
ATOM 5380 C C . ALA A 1 691 ? 33.950 -6.092 -48.726 1.00 84.75 691 ALA A C 1
ATOM 5382 O O . ALA A 1 691 ? 35.155 -5.981 -48.943 1.00 84.75 691 ALA A O 1
ATOM 5383 N N . THR A 1 692 ? 33.381 -5.619 -47.611 1.00 86.56 692 THR A N 1
ATOM 5384 C CA . THR A 1 692 ? 34.107 -4.859 -46.576 1.00 86.56 692 THR A CA 1
ATOM 5385 C C . THR A 1 692 ? 34.578 -5.701 -45.391 1.00 86.56 692 THR A C 1
ATOM 5387 O O . THR A 1 692 ? 35.361 -5.214 -44.578 1.00 86.56 692 THR A O 1
ATOM 5390 N N . LEU A 1 693 ? 34.094 -6.937 -45.250 1.00 87.94 693 LEU A N 1
ATOM 5391 C CA . LEU A 1 693 ? 34.464 -7.812 -44.138 1.00 87.94 693 LEU A CA 1
ATOM 5392 C C . LEU A 1 693 ? 35.909 -8.339 -44.261 1.00 87.94 693 LEU A C 1
ATOM 5394 O O . LEU A 1 693 ? 36.394 -8.580 -45.369 1.00 87.94 693 LEU A O 1
ATOM 5398 N N . PRO A 1 694 ? 36.598 -8.589 -43.130 1.00 86.62 694 PRO A N 1
ATOM 5399 C CA . PRO A 1 694 ? 37.874 -9.298 -43.128 1.00 86.62 694 PRO A CA 1
ATOM 5400 C C . PRO A 1 694 ? 37.701 -10.750 -43.608 1.00 86.62 694 PRO A C 1
ATOM 5402 O O . PRO A 1 694 ? 36.585 -11.286 -43.669 1.00 86.62 694 PRO A O 1
ATOM 5405 N N . LYS A 1 695 ? 38.811 -11.413 -43.959 1.00 82.00 695 LYS A N 1
ATOM 5406 C CA . LYS A 1 695 ? 38.792 -12.762 -44.560 1.00 82.00 695 LYS A CA 1
ATOM 5407 C C . LYS A 1 695 ? 38.073 -13.777 -43.671 1.00 82.00 695 LYS A C 1
ATOM 5409 O O . LYS A 1 695 ? 37.285 -14.577 -44.166 1.00 82.00 695 LYS A O 1
ATOM 5414 N N . GLU A 1 696 ? 38.296 -13.692 -42.367 1.00 80.69 696 GLU A N 1
ATOM 5415 C CA . GLU A 1 696 ? 37.723 -14.563 -41.345 1.00 80.69 696 GLU A CA 1
ATOM 5416 C C . GLU A 1 696 ? 36.197 -14.383 -41.241 1.00 80.69 696 GLU A C 1
ATOM 5418 O O . GLU A 1 696 ? 35.455 -15.356 -41.121 1.00 80.69 696 GLU A O 1
ATOM 5423 N N . GLY A 1 697 ? 35.705 -13.147 -41.381 1.00 84.75 697 GLY A N 1
ATOM 5424 C CA . GLY A 1 697 ? 34.271 -12.837 -41.375 1.00 84.75 697 GLY A CA 1
ATOM 5425 C C . GLY A 1 697 ? 33.552 -13.190 -42.681 1.00 84.75 697 GLY A C 1
ATOM 5426 O O . GLY A 1 697 ? 32.350 -13.455 -42.676 1.00 84.75 697 GLY A O 1
ATOM 5427 N N . THR A 1 698 ? 34.277 -13.240 -43.802 1.00 86.69 698 THR A N 1
ATOM 5428 C CA . THR A 1 698 ? 33.708 -13.498 -45.136 1.00 86.69 698 THR A CA 1
ATOM 5429 C C . THR A 1 698 ? 33.112 -14.906 -45.250 1.00 86.69 698 THR A C 1
ATOM 5431 O O . THR A 1 698 ? 32.029 -15.084 -45.810 1.00 86.69 698 THR A O 1
ATOM 5434 N N . GLU A 1 699 ? 33.776 -15.919 -44.691 1.00 84.44 699 GLU A N 1
ATOM 5435 C CA . GLU A 1 699 ? 33.276 -17.301 -44.730 1.00 84.44 699 GLU A CA 1
ATOM 5436 C C . GLU A 1 699 ? 32.061 -17.499 -43.814 1.00 84.44 699 GLU A C 1
ATOM 5438 O O . GLU A 1 699 ? 31.070 -18.124 -44.208 1.00 84.44 699 GLU A O 1
ATOM 5443 N N . VAL A 1 700 ? 32.078 -16.876 -42.630 1.00 85.94 700 VAL A N 1
ATOM 5444 C CA . VAL A 1 700 ? 30.930 -16.855 -41.712 1.00 85.94 700 VAL A CA 1
ATOM 5445 C C . VAL A 1 700 ? 29.728 -16.179 -42.376 1.00 85.94 700 VAL A C 1
ATOM 5447 O O . VAL A 1 700 ? 28.626 -16.731 -42.360 1.00 85.94 700 VAL A O 1
ATOM 5450 N N . PHE A 1 701 ? 29.938 -15.038 -43.041 1.00 89.75 701 PHE A N 1
ATOM 5451 C CA . PHE A 1 701 ? 28.897 -14.339 -43.795 1.00 89.75 701 PHE A CA 1
ATOM 5452 C C . PHE A 1 701 ? 28.243 -15.239 -44.848 1.00 89.75 701 PHE A C 1
ATOM 5454 O O . PHE A 1 701 ? 27.016 -15.344 -44.885 1.00 89.75 701 PHE A O 1
ATOM 5461 N N . LYS A 1 702 ? 29.040 -15.906 -45.697 1.00 87.94 702 LYS A N 1
ATOM 5462 C CA . LYS A 1 702 ? 28.523 -16.772 -46.771 1.00 87.94 702 LYS A CA 1
ATOM 5463 C C . LYS A 1 702 ? 27.647 -17.891 -46.218 1.00 87.94 702 LYS A C 1
ATOM 5465 O O . LYS A 1 702 ? 26.568 -18.136 -46.759 1.00 87.94 702 LYS A O 1
ATOM 5470 N N . SER A 1 703 ? 28.082 -18.536 -45.131 1.00 88.19 703 SER A N 1
ATOM 5471 C CA . SER A 1 703 ? 27.305 -19.589 -44.470 1.00 88.19 703 SER A CA 1
ATOM 5472 C C . SER A 1 703 ? 25.975 -19.053 -43.939 1.00 88.19 703 SER A C 1
ATOM 5474 O O . SER A 1 703 ? 24.920 -19.606 -44.244 1.00 88.19 703 SER A O 1
ATOM 5476 N N . LEU A 1 704 ? 26.007 -17.946 -43.189 1.00 89.12 704 LEU A N 1
ATOM 5477 C CA . LEU A 1 704 ? 24.808 -17.348 -42.596 1.00 89.12 704 LEU A CA 1
ATOM 5478 C C . LEU A 1 704 ? 23.819 -16.858 -43.658 1.00 89.12 704 LEU A C 1
ATOM 5480 O O . LEU A 1 704 ? 22.611 -17.039 -43.503 1.00 89.12 704 LEU A O 1
ATOM 5484 N N . TYR A 1 705 ? 24.320 -16.267 -44.743 1.00 88.25 705 TYR A N 1
ATOM 5485 C CA . TYR A 1 705 ? 23.489 -15.804 -45.847 1.00 88.25 705 TYR A CA 1
ATOM 5486 C C . TYR A 1 705 ? 22.851 -16.973 -46.607 1.00 88.25 705 TYR A C 1
ATOM 5488 O O . TYR A 1 705 ? 21.657 -16.939 -46.894 1.00 88.25 705 TYR A O 1
ATOM 5496 N N . ALA A 1 706 ? 23.602 -18.041 -46.889 1.00 87.50 706 ALA A N 1
ATOM 5497 C CA . ALA A 1 706 ? 23.046 -19.234 -47.524 1.00 87.50 706 ALA A CA 1
ATOM 5498 C C . ALA A 1 706 ? 21.960 -19.893 -46.655 1.00 87.50 706 ALA A C 1
ATOM 5500 O O . ALA A 1 706 ? 20.921 -20.315 -47.169 1.00 87.50 706 ALA A O 1
ATOM 5501 N N . ASP A 1 707 ? 22.170 -19.958 -45.339 1.00 86.88 707 ASP A N 1
ATOM 5502 C CA . ASP A 1 707 ? 21.201 -20.538 -44.411 1.00 86.88 707 ASP A CA 1
ATOM 5503 C C . ASP A 1 707 ? 19.953 -19.664 -44.236 1.00 86.88 707 ASP A C 1
ATOM 5505 O O . ASP A 1 707 ? 18.844 -20.203 -44.198 1.00 86.88 707 ASP A O 1
ATOM 5509 N N . SER A 1 708 ? 20.087 -18.333 -44.236 1.00 85.44 708 SER A N 1
ATOM 5510 C CA . SER A 1 708 ? 18.932 -17.425 -44.187 1.00 85.44 708 SER A CA 1
ATOM 5511 C C . SER A 1 708 ? 18.014 -17.600 -45.403 1.00 85.44 708 SER A C 1
ATOM 5513 O O . SER A 1 708 ? 16.791 -17.665 -45.251 1.00 85.44 708 SER A O 1
ATOM 5515 N N . GLN A 1 709 ? 18.583 -17.800 -46.601 1.00 82.94 709 GLN A N 1
ATOM 5516 C CA . GLN A 1 709 ? 17.794 -18.106 -47.797 1.00 82.94 709 GLN A CA 1
ATOM 5517 C C . GLN A 1 709 ? 17.021 -19.423 -47.640 1.00 82.94 709 GLN A C 1
ATOM 5519 O O . GLN A 1 709 ? 15.835 -19.468 -47.956 1.00 82.94 709 GLN A O 1
ATOM 5524 N N . LYS A 1 710 ? 17.628 -20.485 -47.088 1.00 80.62 710 LYS A N 1
ATOM 5525 C CA . LYS A 1 710 ? 16.942 -21.778 -46.867 1.00 80.62 710 LYS A CA 1
ATOM 5526 C C . LYS A 1 710 ? 15.746 -21.661 -45.917 1.00 80.62 710 LYS A C 1
ATOM 5528 O O . LYS A 1 710 ? 14.755 -22.367 -46.104 1.00 80.62 710 LYS A O 1
ATOM 5533 N N . VAL A 1 711 ? 15.826 -20.793 -44.907 1.00 69.06 711 VAL A N 1
ATOM 5534 C CA . VAL A 1 711 ? 14.736 -20.567 -43.943 1.00 69.06 711 VAL A CA 1
ATOM 5535 C C . VAL A 1 711 ? 13.539 -19.871 -44.606 1.00 69.06 711 VAL A C 1
ATOM 5537 O O . VAL A 1 711 ? 12.402 -20.255 -44.329 1.00 69.06 711 VAL A O 1
ATOM 5540 N N . ARG A 1 712 ? 13.762 -18.950 -45.560 1.00 59.25 712 ARG A N 1
ATOM 5541 C CA . ARG A 1 712 ? 12.685 -18.317 -46.351 1.00 59.25 712 ARG A CA 1
ATOM 5542 C C . ARG A 1 712 ? 11.863 -19.315 -47.176 1.00 59.25 712 ARG A C 1
ATOM 5544 O O . ARG A 1 712 ? 10.660 -19.135 -47.329 1.00 59.25 712 ARG A O 1
ATOM 5551 N N . PHE A 1 713 ? 12.480 -20.386 -47.680 1.00 52.22 713 PHE A N 1
ATOM 5552 C CA . PHE A 1 713 ? 11.818 -21.364 -48.560 1.00 52.22 713 PHE A CA 1
ATOM 5553 C C . PHE A 1 713 ? 10.925 -22.394 -47.837 1.00 52.22 713 PHE A C 1
ATOM 5555 O O . PHE A 1 713 ? 10.341 -23.253 -48.499 1.00 52.22 713 PHE A O 1
ATOM 5562 N N . LYS A 1 714 ? 10.778 -22.330 -46.503 1.00 46.50 714 LYS A N 1
ATOM 5563 C CA . LYS A 1 714 ? 9.902 -23.245 -45.738 1.00 46.50 714 LYS A CA 1
ATOM 5564 C C . LYS A 1 714 ? 8.473 -22.736 -45.505 1.00 46.50 714 LYS A C 1
ATOM 5566 O O . LYS A 1 714 ? 7.653 -23.498 -45.003 1.00 46.50 714 LYS A O 1
ATOM 5571 N N . GLY A 1 715 ? 8.149 -21.510 -45.911 1.00 39.59 715 GLY A N 1
ATOM 5572 C CA . GLY A 1 715 ? 6.767 -21.031 -45.994 1.00 39.59 715 GLY A CA 1
ATOM 5573 C C . GLY A 1 715 ? 6.196 -21.263 -47.391 1.00 39.59 715 GLY A C 1
ATOM 5574 O O . GLY A 1 715 ? 6.197 -20.344 -48.204 1.00 39.59 715 GLY A O 1
ATOM 5575 N N . LYS A 1 716 ? 5.746 -22.485 -47.701 1.00 29.20 716 LYS A N 1
ATOM 5576 C CA . LYS A 1 716 ? 4.864 -22.691 -48.859 1.00 29.20 716 LYS A CA 1
ATOM 5577 C C . LYS A 1 716 ? 3.446 -22.271 -48.465 1.00 29.20 716 LYS A C 1
ATOM 5579 O O . LYS A 1 716 ? 2.939 -22.755 -47.456 1.00 29.20 716 LYS A O 1
ATOM 5584 N N . VAL A 1 717 ? 2.889 -21.355 -49.260 1.00 34.06 717 VAL A N 1
ATOM 5585 C CA . VAL A 1 717 ? 1.448 -21.071 -49.386 1.00 34.06 717 VAL A CA 1
ATOM 5586 C C . VAL A 1 717 ? 0.694 -22.357 -49.693 1.00 34.06 717 VAL A C 1
ATOM 5588 O O . VAL A 1 717 ? 1.244 -23.162 -50.487 1.00 34.06 717 VAL A O 1
#

Secondary structure (DSSP, 8-state):
-HHHHHHHHHHHHHHH-EE----S-------HHHHHHHHHT--HHHHHHHTT------TT-SSPPPGGG--HHHHHHHHHHHHHHHHHH-SS-SEE--HHHHHHHHHHHHTS-GGG--HHHHHHHHHHHHHHHHHHHTT-SSSS--HHHHHHHHHHHHHHHHHHHSSSPP-GGGTS-HHHHHHHHHHHHHTTTGGGGTSHHHHHHHHHHHHHHHHHHHTSHHHHHHHHHHHHHHHHHHHH-SS---HHHHHHHHHHHHHHHHHHHTS---HHHHHHHHHHHHHHHHHHHHHHHHHHTSS---HHHHHHHHHHHHHHHHHHHHHHTT--S--S--S-HHHHHHHHHHHHHHHTT--S---HHHHHHHHHHHHHTTTSTTS--S-HHHHHHHHHHHHHHHHHHTS--S---TTS------TTTSS-HHHHHHHHHHHHT--HHHHHHHHHHHHHHHHHS-TTSHHHHHHHHHHHHHHHH----SSHHHHHHHHHHHHHHHHHHHHHHHS-TTT-HHHHHHHHHHHHHHHHS-GGGS-HHHHHHHHHHHHT--TGGGGGSHHHHHHHHHHHHHHHHHHHHH-HHHHHHTHHHHHHHHHHHHHHHHHHTBHHHHTTS-TTHHHHHHHHHHHHHHHHHHHHTTHHHHTTTHHHHHHHHHHHHTT--B-HHHHHHHHHHHHHHHHHS-HHHHHHHHHHS-HHHHHHHHHHHHHHHHHHTT---

Organism: Ixodes ricinus (NCBI:txid34613)

Nearest PDB structures (foldseek):
  4pju-assembly1_A  TM=2.360E-01  e=5.568E-04  Homo sapiens
  7kzv-assembly1_V  TM=2.023E-01  e=8.159E-03  Homo sapiens
  8oxo-assembly1_B  TM=1.856E-01  e=1.021E-01  Homo sapiens
  9dze-assembly1_h  TM=2.241E-01  e=5.292E+00  synthetic construct

Foldseek 3Di:
DLLVLLLVLLVLQLVQKDFDDDDDDDDDDDQLLSVLSPLLNDDSVQCVVCLQPDQDDPLVDLAFDDDPRDGPLVNSLLVSQVSLLVLLPDPAHRMAGDLVSLVVSLVSLVVDPLLPGGQSSLLSLLSNLLSVLSRLLRPDPDLDDDPSSLVSNLSSLVSLLCSLPHPDDHCNLSRHQLLSSLVSQLVSCLGSVVVLCVDPVSVVSLLSNLLSSLLNLLVGNNSLVSNLVNLLVLLVVLQVDLARRRSSSLSNLLSNLQNLLVVLQVVDDDPSSNVSSLVSNVSSLVSLLNSLQSQLPDPDDDPVVLLSNLSSLLSLLSNLLSVLVVDPDPDLASGDPSSLSSVVVLLVCLLVVVDPDCDLSSLSSVLSLLLCCVVRPSSDPDDLLSSVVSLLVNLLVVLQVLPDPPDDDDDDDSPDQALVVSDDPSRLVSLLSSLLSDDLVSLLVNLVVLLVVLVPDDCPGSSVSSSLSSVQSNLVNDDQDLDPSLVSQLVSVLVVLLVLLVCQQPDQCLVPLRSLLSSLVSLLSQLPHDPSNYDLVSLLSNLSSLLNHPLLSNVVPLVSSLSNLLSLLSSLLSCLPPPVVSCLVVVVSSLSNLLSSLLSLLQCQFPVNPVVDDPCSNVSSLVSLVSSLVSLVSCVVVLVSCQLSLLVSLLSNLVNNLPGHGDVSSVVSVLSSNLSSVVSHDPVSLVVSLVPHDPSSNVVSVVSNVVSVVVVVPDDD

InterPro domains:
  IPR018849 Nucleolar 27S pre-rRNA processing, Urb2/Npa2, C-terminal [PF10441] (519-715)
  IPR052609 Ribosome Biogenesis Regulator [PTHR15682] (521-717)

Sequence (717 aa):
MQTAFVTALWSKASEGIKAKKRKHNTEEAPSCCRSLFETLSGSLKVWEKYAESVPQPDYASKKLLGMDSLNKMWALIHHASVTLAEIMKSAECSEKINVEDVLLLTQGLQYLPLDCLFPGNQTRCLLGLFGILFMLDDMSEERKLDEKRLEAVSSCCTTLAMLLQSTRRSWLLDFVDSGSLLGRLATSFSGNLFKVLEDDALHEMYQSIVNAIVREACKKKNTLRTLIRFVKQLSDGISAEEQLPSKAYATAAIALFSQLTTELSKGFLHEDIKGNMQKMAHSLSKALDLWLQQMVAREQLPAQTKKQVFVIGSLHIQYATSVHKLSAEDDEQLCSEATSAALSMALSELLESKVEEMGDELLGFLAQAVKCREKLPGLVSVTLPDIWTGVHSQFALQALHFLPDQKQSSDSEPTTLTFENVLSEKQVSFLQVLFGCCTVGELLDILEKLFPIMHADNVASPTMKVHLKMFEILCSCLDIDPGELGKEISKILQKFIEYFAVIMAIVDAGNHAELAFYILRLLGMLLNMKKSSLSHLSGIVSLQLLSSLDLPGMYNNPAMFCSCFTALCRILSTFLSRRIAVVVGCTAGFQACVSMLLQSIIRVSGIEELKQHPADFAYQLQMCALSLERLVTSMGSHKREFQKVAPFLISDYILESVNLVLHPPIKRTLLFVVYKLFDLADQHTIAMVHATLPKEGTEVFKSLYADSQKVRFKGKV

Radius of gyration: 35.06 Å; Cα contacts (8 Å, |Δi|>4): 841; chains: 1; bounding box: 78×62×111 Å

Mean predicted aligned error: 11.99 Å

pLDDT: mean 84.49, std 12.19, range [29.2, 97.44]